Protein AF-A0A5N4C7R5-F1 (afdb_monomer)

Sequence (687 aa):
MLARNDSLVTEFILAGLTDRPELQQPLFCLFLMIYIVTLVGNLGLIILIGLNSHLHTPMYYFLFNLSFVDLCYSSVFTPKMLMNFVSMKNIISYVGCMTQLFFFLFFVISECYMLTSMAYDRYVAICNPLLYKVTMSRRVCVVLSLAAYVMGFAGASAHTGCMLRLTFCNVNIINHYLCDILPLLQLSCTSTYVNELVVLIVFVAGVSATLNYENEEKVPLEAFFVFPMDEDSAVYSFEAMVDGSIIKAELQDKTEAHANYENAISQGHQAFLLEEDDCSRDVFCCNVGNLRPGSKVALTLKYVQELPLEADGALRYVLPAILNPRYQLSGCPEDSCLTMKTPVVPLEDLPYTISMVATVSSQHGIERIQSNCSLSPIEYLGDNKTSAQVSLADGHKFDRDVELLIYYSEVHAPSVAVEMGEPETKPGGASTTEEHLCDLSICEFVAGVSATLNYENEEKVPLEAFFVFPMDEDSAVYSFEAMVDGSIIKAELQDKTEAHANYENAISQGHQAFLLEEDDCSRDVFCCNVGNLRPGLKVALTLKYVQELPLEADGALRYVLPAILNPRYQLSGCPEDSCLTMKTPVVPLEDLPYTISMVATVSSQHGIERTQSNCSLSPVEYLGDNKTSAQVSLADGHKFDRDVELLIYYSEVHAPSIAVEMGEPETKPAIDDCEPGIAFVDATDAL

Solvent-accessible surface area (backbone atoms only — not comparable to full-atom values): 39678 Å² total; per-residue (Å²): 138,80,85,79,82,82,65,76,66,60,54,33,33,42,62,36,92,66,89,51,75,83,52,25,60,59,50,37,54,50,54,49,50,51,50,50,50,51,44,52,51,24,51,46,48,39,50,51,44,73,71,35,77,90,45,71,42,63,64,48,51,46,49,36,52,45,28,50,39,52,42,50,44,53,58,57,43,48,61,60,40,48,46,40,56,75,42,99,68,43,71,40,43,44,68,55,35,53,51,39,32,28,50,48,41,22,33,54,45,21,45,54,43,43,50,51,50,43,51,51,48,51,46,39,49,69,80,36,58,91,50,27,72,68,68,57,22,75,66,49,52,51,50,52,55,48,49,19,48,51,51,6,48,52,51,16,49,52,56,43,54,48,55,71,71,52,47,51,71,54,76,52,61,35,91,29,54,60,60,48,70,70,62,51,54,75,30,38,73,46,88,51,62,68,52,51,48,70,63,48,78,44,63,59,45,82,46,77,49,72,51,77,50,66,36,85,48,96,54,61,39,73,45,79,44,79,47,59,52,55,72,79,44,48,78,78,48,47,39,38,36,43,85,90,42,81,44,70,72,74,95,65,59,70,73,57,49,51,52,52,39,53,53,33,44,76,71,73,35,70,37,76,49,75,46,71,42,95,83,40,84,29,31,36,39,34,42,36,33,54,44,43,54,71,41,45,40,38,40,33,44,28,34,38,34,74,40,54,74,43,97,88,65,26,40,40,47,75,46,63,42,57,70,78,76,84,60,77,62,94,83,65,59,86,85,39,84,80,62,52,92,69,85,86,68,57,86,90,70,58,93,69,69,57,82,52,77,47,80,49,76,50,99,47,25,53,59,49,74,46,50,86,54,68,59,39,84,72,44,61,77,47,98,70,30,28,26,34,39,40,32,52,29,90,82,36,64,72,82,51,55,45,39,40,36,43,33,57,35,91,53,64,83,65,55,66,52,75,62,72,83,72,96,85,80,82,89,73,93,74,88,61,75,34,51,36,41,35,45,34,41,31,50,71,56,35,35,41,39,39,41,31,45,37,47,62,36,83,49,97,53,62,33,44,44,75,44,80,47,61,52,53,73,79,43,46,77,79,49,45,38,40,36,44,87,92,42,80,44,69,71,76,95,67,57,70,69,56,47,51,52,52,42,53,54,31,46,77,71,71,37,72,34,77,46,78,44,70,43,93,80,35,82,29,31,37,38,35,42,35,34,57,43,42,54,74,40,49,39,37,41,35,44,29,34,37,34,74,40,56,73,43,97,89,60,30,39,43,47,73,46,59,42,57,67,66,52,82,58,77,61,94,83,61,56,76,88,35,88,85,54,57,77,48,60,73,71,58,84,91,72,58,51,50,34,48,45,43,42,34,38,40,38,41,99,39,32,57,68,51,76,48,53,89,53,67,64,43,85,73,44,63,78,46,98,71,31,30,28,35,38,44,32,53,36,92,79,37,57,69,83,51,58,46,38,39,36,40,32,58,46,70,88,84,62,93,76,81,89,80,79,82,81,78,83,89,82,86,89,85,89,82,90,84,85,86,88,79,92,81,84,83,90,82,86,90,128

pLDDT: mean 73.32, std 18.35, range [25.14, 95.81]

Organism: Camelus dromedarius (NCBI:txid9838)

Secondary structure (DSSP, 8-state):
----------EEEE--S---HHHHHHHHHHHHHHHHHHHHHHHHHHHHHHH-GGG-SHHHHHHHHHHHHHHHHHHHHHHHHHHHHH-S--EEEHHHHHHHHHHHHHHHHHHHHHHHHHHHHHHHHHH-TTTHHHHT-HHHHHHHHHHHHHHHHHHHHHHHHHHTTPPB-S-SEESSSS--HHHHHHTBSS--HHHHHHHTTS-EEEEEEEEEEE--SSS-EEEEEEEE--TT-EEEEEEEEETTEEEE-----HHHHHHHHHHHHHTT--EEEEEE-SS-TTEEEEEEEEEPTT-EEEEEEEEEEE-PBPTTS-EEEEE----TTTT--TT--TTSTTTS------GGG-------EEEEE-SSEEEEEEESSPBPPPEESSTT--EEEEEBPTT--SSS-EEEEEEEETS-------B-SSS--PPPP----EEEEEEEEEETTEEEEEEEEEEE--SSS-EEEEEEEE--TT-EEEEEEEEETTEEEEP----HHHHHHHHHHHHHTT--EEEEEE-SS-TTEEEEEEEEE-TT-EEEEEEEEEEE-PBPTTS-EEEEE----TTTT--TT--TTSTTT-------GGG--EEEEEEEEEE-SS-EEEEEESSPBPPPEESSTT-SEEEEEBPTTB-SSS-EEEEEEETTTTS-------PPP----------------------

InterPro domains:
  IPR000276 G protein-coupled receptor, rhodopsin-like [PR00237] (26-50)
  IPR000276 G protein-coupled receptor, rhodopsin-like [PR00237] (59-80)
  IPR000276 G protein-coupled receptor, rhodopsin-like [PR00237] (104-126)
  IPR000276 G protein-coupled receptor, rhodopsin-like [PS00237] (110-126)
  IPR000725 Olfactory receptor [PR00245] (92-103)
  IPR000725 Olfactory receptor [PR00245] (129-141)
  IPR000725 Olfactory receptor [PR00245] (176-192)
  IPR013694 VIT domain [PF08487] (203-303)
  IPR013694 VIT domain [PF08487] (439-545)
  IPR013694 VIT domain [PS51468] (175-305)
  IPR013694 VIT domain [PS51468] (417-547)
  IPR013694 VIT domain [SM00609] (184-305)
  IPR013694 VIT domain [SM00609] (426-547)
  IPR017452 GPCR, rhodopsin-like, 7TM [PS50262] (41-211)

Mean predicted aligned error: 21.03 Å

Radius of gyration: 32.31 Å; Cα contacts (8 Å, |Δi|>4): 1150; chains: 1; bounding box: 100×83×83 Å

Nearest PDB structures (foldseek):
  8uyq-assembly1_A  TM=9.764E-01  e=2.363E-18  synthetic construct
  8uxy-assembly1_A  TM=9.704E-01  e=2.396E-16  synthetic construct
  8uy0-assembly1_A  TM=9.733E-01  e=1.521E-15  synthetic construct
  8hti-assembly1_R  TM=9.407E-01  e=3.187E-12  Homo sapiens
  8f76-assembly1_A  TM=9.528E-01  e=3.379E-11  Homo sapiens

Foldseek 3Di:
DPDDPQDFQFKFFEPADDPDLVVLVVVLVVLVVVLVCLQCVLVVLLCVCVVDPVNPFLLSLLSNLLSVLSNQLSVLQSVLNSVVSVDPTSMDTPVSQLVSQLSNQLSVQLNVLSVVSNVVLVCCCPVPVPCSCVCSDPVNSVVSSVVSNVRSNVLSCQLSVLLVPFGFDADSYQHHSGNYLPSSLVRTPDDCVVSVVSVCVAQKDKDKDKDKDWAQDQFFFKDKDKAFADLQKFWDWKWKAKPNDIDTDDDDDPVVLVVVQVVCLVVLHWDKDWDQWPQDSRMIMIITGRHHNGMMMMMMIIIMDHFDQDPVRWGKDKRQLDLPPPRPDDPGDCPTPSNPPDPDDPQVPDPDADKDKDKAAAPFAWPDKDKPAAWDPWAQPDPRNRIIIIMGDPRHTSPGIIMITTHGPPQDFDFFDWDDDDDDDDDDDDQWAKEWEWEWEAEPQKIKIKIKIKGWAQDQFFTKGKDKAFADLQKFWDWKWKAKPNDIDTDDDDDPVVLVVVQVVCQVVLHWDWDWDQFPQDSRMIMIITGRHHNGIMMMMIIIIMDGWDQDPVRWTKDKRQLGPTSSRVDDPGDCPTPVNHDGDGDDPVSDNYFYKYKYKAAYPFAWPDKDKPAAWDDWAQPDPSNRIIIIIGDPGDDSPGMIMMIIHTPPPPDDDDDDDDDDDDDDDDDDDDDDDDDDDDPPDDD

Structure (mmCIF, N/CA/C/O backbone):
data_AF-A0A5N4C7R5-F1
#
_entry.id   AF-A0A5N4C7R5-F1
#
loop_
_atom_site.group_PDB
_atom_site.id
_atom_site.type_symbol
_atom_site.label_atom_id
_atom_site.label_alt_id
_atom_site.label_comp_id
_atom_site.label_asym_id
_atom_site.label_entity_id
_atom_site.label_seq_id
_atom_site.pdbx_PDB_ins_code
_atom_site.Cartn_x
_atom_site.Cartn_y
_atom_site.Cartn_z
_atom_site.occupancy
_atom_site.B_iso_or_equiv
_atom_site.auth_seq_id
_atom_site.auth_comp_id
_atom_site.auth_asym_id
_atom_site.auth_atom_id
_atom_site.pdbx_PDB_model_num
ATOM 1 N N . MET A 1 1 ? -49.502 -11.436 10.176 1.00 32.09 1 MET A N 1
ATOM 2 C CA . MET A 1 1 ? -48.946 -10.643 9.063 1.00 32.09 1 MET A CA 1
ATOM 3 C C . MET A 1 1 ? -48.913 -9.191 9.500 1.00 32.09 1 MET A C 1
ATOM 5 O O . MET A 1 1 ? -49.956 -8.552 9.501 1.00 32.09 1 MET A O 1
ATOM 9 N N . LEU A 1 2 ? -47.759 -8.705 9.954 1.00 32.22 2 LEU A N 1
ATOM 10 C CA . LEU A 1 2 ? -47.511 -7.269 10.074 1.00 32.22 2 LEU A CA 1
ATOM 11 C C . LEU A 1 2 ? -46.848 -6.852 8.764 1.00 32.22 2 LEU A C 1
ATOM 13 O O . LEU A 1 2 ? -45.825 -7.420 8.388 1.00 32.22 2 LEU A O 1
ATOM 17 N N . ALA A 1 3 ? -47.503 -5.958 8.028 1.00 31.25 3 ALA A N 1
ATOM 18 C CA . ALA A 1 3 ? -46.984 -5.410 6.788 1.00 31.25 3 ALA A CA 1
ATOM 19 C C . ALA A 1 3 ? -45.703 -4.624 7.098 1.00 31.25 3 ALA A C 1
ATOM 21 O O . ALA A 1 3 ? -45.742 -3.615 7.799 1.00 31.25 3 ALA A O 1
ATOM 22 N N . ARG A 1 4 ? -44.568 -5.124 6.605 1.00 35.19 4 ARG A N 1
ATOM 23 C CA . ARG A 1 4 ? -43.304 -4.396 6.556 1.00 35.19 4 ARG A CA 1
ATOM 24 C C . ARG A 1 4 ? -43.475 -3.307 5.495 1.00 35.19 4 ARG A C 1
ATOM 26 O O . ARG A 1 4 ? -43.587 -3.615 4.313 1.00 35.19 4 ARG A O 1
ATOM 33 N N . ASN A 1 5 ? -43.599 -2.053 5.921 1.00 39.09 5 ASN A N 1
ATOM 34 C CA . ASN A 1 5 ? -43.494 -0.910 5.018 1.00 39.09 5 ASN A CA 1
ATOM 35 C C . ASN A 1 5 ? -42.011 -0.752 4.658 1.00 39.09 5 ASN A C 1
ATOM 37 O O . ASN A 1 5 ? -41.291 -0.026 5.336 1.00 39.09 5 ASN A O 1
ATOM 41 N N . ASP A 1 6 ? -41.546 -1.453 3.625 1.00 42.44 6 ASP A N 1
ATOM 42 C CA . ASP A 1 6 ? -40.230 -1.201 3.032 1.00 42.44 6 ASP A CA 1
ATOM 43 C C . ASP A 1 6 ? -40.305 0.109 2.226 1.00 42.44 6 ASP A C 1
ATOM 45 O O . ASP A 1 6 ? -40.550 0.115 1.019 1.00 42.44 6 ASP A O 1
ATOM 49 N N . SER A 1 7 ? -40.175 1.255 2.904 1.00 50.16 7 SER A N 1
ATOM 50 C CA . SER A 1 7 ? -39.992 2.537 2.223 1.00 50.16 7 SER A CA 1
ATOM 51 C C . SER A 1 7 ? -38.556 2.615 1.713 1.00 50.16 7 SER A C 1
ATOM 53 O O . SER A 1 7 ? -37.629 2.794 2.500 1.00 50.16 7 SER A O 1
ATOM 55 N N . LEU A 1 8 ? -38.370 2.483 0.401 1.00 58.69 8 LEU A N 1
ATOM 56 C CA . LEU A 1 8 ? -37.097 2.776 -0.255 1.00 58.69 8 LEU A CA 1
ATOM 57 C C . LEU A 1 8 ? -36.701 4.227 0.061 1.00 58.69 8 LEU A C 1
ATOM 59 O O . LEU A 1 8 ? -37.464 5.149 -0.228 1.00 58.69 8 LEU A O 1
ATOM 63 N N . VAL A 1 9 ? -35.531 4.429 0.672 1.00 65.75 9 VAL A N 1
ATOM 64 C CA . VAL A 1 9 ? -34.999 5.767 0.970 1.00 65.75 9 VAL A CA 1
ATOM 65 C C . VAL A 1 9 ? -34.727 6.495 -0.348 1.00 65.75 9 VAL A C 1
ATOM 67 O O . VAL A 1 9 ? -33.872 6.090 -1.130 1.00 65.75 9 VAL A O 1
ATOM 70 N N . THR A 1 10 ? -35.469 7.570 -0.615 1.00 75.69 10 THR A N 1
ATOM 71 C CA . THR A 1 10 ? -35.331 8.370 -1.846 1.00 75.69 10 THR A CA 1
ATOM 72 C C . THR A 1 10 ? -34.365 9.544 -1.692 1.00 75.69 10 THR A C 1
ATOM 74 O O . THR A 1 10 ? -33.861 10.070 -2.688 1.00 75.69 10 THR A O 1
ATOM 77 N N . GLU A 1 11 ? -34.107 9.964 -0.454 1.00 84.12 11 GLU A N 1
ATOM 78 C CA . GLU A 1 11 ? -33.345 11.162 -0.103 1.00 84.12 11 GLU A CA 1
ATOM 79 C C . GLU A 1 11 ? -32.513 10.919 1.157 1.00 84.12 11 GLU A C 1
ATOM 81 O O . GLU A 1 11 ? -33.019 10.348 2.123 1.00 84.12 11 GLU A O 1
ATOM 86 N N . PHE A 1 12 ? -31.276 11.411 1.156 1.00 83.44 12 PHE A N 1
ATOM 87 C CA . PHE A 1 12 ? -30.364 11.432 2.294 1.00 83.44 12 PHE A CA 1
ATOM 88 C C . PHE A 1 12 ? -30.148 12.862 2.793 1.00 83.44 12 PHE A C 1
ATOM 90 O O . PHE A 1 12 ? -30.222 13.820 2.023 1.00 83.44 12 PHE A O 1
ATOM 97 N N . ILE A 1 13 ? -29.846 13.004 4.078 1.00 83.25 13 ILE A N 1
ATOM 98 C CA . ILE A 1 13 ? -29.482 14.261 4.731 1.00 83.25 13 ILE A CA 1
ATOM 99 C C . ILE A 1 13 ? -28.011 14.156 5.131 1.00 83.25 13 ILE A C 1
ATOM 101 O O . ILE A 1 13 ? -27.654 13.269 5.897 1.00 83.25 13 ILE A O 1
ATOM 105 N N . LEU A 1 14 ? -27.162 15.038 4.608 1.00 81.62 14 LEU A N 1
ATOM 106 C CA . LEU A 1 14 ? -25.743 15.109 4.971 1.00 81.62 14 LEU A CA 1
ATOM 107 C C . LEU A 1 14 ? -25.586 15.970 6.229 1.00 81.62 14 LEU A C 1
ATOM 109 O O . LEU A 1 14 ? -25.974 17.140 6.201 1.00 81.62 14 LEU A O 1
ATOM 113 N N . ALA A 1 15 ? -25.004 15.416 7.295 1.00 76.44 15 ALA A N 1
ATOM 114 C CA . ALA A 1 15 ? -24.739 16.152 8.536 1.00 76.44 15 ALA A CA 1
ATOM 115 C C . ALA A 1 15 ? -23.753 17.314 8.314 1.00 76.44 15 ALA A C 1
ATOM 117 O O . ALA A 1 15 ? -23.940 18.397 8.851 1.00 76.44 15 ALA A O 1
ATOM 118 N N . GLY A 1 16 ? -22.777 17.151 7.413 1.00 74.06 16 GLY A N 1
ATOM 119 C CA . GLY A 1 16 ? -21.787 18.196 7.136 1.00 74.06 16 GLY A CA 1
ATOM 120 C C . GLY A 1 16 ? -20.595 18.175 8.088 1.00 74.06 16 GLY A C 1
ATOM 121 O O . GLY A 1 16 ? -20.289 17.145 8.674 1.00 74.06 16 GLY A O 1
ATOM 122 N N . LEU A 1 17 ? -19.883 19.303 8.169 1.00 75.31 17 LEU A N 1
ATOM 123 C CA . LEU A 1 17 ? -18.670 19.460 8.987 1.00 75.31 17 LEU A CA 1
ATOM 124 C C . LEU A 1 17 ? -18.947 20.039 10.381 1.00 75.31 17 LEU A C 1
ATOM 126 O O . LEU A 1 17 ? -18.193 19.772 11.309 1.00 75.31 17 LEU A O 1
ATOM 130 N N . THR A 1 18 ? -19.976 20.880 10.534 1.00 75.94 18 THR A N 1
ATOM 131 C CA . THR A 1 18 ? -20.330 21.470 11.830 1.00 75.94 18 THR A CA 1
ATOM 132 C C . THR A 1 18 ? -21.763 21.995 11.848 1.00 75.94 18 THR A C 1
ATOM 134 O O . THR A 1 18 ? -22.217 22.638 10.895 1.00 75.94 18 THR A O 1
ATOM 137 N N . ASP A 1 19 ? -22.435 21.804 12.982 1.00 74.56 19 ASP A N 1
ATOM 138 C CA . ASP A 1 19 ? -23.751 22.380 13.271 1.00 74.56 19 ASP A CA 1
ATOM 139 C C . ASP A 1 19 ? -23.665 23.745 13.976 1.00 74.56 19 ASP A C 1
ATOM 141 O O . ASP A 1 19 ? -24.681 24.416 14.174 1.00 74.56 19 ASP A O 1
ATOM 145 N N . ARG A 1 20 ? -22.456 24.200 14.346 1.00 78.00 20 ARG A N 1
ATOM 146 C CA . ARG A 1 20 ? -22.255 25.465 15.067 1.00 78.00 20 ARG A CA 1
ATOM 147 C C . ARG A 1 20 ? -22.360 26.667 14.114 1.00 78.00 20 ARG A C 1
ATOM 149 O O . ARG A 1 20 ? -21.451 26.875 13.305 1.00 78.00 20 ARG A O 1
ATOM 156 N N . PRO A 1 21 ? -23.385 27.536 14.239 1.00 80.19 21 PRO A N 1
ATOM 157 C CA . PRO A 1 21 ? -23.633 28.624 13.285 1.00 80.19 21 PRO A CA 1
ATOM 158 C C . PRO A 1 21 ? -22.507 29.670 13.243 1.00 80.19 21 PRO A C 1
ATOM 160 O O . PRO A 1 21 ? -22.293 30.315 12.218 1.00 80.19 21 PRO A O 1
ATOM 163 N N . GLU A 1 22 ? -21.755 29.818 14.335 1.00 85.81 22 GLU A N 1
ATOM 164 C CA . GLU A 1 22 ? -20.612 30.735 14.435 1.00 85.81 22 GLU A CA 1
ATOM 165 C C . GLU A 1 22 ? -19.428 30.303 13.553 1.00 85.81 22 GLU A C 1
ATOM 167 O O . GLU A 1 22 ? -18.702 31.151 13.033 1.00 85.81 22 GLU A O 1
ATOM 172 N N . LEU A 1 23 ? -19.260 28.991 13.341 1.00 83.69 23 LEU A N 1
ATOM 173 C CA . LEU A 1 23 ? -18.179 28.399 12.547 1.00 83.69 23 LEU A CA 1
ATOM 174 C C . LEU A 1 23 ? -18.565 28.180 11.077 1.00 83.69 23 LEU A C 1
ATOM 176 O O . LEU A 1 23 ? -17.687 28.111 10.218 1.00 83.69 23 LEU A O 1
ATOM 180 N N . GLN A 1 24 ? -19.858 28.130 10.749 1.00 84.31 24 GLN A N 1
ATOM 181 C CA . GLN A 1 24 ? -20.320 27.883 9.377 1.00 84.31 24 GLN A CA 1
ATOM 182 C C . GLN A 1 24 ? -19.846 28.960 8.390 1.00 84.31 24 GLN A C 1
ATOM 184 O O . GLN A 1 24 ? -19.325 28.631 7.327 1.00 84.31 24 GLN A O 1
ATOM 189 N N . GLN A 1 25 ? -19.952 30.244 8.746 1.00 86.12 25 GLN A N 1
ATOM 190 C CA . GLN A 1 25 ? -19.511 31.344 7.881 1.00 86.12 25 GLN A CA 1
ATOM 191 C C . GLN A 1 25 ? -17.983 31.383 7.650 1.00 86.12 25 GLN A C 1
ATOM 193 O O . GLN A 1 25 ? -17.576 31.525 6.493 1.00 86.12 25 GLN A O 1
ATOM 198 N N . PRO A 1 26 ? -17.111 31.274 8.678 1.00 88.38 26 PRO A N 1
ATOM 199 C CA . PRO A 1 26 ? -15.667 31.243 8.452 1.00 88.38 26 PRO A CA 1
ATOM 200 C C . PRO A 1 26 ? -15.219 29.985 7.700 1.00 88.38 26 PRO A C 1
ATOM 202 O O . PRO A 1 26 ? -14.395 30.109 6.795 1.00 88.38 26 PRO A O 1
ATOM 205 N N . LEU A 1 27 ? -15.790 28.809 7.991 1.00 85.94 27 LEU A N 1
ATOM 206 C CA . LEU A 1 27 ? -15.486 27.581 7.248 1.00 85.94 27 LEU A CA 1
ATOM 207 C C . LEU A 1 27 ? -15.951 27.671 5.792 1.00 85.94 27 LEU A C 1
ATOM 209 O O . LEU A 1 27 ? -15.190 27.316 4.896 1.00 85.94 27 LEU A O 1
ATOM 213 N N . PHE A 1 28 ? -17.140 28.223 5.529 1.00 89.25 28 PHE A N 1
ATOM 214 C CA . PHE A 1 28 ? -17.600 28.492 4.167 1.00 89.25 28 PHE A CA 1
ATOM 215 C C . PHE A 1 28 ? -16.600 29.360 3.403 1.00 89.25 28 PHE A C 1
ATOM 217 O O . PHE A 1 28 ? -16.202 29.006 2.297 1.00 89.25 28 PHE A O 1
ATOM 224 N N . CYS A 1 29 ? -16.162 30.477 3.995 1.00 91.25 29 CYS A N 1
ATOM 225 C CA . CYS A 1 29 ? -15.168 31.352 3.380 1.00 91.25 29 CYS A CA 1
ATOM 226 C C . CYS A 1 29 ? -13.839 30.622 3.141 1.00 91.25 29 CYS A C 1
ATOM 228 O O . CYS A 1 29 ? -13.277 30.738 2.055 1.00 91.25 29 CYS A O 1
ATOM 230 N N . LEU A 1 30 ? -13.351 29.854 4.118 1.00 91.50 30 LEU A N 1
ATOM 231 C CA . LEU A 1 30 ? -12.101 29.101 4.015 1.00 91.50 30 LEU A CA 1
ATOM 232 C C . LEU A 1 30 ? -12.155 28.066 2.883 1.00 91.50 30 LEU A C 1
ATOM 234 O O . LEU A 1 30 ? -11.329 28.108 1.973 1.00 91.50 30 LEU A O 1
ATOM 238 N N . PHE A 1 31 ? -13.150 27.179 2.896 1.00 87.25 31 PHE A N 1
ATOM 239 C CA . PHE A 1 31 ? -13.305 26.143 1.876 1.00 87.25 31 PHE A CA 1
ATOM 240 C C . PHE A 1 31 ? -13.623 26.727 0.498 1.00 87.25 31 PHE A C 1
ATOM 242 O O . PHE A 1 31 ? -13.185 26.176 -0.509 1.00 87.25 31 PHE A O 1
ATOM 249 N N . LEU A 1 32 ? -14.327 27.862 0.427 1.00 92.69 32 LEU A N 1
ATOM 250 C CA . LEU A 1 32 ? -14.557 28.569 -0.832 1.00 92.69 32 LEU A CA 1
ATOM 251 C C . LEU A 1 32 ? -13.241 29.114 -1.390 1.00 92.69 32 LEU A C 1
ATOM 253 O O . LEU A 1 32 ? -12.989 28.978 -2.583 1.00 92.69 32 LEU A O 1
ATOM 257 N N . MET A 1 33 ? -12.390 29.701 -0.547 1.00 93.25 33 MET A N 1
ATOM 258 C CA . MET A 1 33 ? -11.074 30.177 -0.974 1.00 93.25 33 MET A CA 1
ATOM 259 C C . MET A 1 33 ? -10.192 29.026 -1.455 1.00 93.25 33 MET A C 1
ATOM 261 O O . MET A 1 33 ? -9.609 29.141 -2.531 1.00 93.25 33 MET A O 1
ATOM 265 N N . ILE A 1 34 ? -10.150 27.912 -0.718 1.00 91.75 34 ILE A N 1
ATOM 266 C CA . ILE A 1 34 ? -9.426 26.701 -1.131 1.00 91.75 34 ILE A CA 1
ATOM 267 C C . ILE A 1 34 ? -9.951 26.220 -2.486 1.00 91.75 34 ILE A C 1
ATOM 269 O O . ILE A 1 34 ? -9.170 26.060 -3.416 1.00 91.75 34 ILE A O 1
ATOM 273 N N . TYR A 1 35 ? -11.271 26.100 -2.646 1.00 92.56 35 TYR A N 1
ATOM 274 C CA . TYR A 1 35 ? -11.893 25.677 -3.900 1.00 92.56 35 TYR A CA 1
ATOM 275 C C . TYR A 1 35 ? -11.516 26.576 -5.083 1.00 92.56 35 TYR A C 1
ATOM 277 O O . TYR A 1 35 ? -11.132 26.084 -6.142 1.00 92.56 35 TYR A O 1
ATOM 285 N N . ILE A 1 36 ? -11.583 27.900 -4.912 1.00 94.25 36 ILE A N 1
ATOM 286 C CA . ILE A 1 36 ? -11.208 28.851 -5.964 1.00 94.25 36 ILE A CA 1
ATOM 287 C C . ILE A 1 36 ? -9.717 28.741 -6.299 1.00 94.25 36 ILE A C 1
ATOM 289 O O . ILE A 1 36 ? -9.370 28.752 -7.479 1.00 94.25 36 ILE A O 1
ATOM 293 N N . VAL A 1 37 ? -8.840 28.601 -5.301 1.00 93.94 37 VAL A N 1
ATOM 294 C CA . VAL A 1 37 ? -7.399 28.407 -5.525 1.00 93.94 37 VAL A CA 1
ATOM 295 C C . VAL A 1 37 ? -7.138 27.103 -6.279 1.00 93.94 37 VAL A C 1
ATOM 297 O O . VAL A 1 37 ? -6.409 27.131 -7.268 1.00 93.94 37 VAL A O 1
ATOM 300 N N . THR A 1 38 ? -7.774 25.995 -5.893 1.00 92.50 38 THR A N 1
ATOM 301 C CA . THR A 1 38 ? -7.652 24.699 -6.577 1.00 92.50 38 THR A CA 1
ATOM 302 C C . THR A 1 38 ? -8.138 24.779 -8.023 1.00 92.50 38 THR A C 1
ATOM 304 O O . THR A 1 38 ? -7.447 24.307 -8.926 1.00 92.50 38 THR A O 1
ATOM 307 N N . LEU A 1 39 ? -9.283 25.423 -8.279 1.00 94.12 39 LEU A N 1
ATOM 308 C CA . LEU A 1 39 ? -9.801 25.610 -9.636 1.00 94.12 39 LEU A CA 1
ATOM 309 C C . LEU A 1 39 ? -8.871 26.471 -10.491 1.00 94.12 39 LEU A C 1
ATOM 311 O O . LEU A 1 39 ? -8.540 26.092 -11.611 1.00 94.12 39 LEU A O 1
ATOM 315 N N . VAL A 1 40 ? -8.454 27.635 -9.983 1.00 95.69 40 VAL A N 1
ATOM 316 C CA . VAL A 1 40 ? -7.594 28.569 -10.724 1.00 95.69 40 VAL A CA 1
ATOM 317 C C . VAL A 1 40 ? -6.207 27.971 -10.947 1.00 95.69 40 VAL A C 1
ATOM 319 O O . VAL A 1 40 ? -5.666 28.118 -12.039 1.00 95.69 40 VAL A O 1
ATOM 322 N N . GLY A 1 41 ? -5.650 27.275 -9.955 1.00 94.00 41 GLY A N 1
ATOM 323 C CA . GLY A 1 41 ? -4.355 26.606 -10.044 1.00 94.00 41 GLY A CA 1
ATOM 324 C C . GLY A 1 41 ? -4.355 25.510 -11.104 1.00 94.00 41 GLY A C 1
ATOM 325 O O . GLY A 1 41 ? -3.564 25.571 -12.045 1.00 94.00 41 GLY A O 1
ATOM 326 N N . ASN A 1 42 ? -5.295 24.567 -11.019 1.00 94.75 42 ASN A N 1
ATOM 327 C CA . ASN A 1 42 ? -5.380 23.459 -11.971 1.00 94.75 42 ASN A CA 1
ATOM 328 C C . ASN A 1 42 ? -5.771 23.919 -13.378 1.00 94.75 42 ASN A C 1
ATOM 330 O O . ASN A 1 42 ? -5.158 23.497 -14.357 1.00 94.75 42 ASN A O 1
ATOM 334 N N . LEU A 1 43 ? -6.719 24.853 -13.507 1.00 95.38 43 LEU A N 1
ATOM 335 C CA . LEU A 1 43 ? -7.052 25.442 -14.805 1.00 95.38 43 LEU A CA 1
ATOM 336 C C . LEU A 1 43 ? -5.867 26.227 -15.386 1.00 95.38 43 LEU A C 1
ATOM 338 O O . LEU A 1 43 ? -5.610 26.164 -16.587 1.00 95.38 43 LEU A O 1
ATOM 342 N N . GLY A 1 44 ? -5.128 26.941 -14.536 1.00 95.44 44 GLY A N 1
ATOM 343 C CA . GLY A 1 44 ? -3.904 27.642 -14.900 1.00 95.44 44 GLY A CA 1
ATOM 344 C C . GLY A 1 44 ? -2.837 26.694 -15.439 1.00 95.44 44 GLY A C 1
ATOM 345 O O . GLY A 1 44 ? -2.276 26.973 -16.495 1.00 95.44 44 GLY A O 1
ATOM 346 N N . LEU A 1 45 ? -2.607 25.554 -14.778 1.00 94.62 45 LEU A N 1
ATOM 347 C CA . LEU A 1 45 ? -1.679 24.514 -15.236 1.00 94.62 45 LEU A CA 1
ATOM 348 C C . LEU A 1 45 ? -2.117 23.901 -16.572 1.00 94.62 45 LEU A C 1
ATOM 350 O O . LEU A 1 45 ? -1.308 23.821 -17.496 1.00 94.62 45 LEU A O 1
ATOM 354 N N . ILE A 1 46 ? -3.401 23.563 -16.721 1.00 95.81 46 ILE A N 1
ATOM 355 C CA . ILE A 1 46 ? -3.980 23.050 -17.975 1.00 95.81 46 ILE A CA 1
ATOM 356 C C . ILE A 1 46 ? -3.745 24.040 -19.126 1.00 95.81 46 ILE A C 1
ATOM 358 O O . ILE A 1 46 ? -3.264 23.656 -20.194 1.00 95.81 46 ILE A O 1
ATOM 362 N N . ILE A 1 47 ? -4.055 25.325 -18.916 1.00 95.19 47 ILE A N 1
ATOM 363 C CA . ILE A 1 47 ? -3.877 26.378 -19.926 1.00 95.19 47 ILE A CA 1
ATOM 364 C C . ILE A 1 47 ? -2.391 26.595 -20.233 1.00 95.19 47 ILE A C 1
ATOM 366 O O . ILE A 1 47 ? -2.014 26.681 -21.401 1.00 95.19 47 ILE A O 1
ATOM 370 N N . LEU A 1 48 ? -1.541 26.676 -19.207 1.00 94.88 48 LEU A N 1
ATOM 371 C CA . LEU A 1 48 ? -0.106 26.916 -19.353 1.00 94.88 48 LEU A CA 1
ATOM 372 C C . LEU A 1 48 ? 0.563 25.805 -20.166 1.00 94.88 48 LEU A C 1
ATOM 374 O O . LEU A 1 48 ? 1.292 26.097 -21.116 1.00 94.88 48 LEU A O 1
ATOM 378 N N . ILE A 1 49 ? 0.283 24.547 -19.820 1.00 94.19 49 ILE A N 1
ATOM 379 C CA . ILE A 1 49 ? 0.828 23.382 -20.517 1.00 94.19 49 ILE A CA 1
ATOM 380 C C . ILE A 1 49 ? 0.257 23.307 -21.935 1.00 94.19 49 ILE A C 1
ATOM 382 O O . ILE A 1 49 ? 1.017 23.082 -22.866 1.00 94.19 49 ILE A O 1
ATOM 386 N N . GLY A 1 50 ? -1.044 23.555 -22.127 1.00 91.88 50 GLY A N 1
ATOM 387 C CA . GLY A 1 50 ? -1.685 23.474 -23.443 1.00 91.88 50 GLY A CA 1
ATOM 388 C C . GLY A 1 50 ? -1.274 24.571 -24.436 1.00 91.88 50 GLY A C 1
ATOM 389 O O . GLY A 1 50 ? -1.299 24.340 -25.645 1.00 91.88 50 GLY A O 1
ATOM 390 N N . LEU A 1 51 ? -0.906 25.764 -23.956 1.00 93.75 51 LEU A N 1
ATOM 391 C CA . LEU A 1 51 ? -0.486 26.885 -24.808 1.00 93.75 51 LEU A CA 1
ATOM 392 C C . LEU A 1 51 ? 1.021 26.904 -25.085 1.00 93.75 51 LEU A C 1
ATOM 394 O O . LEU A 1 51 ? 1.440 27.425 -26.121 1.00 93.75 51 LEU A O 1
ATOM 398 N N . ASN A 1 52 ? 1.844 26.375 -24.177 1.00 91.75 52 ASN A N 1
ATOM 399 C CA . ASN A 1 52 ? 3.295 26.419 -24.310 1.00 91.75 52 ASN A CA 1
ATOM 400 C C . ASN A 1 52 ? 3.851 25.093 -24.840 1.00 91.75 52 ASN A C 1
ATOM 402 O O . ASN A 1 52 ? 4.045 24.133 -24.098 1.00 91.75 52 ASN A O 1
ATOM 406 N N . SER A 1 53 ? 4.221 25.072 -26.123 1.00 87.81 53 SER A N 1
ATOM 407 C CA . SER A 1 53 ? 4.787 23.882 -26.765 1.00 87.81 53 SER A CA 1
ATOM 408 C C . SER A 1 53 ? 6.085 23.380 -26.125 1.00 87.81 53 SER A C 1
ATOM 410 O O . SER A 1 53 ? 6.400 22.201 -26.269 1.00 87.81 53 SER A O 1
ATOM 412 N N . HIS A 1 54 ? 6.841 24.233 -25.421 1.00 88.25 54 HIS A N 1
ATOM 413 C CA . HIS A 1 54 ? 8.050 23.807 -24.705 1.00 88.25 54 HIS A CA 1
ATOM 414 C C . HIS A 1 54 ? 7.743 22.936 -23.482 1.00 88.25 54 HIS A C 1
ATOM 416 O O . HIS A 1 54 ? 8.604 22.172 -23.058 1.00 88.25 54 HIS A O 1
ATOM 422 N N . LEU A 1 55 ? 6.522 23.018 -22.946 1.00 88.38 55 LEU A N 1
ATOM 423 C CA . LEU A 1 55 ? 6.056 22.183 -21.842 1.00 88.38 55 LEU A CA 1
ATOM 424 C C . LEU A 1 55 ? 5.427 20.875 -22.326 1.00 88.38 55 LEU A C 1
ATOM 426 O O . LEU A 1 55 ? 5.005 20.079 -21.505 1.00 88.38 55 LEU A O 1
ATOM 430 N N . HIS A 1 56 ? 5.355 20.596 -23.631 1.00 88.00 56 HIS A N 1
ATOM 431 C CA . HIS A 1 56 ? 4.788 19.343 -24.146 1.00 88.00 56 HIS A CA 1
ATOM 432 C C . HIS A 1 56 ? 5.752 18.149 -24.000 1.00 88.00 56 HIS A C 1
ATOM 434 O O . HIS A 1 56 ? 6.056 17.455 -24.973 1.00 88.00 56 HIS A O 1
ATOM 440 N N . THR A 1 57 ? 6.225 17.899 -22.780 1.00 89.25 57 THR A N 1
ATOM 441 C CA . THR A 1 57 ? 6.975 16.695 -22.405 1.00 89.25 57 THR A CA 1
ATOM 442 C C . THR A 1 57 ? 6.036 15.653 -21.772 1.00 89.25 57 THR A C 1
ATOM 444 O O . THR A 1 57 ? 4.923 16.004 -21.370 1.00 89.25 57 THR A O 1
ATOM 447 N N . PRO A 1 58 ? 6.439 14.372 -21.688 1.00 89.81 58 PRO A N 1
ATOM 448 C CA . PRO A 1 58 ? 5.642 13.311 -21.060 1.00 89.81 58 PRO A CA 1
ATOM 449 C C . PRO A 1 58 ? 5.188 13.625 -19.624 1.00 89.81 58 PRO A C 1
ATOM 451 O O . PRO A 1 58 ? 3.995 13.563 -19.339 1.00 89.81 58 PRO A O 1
ATOM 454 N N . MET A 1 59 ? 6.094 14.083 -18.755 1.00 92.25 59 MET A N 1
ATOM 455 C CA . MET A 1 59 ? 5.760 14.475 -17.376 1.00 92.25 59 MET A CA 1
ATOM 456 C C . MET A 1 59 ? 4.664 15.545 -17.314 1.00 92.25 59 MET A C 1
ATOM 458 O O . MET A 1 59 ? 3.678 15.407 -16.595 1.00 92.25 59 MET A O 1
ATOM 462 N N . TYR A 1 60 ? 4.802 16.612 -18.107 1.00 91.88 60 TYR A N 1
ATOM 463 C CA . TYR A 1 60 ? 3.800 17.676 -18.157 1.00 91.88 60 TYR A CA 1
ATOM 464 C C . TYR A 1 60 ? 2.498 17.224 -18.832 1.00 91.88 60 TYR A C 1
ATOM 466 O O . TYR A 1 60 ? 1.438 17.763 -18.534 1.00 91.88 60 TYR A O 1
ATOM 474 N N . TYR A 1 61 ? 2.535 16.216 -19.706 1.00 93.31 61 TYR A N 1
ATOM 475 C CA . TYR A 1 61 ? 1.321 15.595 -20.231 1.00 93.31 61 TYR A CA 1
ATOM 476 C C . TYR A 1 61 ? 0.549 14.839 -19.139 1.00 93.31 61 TYR A C 1
ATOM 478 O O . TYR A 1 61 ? -0.675 14.959 -19.077 1.00 93.31 61 TYR A O 1
ATOM 486 N N . PHE A 1 62 ? 1.231 14.113 -18.252 1.00 93.94 62 PHE A N 1
ATOM 487 C CA . PHE A 1 62 ? 0.573 13.498 -17.097 1.00 93.94 62 PHE A CA 1
ATOM 488 C C . PHE A 1 62 ? 0.076 14.548 -16.103 1.00 93.94 62 PHE A C 1
ATOM 490 O O . PHE A 1 62 ? -1.081 14.474 -15.709 1.00 93.94 62 PHE A O 1
ATOM 497 N N . LEU A 1 63 ? 0.864 15.592 -15.813 1.00 94.69 63 LEU A N 1
ATOM 498 C CA . LEU A 1 63 ? 0.412 16.729 -14.995 1.00 94.69 63 LEU A CA 1
ATOM 499 C C . LEU A 1 63 ? -0.822 17.422 -15.582 1.00 94.69 63 LEU A C 1
ATOM 501 O O . LEU A 1 63 ? -1.710 17.816 -14.840 1.00 94.69 63 LEU A O 1
ATOM 505 N N . PHE A 1 64 ? -0.922 17.545 -16.907 1.00 95.12 64 PHE A N 1
ATOM 506 C CA . PHE A 1 64 ? -2.117 18.086 -17.557 1.00 95.12 64 PHE A CA 1
ATOM 507 C C . PHE A 1 64 ? -3.362 17.229 -17.277 1.00 95.12 64 PHE A C 1
ATOM 509 O O . PHE A 1 64 ? -4.429 17.771 -16.990 1.00 95.12 64 PHE A O 1
ATOM 516 N N . ASN A 1 65 ? -3.235 15.899 -17.355 1.00 95.38 65 ASN A N 1
ATOM 517 C CA . ASN A 1 65 ? -4.333 14.979 -17.048 1.00 95.38 65 ASN A CA 1
ATOM 518 C C . ASN A 1 65 ? -4.647 14.949 -15.543 1.00 95.38 65 ASN A C 1
ATOM 520 O O . ASN A 1 65 ? -5.821 14.930 -15.185 1.00 95.38 65 ASN A O 1
ATOM 524 N N . LEU A 1 66 ? -3.626 15.003 -14.683 1.00 95.69 66 LEU A N 1
ATOM 525 C CA . LEU A 1 66 ? -3.764 15.081 -13.228 1.00 95.69 66 LEU A CA 1
ATOM 526 C C . LEU A 1 66 ? -4.504 16.361 -12.823 1.00 95.69 66 LEU A C 1
ATOM 528 O O . LEU A 1 66 ? -5.550 16.284 -12.198 1.00 95.69 66 LEU A O 1
ATOM 532 N N . SER A 1 67 ? -4.089 17.530 -13.322 1.00 95.75 67 SER A N 1
ATOM 533 C CA . SER A 1 67 ? -4.800 18.789 -13.070 1.00 95.75 67 SER A CA 1
ATOM 534 C C . SER A 1 67 ? -6.250 18.770 -13.567 1.00 95.75 67 SER A C 1
ATOM 536 O O . SER A 1 67 ? -7.117 19.416 -12.979 1.00 95.75 67 SER A O 1
ATOM 538 N N . PHE A 1 68 ? -6.551 18.044 -14.651 1.00 95.00 68 PHE A N 1
ATOM 539 C CA . PHE A 1 68 ? -7.933 17.854 -15.101 1.00 95.00 68 PHE A CA 1
ATOM 540 C C . PHE A 1 68 ? -8.734 16.971 -14.135 1.00 95.00 68 PHE A C 1
ATOM 542 O O . PHE A 1 68 ? -9.879 17.307 -13.823 1.00 95.00 68 PHE A O 1
ATOM 549 N N . VAL A 1 69 ? -8.135 15.878 -13.652 1.00 95.12 69 VAL A N 1
ATOM 550 C CA . VAL A 1 69 ? -8.706 15.008 -12.613 1.00 95.12 69 VAL A CA 1
ATOM 551 C C . VAL A 1 69 ? -8.970 15.812 -11.344 1.00 95.12 69 VAL A C 1
ATOM 553 O O . VAL A 1 69 ? -10.113 15.834 -10.904 1.00 95.12 69 VAL A O 1
ATOM 556 N N . ASP A 1 70 ? -8.000 16.578 -10.849 1.00 93.00 70 ASP A N 1
ATOM 557 C CA . ASP A 1 70 ? -8.109 17.388 -9.627 1.00 93.00 70 ASP A CA 1
ATOM 558 C C . ASP A 1 70 ? -9.196 18.467 -9.725 1.00 93.00 70 ASP A C 1
ATOM 560 O O . ASP A 1 70 ? -9.956 18.718 -8.781 1.00 93.00 70 ASP A O 1
ATOM 564 N N . LEU A 1 71 ? -9.312 19.115 -10.889 1.00 93.12 71 LEU A N 1
ATOM 565 C CA . LEU A 1 71 ? -10.354 20.109 -11.151 1.00 93.12 71 LEU A CA 1
ATOM 566 C C . LEU A 1 71 ? -11.743 19.467 -11.078 1.00 93.12 71 LEU A C 1
ATOM 568 O O . LEU A 1 71 ? -12.669 20.024 -10.479 1.00 93.12 71 LEU A O 1
ATOM 572 N N . CYS A 1 72 ? -11.890 18.288 -11.678 1.00 93.44 72 CYS A N 1
ATOM 573 C CA . CYS A 1 72 ? -13.155 17.572 -11.685 1.00 93.44 72 CYS A CA 1
ATOM 574 C C . CYS A 1 72 ? -13.473 17.000 -10.299 1.00 93.44 72 CYS A C 1
ATOM 576 O O . CYS A 1 72 ? -14.575 17.221 -9.803 1.00 93.44 72 CYS A O 1
ATOM 578 N N . TYR A 1 73 ? -12.502 16.354 -9.654 1.00 90.38 73 TYR A N 1
ATOM 579 C CA . TYR A 1 73 ? -12.585 15.771 -8.318 1.00 90.38 73 TYR A CA 1
ATOM 580 C C . TYR A 1 73 ? -13.002 16.796 -7.264 1.00 90.38 73 TYR A C 1
ATOM 582 O O . TYR A 1 73 ? -14.009 16.609 -6.578 1.00 90.38 73 TYR A O 1
ATOM 590 N N . SER A 1 74 ? -12.315 17.941 -7.210 1.00 90.50 74 SER A N 1
ATOM 591 C CA . SER A 1 74 ? -12.679 19.038 -6.305 1.00 90.50 74 SER A CA 1
ATOM 592 C C . SER A 1 74 ? -14.108 19.539 -6.548 1.00 90.50 74 SER A C 1
ATOM 594 O O . SER A 1 74 ? -14.798 19.923 -5.604 1.00 90.50 74 SER A O 1
ATOM 596 N N . SER A 1 75 ? -14.607 19.467 -7.784 1.00 90.94 75 SER A N 1
ATOM 597 C CA . SER A 1 75 ? -15.974 19.862 -8.143 1.00 90.94 75 SER A CA 1
ATOM 598 C C . SER A 1 75 ? -17.048 18.812 -7.811 1.00 90.94 75 SER A C 1
ATOM 600 O O . SER A 1 75 ? -18.233 19.149 -7.822 1.00 90.94 75 SER A O 1
ATOM 602 N N . VAL A 1 76 ? -16.684 17.562 -7.488 1.00 90.62 76 VAL A N 1
ATOM 603 C CA . VAL A 1 76 ? -17.644 16.483 -7.167 1.00 90.62 76 VAL A CA 1
ATOM 604 C C . VAL A 1 76 ? -18.343 16.716 -5.825 1.00 90.62 76 VAL A C 1
ATOM 606 O O . VAL A 1 76 ? -19.563 16.545 -5.715 1.00 90.62 76 VAL A O 1
ATOM 609 N N . PHE A 1 77 ? -17.594 17.109 -4.792 1.00 84.75 77 PHE A N 1
ATOM 610 C CA . PHE A 1 77 ? -18.133 17.238 -3.433 1.00 84.75 77 PHE A CA 1
ATOM 611 C C . PHE A 1 77 ? -18.059 18.660 -2.878 1.00 84.75 77 PHE A C 1
ATOM 613 O O . PHE A 1 77 ? -18.997 19.075 -2.196 1.00 84.75 77 PHE A O 1
ATOM 620 N N . THR A 1 78 ? -17.032 19.449 -3.213 1.00 87.69 78 THR A N 1
ATOM 621 C CA . THR A 1 78 ? -16.830 20.787 -2.628 1.00 87.69 78 THR A CA 1
ATOM 622 C C . THR A 1 78 ? -18.019 21.731 -2.829 1.00 87.69 78 THR A C 1
ATOM 624 O O . THR A 1 78 ? -18.418 22.371 -1.859 1.00 87.69 78 THR A O 1
ATOM 627 N N . PRO A 1 79 ? -18.689 21.801 -4.000 1.00 88.12 79 PRO A N 1
ATOM 628 C CA . PRO A 1 79 ? -19.876 22.646 -4.149 1.00 88.12 79 PRO A CA 1
ATOM 629 C C . PRO A 1 79 ? -21.026 22.224 -3.227 1.00 88.12 79 PRO A C 1
ATOM 631 O O . PRO A 1 79 ? -21.720 23.072 -2.662 1.00 88.12 79 PRO A O 1
ATOM 634 N N . LYS A 1 80 ? -21.221 20.911 -3.046 1.00 85.12 80 LYS A N 1
ATOM 635 C CA . LYS A 1 80 ? -22.265 20.370 -2.170 1.00 85.12 80 LYS A CA 1
ATOM 636 C C . LYS A 1 80 ? -21.923 20.584 -0.695 1.00 85.12 80 LYS A C 1
ATOM 638 O O . LYS A 1 80 ? -22.810 20.932 0.080 1.00 85.12 80 LYS A O 1
ATOM 643 N N . MET A 1 81 ? -20.650 20.450 -0.338 1.00 85.06 81 MET A N 1
ATOM 644 C CA . MET A 1 81 ? -20.112 20.763 0.984 1.00 85.06 81 MET A CA 1
ATOM 645 C C . MET A 1 81 ? -20.221 22.262 1.301 1.00 85.06 81 MET A C 1
ATOM 647 O O . MET A 1 81 ? -20.637 22.629 2.388 1.00 85.06 81 MET A O 1
ATOM 651 N N . LEU A 1 82 ? -19.945 23.154 0.348 1.00 87.12 82 LEU A N 1
ATOM 652 C CA . LEU A 1 82 ? -20.117 24.600 0.531 1.00 87.12 82 LEU A CA 1
ATOM 653 C C . LEU A 1 82 ? -21.585 24.985 0.699 1.00 87.12 82 LEU A C 1
ATOM 655 O O . LEU A 1 82 ? -21.924 25.819 1.537 1.00 87.12 82 LEU A O 1
ATOM 659 N N . MET A 1 83 ? -22.474 24.339 -0.059 1.00 85.12 83 MET A N 1
ATOM 660 C CA . MET A 1 83 ? -23.916 24.490 0.122 1.00 85.12 83 MET A CA 1
ATOM 661 C C . MET A 1 83 ? -24.363 24.055 1.526 1.00 85.12 83 MET A C 1
ATOM 663 O O . MET A 1 83 ? -25.369 24.582 2.008 1.00 85.12 83 MET A O 1
ATOM 667 N N . ASN A 1 84 ? -23.594 23.171 2.183 1.00 80.31 84 ASN A N 1
ATOM 668 C CA . ASN A 1 84 ? -23.860 22.699 3.536 1.00 80.31 84 ASN A CA 1
ATOM 669 C C . ASN A 1 84 ? -23.883 23.834 4.562 1.00 80.31 84 ASN A C 1
ATOM 671 O O . ASN A 1 84 ? -24.840 23.946 5.321 1.00 80.31 84 ASN A O 1
ATOM 675 N N . PHE A 1 85 ? -22.916 24.748 4.484 1.00 81.94 85 PHE A N 1
ATOM 676 C CA . PHE A 1 85 ? -22.805 25.879 5.407 1.00 81.94 85 PHE A CA 1
ATOM 677 C C . PHE A 1 85 ? -23.871 26.969 5.212 1.00 81.94 85 PHE A C 1
ATOM 679 O O . PHE A 1 85 ? -24.044 27.815 6.082 1.00 81.94 85 PHE A O 1
ATOM 686 N N . VAL A 1 86 ? -24.562 26.991 4.065 1.00 81.06 86 VAL A N 1
ATOM 687 C CA . VAL A 1 86 ? -25.538 28.046 3.719 1.00 81.06 86 VAL A CA 1
ATOM 688 C C . VAL A 1 86 ? -26.983 27.551 3.822 1.00 81.06 86 VAL A C 1
ATOM 690 O O . VAL A 1 86 ? -27.907 28.342 4.021 1.00 81.06 86 VAL A O 1
ATOM 693 N N . SER A 1 87 ? -27.212 26.247 3.655 1.00 77.69 87 SER A N 1
ATOM 694 C CA . SER A 1 87 ? -28.557 25.679 3.565 1.00 77.69 87 SER A CA 1
ATOM 695 C C . SER A 1 87 ? -29.037 25.130 4.902 1.00 77.69 87 SER A C 1
ATOM 697 O O . SER A 1 87 ? -28.371 24.326 5.536 1.00 77.69 87 SER A O 1
ATOM 699 N N . MET A 1 88 ? -30.277 25.464 5.267 1.00 67.19 88 MET A N 1
ATOM 700 C CA . MET A 1 88 ? -30.935 24.958 6.483 1.00 67.19 88 MET A CA 1
ATOM 701 C C . MET A 1 88 ? -31.173 23.435 6.477 1.00 67.19 88 MET A C 1
ATOM 703 O O . MET A 1 88 ? -31.455 22.856 7.521 1.00 67.19 88 MET A O 1
ATOM 707 N N . LYS A 1 89 ? -31.158 22.788 5.301 1.00 70.31 89 LYS A N 1
ATOM 708 C CA . LYS A 1 89 ? -31.314 21.334 5.136 1.00 70.31 89 LYS A CA 1
ATOM 709 C C . LYS A 1 89 ? -30.467 20.838 3.969 1.00 70.31 89 LYS A C 1
ATOM 711 O O . LYS A 1 89 ? -30.716 21.217 2.823 1.00 70.31 89 LYS A O 1
ATOM 716 N N . ASN A 1 90 ? -29.534 19.933 4.244 1.00 77.56 90 ASN A N 1
ATOM 717 C CA . ASN A 1 90 ? -28.586 19.414 3.258 1.00 77.56 90 ASN A CA 1
ATOM 718 C C . ASN A 1 90 ? -29.032 18.089 2.666 1.00 77.56 90 ASN A C 1
ATOM 720 O O . ASN A 1 90 ? -28.430 17.040 2.871 1.00 77.56 90 ASN A O 1
ATOM 724 N N . ILE A 1 91 ? -30.119 18.170 1.903 1.00 84.81 91 ILE A N 1
ATOM 725 C CA . ILE A 1 91 ? -30.730 17.009 1.266 1.00 84.81 91 ILE A CA 1
ATOM 726 C C . ILE A 1 91 ? -29.991 16.695 -0.039 1.00 84.81 91 ILE A C 1
ATOM 728 O O . ILE A 1 91 ? -29.741 17.583 -0.865 1.00 84.81 91 ILE A O 1
ATOM 732 N N . ILE A 1 92 ? -29.639 15.429 -0.236 1.00 87.06 92 ILE A N 1
ATOM 733 C CA . ILE A 1 92 ? -29.147 14.870 -1.494 1.00 87.06 92 ILE A CA 1
ATOM 734 C C . ILE A 1 92 ? -30.050 13.702 -1.889 1.00 87.06 92 ILE A C 1
ATOM 736 O O . ILE A 1 92 ? -30.425 12.880 -1.060 1.00 87.06 92 ILE A O 1
ATOM 740 N N . SER A 1 93 ? -30.454 13.634 -3.155 1.00 89.38 93 SER A N 1
ATOM 741 C CA . SER A 1 93 ? -31.252 12.499 -3.622 1.00 89.38 93 SER A CA 1
ATOM 742 C C . SER A 1 93 ? -30.406 11.228 -3.634 1.00 89.38 93 SER A C 1
ATOM 744 O O . SER A 1 93 ? -29.189 11.297 -3.798 1.00 89.38 93 SER A O 1
ATOM 746 N N . TYR A 1 94 ? -31.043 10.062 -3.534 1.00 85.25 94 TYR A N 1
ATOM 747 C CA . TYR A 1 94 ? -30.357 8.774 -3.674 1.00 85.25 94 TYR A CA 1
ATOM 748 C C . TYR A 1 94 ? -29.504 8.709 -4.953 1.00 85.25 94 TYR A C 1
ATOM 750 O O . TYR A 1 94 ? -28.325 8.368 -4.915 1.00 85.25 94 TYR A O 1
ATOM 758 N N . VAL A 1 95 ? -30.081 9.129 -6.085 1.00 88.06 95 VAL A N 1
ATOM 759 C CA . VAL A 1 95 ? -29.378 9.169 -7.376 1.00 88.06 95 VAL A CA 1
ATOM 760 C C . VAL A 1 95 ? -28.215 10.160 -7.339 1.00 88.06 95 VAL A C 1
ATOM 762 O O . VAL A 1 95 ? -27.140 9.849 -7.842 1.00 88.06 95 VAL A O 1
ATOM 765 N N . GLY A 1 96 ? -28.400 11.329 -6.720 1.00 88.44 96 GLY A N 1
ATOM 766 C CA . GLY A 1 96 ? -27.331 12.313 -6.545 1.00 88.44 96 GLY A CA 1
ATOM 767 C C . GLY A 1 96 ? -26.181 11.778 -5.692 1.00 88.44 96 GLY A C 1
ATOM 768 O O . GLY A 1 96 ? -25.027 11.996 -6.035 1.00 88.44 96 GLY A O 1
ATOM 769 N N . CYS A 1 97 ? -26.496 11.026 -4.639 1.00 89.00 97 CYS A N 1
ATOM 770 C CA . CYS A 1 97 ? -25.534 10.404 -3.735 1.00 89.00 97 CYS A CA 1
ATOM 771 C C . CYS A 1 97 ? -24.712 9.313 -4.434 1.00 89.00 97 CYS A C 1
ATOM 773 O O . CYS A 1 97 ? -23.487 9.346 -4.395 1.00 89.00 97 CYS A O 1
ATOM 775 N N . MET A 1 98 ? -25.370 8.413 -5.172 1.00 90.31 98 MET A N 1
ATOM 776 C CA . MET A 1 98 ? -24.688 7.366 -5.947 1.00 90.31 98 MET A CA 1
ATOM 777 C C . MET A 1 98 ? -23.865 7.942 -7.104 1.00 90.31 98 MET A C 1
ATOM 779 O O . MET A 1 98 ? -22.788 7.443 -7.412 1.00 90.31 98 MET A O 1
ATOM 783 N N . THR A 1 99 ? -24.341 9.026 -7.724 1.00 91.31 99 THR A N 1
ATOM 784 C CA . THR A 1 99 ? -23.582 9.741 -8.760 1.00 91.31 99 THR A CA 1
ATOM 785 C C . THR A 1 99 ? -22.349 10.422 -8.162 1.00 91.31 99 THR A C 1
ATOM 787 O O . THR A 1 99 ? -21.273 10.348 -8.747 1.00 91.31 99 THR A O 1
ATOM 790 N N . GLN A 1 100 ? -22.485 11.051 -6.988 1.00 91.44 100 GLN A N 1
ATOM 791 C CA . GLN A 1 100 ? -21.363 11.652 -6.265 1.00 91.44 100 GLN A CA 1
ATOM 792 C C . GLN A 1 100 ? -20.314 10.596 -5.897 1.00 91.44 100 GLN A C 1
ATOM 794 O O . GLN A 1 100 ? -19.142 10.808 -6.187 1.00 91.44 100 GLN A O 1
ATOM 799 N N . LEU A 1 101 ? -20.739 9.456 -5.342 1.00 88.31 101 LEU A N 1
ATOM 800 C CA . LEU A 1 101 ? -19.857 8.343 -4.988 1.00 88.31 101 LEU A CA 1
ATOM 801 C C . LEU A 1 101 ? -19.105 7.792 -6.209 1.00 88.31 101 LEU A C 1
ATOM 803 O O . LEU A 1 101 ? -17.895 7.600 -6.155 1.00 88.31 101 LEU A O 1
ATOM 807 N N . PHE A 1 102 ? -19.802 7.580 -7.329 1.00 92.94 102 PHE A N 1
ATOM 808 C CA . PHE A 1 102 ? -19.180 7.082 -8.555 1.00 92.94 102 PHE A CA 1
ATOM 809 C C . PHE A 1 102 ? -18.062 8.006 -9.046 1.00 92.94 102 PHE A C 1
ATOM 811 O O . PHE A 1 102 ? -16.954 7.547 -9.311 1.00 92.94 102 PHE A O 1
ATOM 818 N N . PHE A 1 103 ? -18.339 9.308 -9.165 1.00 93.50 103 PHE A N 1
ATOM 819 C CA . PHE A 1 103 ? -17.333 10.258 -9.640 1.00 93.50 103 PHE A CA 1
ATOM 820 C C . PHE A 1 103 ? -16.200 10.448 -8.634 1.00 93.50 103 PHE A C 1
ATOM 822 O O . PHE A 1 103 ? -15.055 10.578 -9.051 1.00 93.50 103 PHE A O 1
ATOM 829 N N . PHE A 1 104 ? -16.502 10.422 -7.335 1.00 88.06 104 PHE A N 1
ATOM 830 C CA . PHE A 1 104 ? -15.496 10.448 -6.278 1.00 88.06 104 PHE A CA 1
ATOM 831 C C . PHE A 1 104 ? -14.490 9.302 -6.455 1.00 88.06 104 PHE A C 1
ATOM 833 O O . PHE A 1 104 ? -13.305 9.559 -6.647 1.00 88.06 104 PHE A O 1
ATOM 840 N N . LEU A 1 105 ? -14.970 8.056 -6.521 1.00 86.94 105 LEU A N 1
ATOM 841 C CA . LEU A 1 105 ? -14.112 6.880 -6.691 1.00 86.94 105 LEU A CA 1
ATOM 842 C C . LEU A 1 105 ? -13.392 6.864 -8.041 1.00 86.94 105 LEU A C 1
ATOM 844 O O . LEU A 1 105 ? -12.221 6.507 -8.107 1.00 86.94 105 LEU A O 1
ATOM 848 N N . PHE A 1 106 ? -14.070 7.272 -9.117 1.00 93.81 106 PHE A N 1
ATOM 849 C CA . PHE A 1 106 ? -13.468 7.341 -10.446 1.00 93.81 106 PHE A CA 1
ATOM 850 C C . PHE A 1 106 ? -12.226 8.232 -10.443 1.00 93.81 106 PHE A C 1
ATOM 852 O O . PHE A 1 106 ? -11.174 7.813 -10.922 1.00 93.81 106 PHE A O 1
ATOM 859 N N . PHE A 1 107 ? -12.342 9.442 -9.891 1.00 92.75 107 PHE A N 1
ATOM 860 C CA . PHE A 1 107 ? -11.239 10.391 -9.888 1.00 92.75 107 PHE A CA 1
ATOM 861 C C . PHE A 1 107 ? -10.125 10.000 -8.918 1.00 92.75 107 PHE A C 1
ATOM 863 O O . PHE A 1 107 ? -8.980 10.086 -9.337 1.00 92.75 107 PHE A O 1
ATOM 870 N N . VAL A 1 108 ? -10.426 9.498 -7.712 1.00 87.88 108 VAL A N 1
ATOM 871 C CA . VAL A 1 108 ? -9.391 9.019 -6.768 1.00 87.88 108 VAL A CA 1
ATOM 872 C C . VAL A 1 108 ? -8.578 7.882 -7.383 1.00 87.88 108 VAL A C 1
ATOM 874 O O . VAL A 1 108 ? -7.355 7.933 -7.425 1.00 87.88 108 VAL A O 1
ATOM 877 N N . ILE A 1 109 ? -9.247 6.872 -7.944 1.00 86.81 109 ILE A N 1
ATOM 878 C CA . ILE A 1 109 ? -8.550 5.732 -8.551 1.00 86.81 109 ILE A CA 1
ATOM 879 C C . ILE A 1 109 ? -7.742 6.193 -9.776 1.00 86.81 109 ILE A C 1
ATOM 881 O O . ILE A 1 109 ? -6.593 5.789 -9.956 1.00 86.81 109 ILE A O 1
ATOM 885 N N . SER A 1 110 ? -8.310 7.060 -10.623 1.00 92.81 110 SER A N 1
ATOM 886 C CA . SER A 1 110 ? -7.578 7.629 -11.760 1.00 92.81 110 SER A CA 1
ATOM 887 C C . SER A 1 110 ? -6.389 8.497 -11.340 1.00 92.81 110 SER A C 1
ATOM 889 O O . SER A 1 110 ? -5.375 8.464 -12.032 1.00 92.81 110 SER A O 1
ATOM 891 N N . GLU A 1 111 ? -6.489 9.245 -10.240 1.00 91.62 111 GLU A N 1
ATOM 892 C CA . GLU A 1 111 ? -5.400 10.034 -9.652 1.00 91.62 111 GLU A CA 1
ATOM 893 C C . GLU A 1 111 ? -4.238 9.124 -9.251 1.00 91.62 111 GLU A C 1
ATOM 895 O O . GLU A 1 111 ? -3.120 9.338 -9.720 1.00 91.62 111 GLU A O 1
ATOM 900 N N . CYS A 1 112 ? -4.510 8.049 -8.500 1.00 86.69 112 CYS A N 1
ATOM 901 C CA . CYS A 1 112 ? -3.500 7.068 -8.101 1.00 86.69 112 CYS A CA 1
ATOM 902 C C . CYS A 1 112 ? -2.742 6.508 -9.313 1.00 86.69 112 CYS A C 1
ATOM 904 O O . CYS A 1 112 ? -1.518 6.587 -9.363 1.00 86.69 112 CYS A O 1
ATOM 906 N N . TYR A 1 113 ? -3.450 6.029 -10.343 1.00 87.75 113 TYR A N 1
ATOM 907 C CA . TYR A 1 113 ? -2.801 5.497 -11.549 1.00 87.75 113 TYR A CA 1
ATOM 908 C C . TYR A 1 113 ? -2.072 6.569 -12.378 1.00 87.75 113 TYR A C 1
ATOM 910 O O . TYR A 1 113 ? -1.089 6.264 -13.065 1.00 87.75 113 TYR A O 1
ATOM 918 N N . MET A 1 114 ? -2.520 7.827 -12.334 1.00 92.06 114 MET A N 1
ATOM 919 C CA . MET A 1 114 ? -1.818 8.938 -12.981 1.00 92.06 114 MET A CA 1
ATOM 920 C C . MET A 1 114 ? -0.512 9.263 -12.246 1.00 92.06 114 MET A C 1
ATOM 922 O O . MET A 1 114 ? 0.516 9.450 -12.897 1.00 92.06 114 MET A O 1
ATOM 926 N N . LEU A 1 115 ? -0.524 9.251 -10.909 1.00 91.94 115 LEU A N 1
ATOM 927 C CA . LEU A 1 115 ? 0.673 9.384 -10.076 1.00 91.94 115 LEU A CA 1
ATOM 928 C C . LEU A 1 115 ? 1.642 8.221 -10.310 1.00 91.94 115 LEU A C 1
ATOM 930 O O . LEU A 1 115 ? 2.829 8.465 -10.510 1.00 91.94 115 LEU A O 1
ATOM 934 N N . THR A 1 116 ? 1.151 6.982 -10.410 1.00 86.69 116 THR A N 1
ATOM 935 C CA . THR A 1 116 ? 1.971 5.822 -10.800 1.00 86.69 116 THR A CA 1
ATOM 936 C C . THR A 1 116 ? 2.6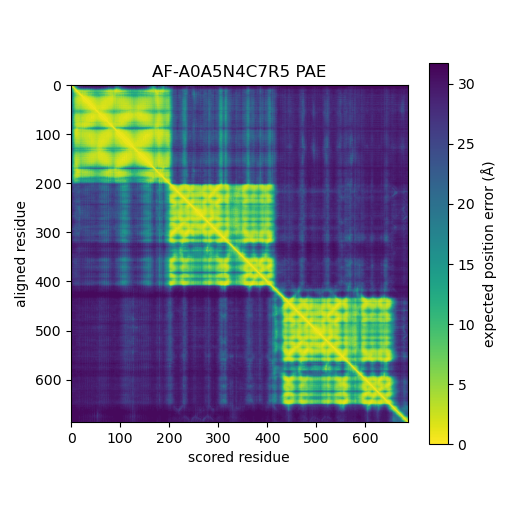06 6.027 -12.175 1.00 86.69 116 THR A C 1
ATOM 938 O O . THR A 1 116 ? 3.795 5.776 -12.357 1.00 86.69 116 THR A O 1
ATOM 941 N N . SER A 1 117 ? 1.852 6.551 -13.146 1.00 90.25 117 SER A N 1
ATOM 942 C CA . SER A 1 117 ? 2.378 6.852 -14.485 1.00 90.25 117 SER A CA 1
ATOM 943 C C . SER A 1 117 ? 3.454 7.947 -14.456 1.00 90.25 117 SER A C 1
ATOM 945 O O . SER A 1 117 ? 4.429 7.875 -15.202 1.00 90.25 117 SER A O 1
ATOM 947 N N . MET A 1 118 ? 3.313 8.948 -13.581 1.00 92.50 118 MET A N 1
ATOM 948 C CA . MET A 1 118 ? 4.320 9.995 -13.363 1.00 92.50 118 MET A CA 1
ATOM 949 C C . MET A 1 118 ? 5.570 9.460 -12.665 1.00 92.50 118 MET A C 1
ATOM 951 O O . MET A 1 118 ? 6.681 9.814 -13.058 1.00 92.50 118 MET A O 1
ATOM 955 N N . ALA A 1 119 ? 5.407 8.594 -11.664 1.00 87.00 119 ALA A N 1
ATOM 956 C CA . ALA A 1 119 ? 6.514 7.901 -11.016 1.00 87.00 119 ALA A CA 1
ATOM 957 C C . ALA A 1 119 ? 7.271 7.039 -12.034 1.00 87.00 119 ALA A C 1
ATOM 959 O O . ALA A 1 119 ? 8.495 7.112 -12.108 1.00 87.00 119 ALA A O 1
ATOM 960 N N . TYR A 1 120 ? 6.546 6.328 -12.902 1.00 86.44 120 TYR A N 1
ATOM 961 C CA . TYR A 1 120 ? 7.127 5.569 -14.006 1.00 86.44 120 TYR A CA 1
ATOM 962 C C . TYR A 1 120 ? 7.855 6.472 -15.018 1.00 86.44 120 TYR A C 1
ATOM 964 O O . TYR A 1 120 ? 8.970 6.157 -15.424 1.00 86.44 120 TYR A O 1
ATOM 972 N N . ASP A 1 121 ? 7.305 7.639 -15.380 1.00 90.06 121 ASP A N 1
ATOM 973 C CA . ASP A 1 121 ? 8.016 8.633 -16.204 1.00 90.06 121 ASP A CA 1
ATOM 974 C C . ASP A 1 121 ? 9.336 9.086 -15.571 1.00 90.06 121 ASP A C 1
ATOM 976 O O . ASP A 1 121 ? 10.365 9.104 -16.250 1.00 90.06 121 ASP A O 1
ATOM 980 N N . ARG A 1 122 ? 9.322 9.440 -14.280 1.00 88.56 122 ARG A N 1
ATOM 981 C CA . ARG A 1 122 ? 10.527 9.860 -13.550 1.00 88.56 122 ARG A CA 1
ATOM 982 C C . ARG A 1 122 ? 11.545 8.731 -13.455 1.00 88.56 122 ARG A C 1
ATOM 984 O O . ARG A 1 122 ? 12.719 8.974 -13.717 1.00 88.56 122 ARG A O 1
ATOM 991 N N . TYR A 1 123 ? 11.088 7.518 -13.168 1.00 86.12 123 TYR A N 1
ATOM 992 C CA . TYR A 1 123 ? 11.913 6.317 -13.146 1.00 86.12 123 TYR A CA 1
ATOM 993 C C . TYR A 1 123 ? 12.614 6.107 -14.493 1.00 86.12 123 TYR A C 1
ATOM 995 O O . TYR A 1 123 ? 13.840 6.073 -14.550 1.00 86.12 123 TYR A O 1
ATOM 1003 N N . VAL A 1 124 ? 11.875 6.088 -15.609 1.00 82.81 124 VAL A N 1
ATOM 1004 C CA . VAL A 1 124 ? 12.472 5.906 -16.943 1.00 82.81 124 VAL A CA 1
ATOM 1005 C C . VAL A 1 124 ? 13.407 7.067 -17.303 1.00 82.81 124 VAL A C 1
ATOM 1007 O O . VAL A 1 124 ? 14.441 6.848 -17.933 1.00 82.81 124 VAL A O 1
ATOM 1010 N N . ALA A 1 125 ? 13.085 8.299 -16.895 1.00 79.19 125 ALA A N 1
ATOM 1011 C CA . ALA A 1 125 ? 13.942 9.460 -17.126 1.00 79.19 125 ALA A CA 1
ATOM 1012 C C . ALA A 1 125 ? 15.287 9.379 -16.381 1.00 79.19 125 ALA A C 1
ATOM 1014 O O . ALA A 1 125 ? 16.288 9.863 -16.907 1.00 79.19 125 ALA A O 1
ATOM 1015 N N . ILE A 1 126 ? 15.305 8.795 -15.178 1.00 83.44 126 ILE A N 1
ATOM 1016 C CA . ILE A 1 126 ? 16.495 8.676 -14.321 1.00 83.44 126 ILE A CA 1
ATOM 1017 C C . ILE A 1 126 ? 17.300 7.426 -14.680 1.00 83.44 126 ILE A C 1
ATOM 1019 O O . ILE A 1 126 ? 18.495 7.522 -14.947 1.00 83.44 126 ILE A O 1
ATOM 1023 N N . CYS A 1 127 ? 16.644 6.267 -14.720 1.00 80.38 127 CYS A N 1
ATOM 1024 C CA . CYS A 1 127 ? 17.294 4.973 -14.903 1.00 80.38 127 CYS A CA 1
ATOM 1025 C C . CYS A 1 127 ? 17.675 4.714 -16.368 1.00 80.38 127 CYS A C 1
ATOM 1027 O O . CYS A 1 127 ? 18.667 4.046 -16.631 1.00 80.38 127 CYS A O 1
ATOM 1029 N N . ASN A 1 128 ? 16.928 5.270 -17.335 1.00 80.25 128 ASN A N 1
ATOM 1030 C CA . ASN A 1 128 ? 17.113 5.007 -18.769 1.00 80.25 128 ASN A CA 1
ATOM 1031 C C . ASN A 1 128 ? 17.075 6.286 -19.644 1.00 80.25 128 ASN A C 1
ATOM 1033 O O . ASN A 1 128 ? 16.301 6.371 -20.608 1.00 80.25 128 ASN A O 1
ATOM 1037 N N . PRO A 1 129 ? 17.937 7.293 -19.390 1.00 78.50 129 PRO A N 1
ATOM 1038 C CA . PRO A 1 129 ? 17.851 8.612 -20.028 1.00 78.50 129 PRO A CA 1
ATOM 1039 C C . PRO A 1 129 ? 18.045 8.584 -21.554 1.00 78.50 129 PRO A C 1
ATOM 1041 O O . PRO A 1 129 ? 17.459 9.399 -22.270 1.00 78.50 129 PRO A O 1
ATOM 1044 N N . LEU A 1 130 ? 18.842 7.642 -22.077 1.00 82.19 130 LEU A N 1
ATOM 1045 C CA . LEU A 1 130 ? 19.107 7.507 -23.517 1.00 82.19 130 LEU A CA 1
ATOM 1046 C C . LEU A 1 130 ? 17.922 6.901 -24.286 1.00 82.19 130 LEU A C 1
ATOM 1048 O O . LEU A 1 130 ? 17.709 7.244 -25.450 1.00 82.19 130 LEU A O 1
ATOM 1052 N N . LEU A 1 131 ? 17.129 6.046 -23.630 1.00 82.00 131 LEU A N 1
ATOM 1053 C CA . LEU A 1 131 ? 15.943 5.405 -24.210 1.00 82.00 131 LEU A CA 1
ATOM 1054 C C . LEU A 1 131 ? 14.648 6.167 -23.913 1.00 82.00 131 LEU A C 1
ATOM 1056 O O . LEU A 1 131 ? 13.661 5.962 -24.618 1.00 82.00 131 LEU A O 1
ATOM 1060 N N . TYR A 1 132 ? 14.665 7.101 -22.953 1.00 83.50 132 TYR A N 1
ATOM 1061 C CA . TYR A 1 132 ? 13.509 7.876 -22.486 1.00 83.50 132 TYR A CA 1
ATOM 1062 C C . TYR A 1 132 ? 12.595 8.384 -23.609 1.00 83.50 132 TYR A C 1
ATOM 1064 O O . TYR A 1 132 ? 11.375 8.286 -23.532 1.00 83.50 132 TYR A O 1
ATOM 1072 N N . LYS A 1 133 ? 13.164 8.908 -24.701 1.00 79.44 133 LYS A N 1
ATOM 1073 C CA . LYS A 1 133 ? 12.377 9.477 -25.809 1.00 79.44 133 LYS A CA 1
ATOM 1074 C C . LYS A 1 133 ? 11.557 8.432 -26.582 1.00 79.44 133 LYS A C 1
ATOM 1076 O O . LYS A 1 133 ? 10.567 8.790 -27.223 1.00 79.44 133 LYS A O 1
ATOM 1081 N N . VAL A 1 134 ? 11.987 7.172 -26.562 1.00 81.81 134 VAL A N 1
ATOM 1082 C CA . VAL A 1 134 ? 11.336 6.047 -27.246 1.00 81.81 134 VAL A CA 1
ATOM 1083 C C . VAL A 1 134 ? 10.343 5.361 -26.309 1.00 81.81 134 VAL A C 1
ATOM 1085 O O . VAL A 1 134 ? 9.197 5.146 -26.706 1.00 81.81 134 VAL A O 1
ATOM 1088 N N . THR A 1 135 ? 10.742 5.100 -25.062 1.00 78.81 135 THR A N 1
ATOM 1089 C CA . THR A 1 135 ? 9.897 4.488 -24.023 1.00 78.81 135 THR A CA 1
ATOM 1090 C C . THR A 1 135 ? 8.762 5.417 -23.594 1.00 78.81 135 THR A C 1
ATOM 1092 O O . THR A 1 135 ? 7.593 5.055 -23.708 1.00 78.81 135 THR A O 1
ATOM 1095 N N . MET A 1 136 ? 9.059 6.669 -23.238 1.00 87.56 136 MET A N 1
ATOM 1096 C CA . MET A 1 136 ? 8.059 7.707 -22.940 1.00 87.56 136 MET A CA 1
ATOM 1097 C C . MET A 1 136 ? 7.629 8.461 -24.200 1.00 87.56 136 MET A C 1
ATOM 1099 O O . MET A 1 136 ? 7.623 9.693 -24.282 1.00 87.56 136 MET A O 1
ATOM 1103 N N . SER A 1 137 ? 7.245 7.708 -25.232 1.00 89.25 137 SER A N 1
ATOM 1104 C CA . SER A 1 137 ? 6.673 8.301 -26.437 1.00 89.25 137 SER A CA 1
ATOM 1105 C C . SER A 1 137 ? 5.270 8.854 -26.169 1.00 89.25 137 SER A C 1
ATOM 1107 O O . SER A 1 137 ? 4.529 8.388 -25.301 1.00 89.25 137 SER A O 1
ATOM 1109 N N . ARG A 1 138 ? 4.833 9.809 -27.000 1.00 88.12 138 ARG A N 1
ATOM 1110 C CA . ARG A 1 138 ? 3.476 10.378 -26.921 1.00 88.12 138 ARG A CA 1
ATOM 1111 C C . ARG A 1 138 ? 2.379 9.306 -26.971 1.00 88.12 138 ARG A C 1
ATOM 1113 O O . ARG A 1 138 ? 1.332 9.499 -26.366 1.00 88.12 138 ARG A O 1
ATOM 1120 N N . ARG A 1 139 ? 2.599 8.201 -27.694 1.00 90.62 139 ARG A N 1
ATOM 1121 C CA . ARG A 1 139 ? 1.632 7.095 -27.791 1.00 90.62 139 ARG A CA 1
ATOM 1122 C C . ARG A 1 139 ? 1.515 6.343 -26.471 1.00 90.62 139 ARG A C 1
ATOM 1124 O O . ARG A 1 139 ? 0.399 6.119 -26.025 1.00 90.62 139 ARG A O 1
ATOM 1131 N N . VAL A 1 140 ? 2.647 6.019 -25.848 1.00 89.94 140 VAL A N 1
ATOM 1132 C CA . VAL A 1 140 ? 2.688 5.340 -24.546 1.00 89.94 140 VAL A CA 1
ATOM 1133 C C . VAL A 1 140 ? 2.032 6.207 -23.478 1.00 89.94 140 VAL A C 1
ATOM 1135 O O . VAL A 1 140 ? 1.150 5.728 -22.780 1.00 89.94 140 VAL A O 1
ATOM 1138 N N . CYS A 1 141 ? 2.341 7.506 -23.441 1.00 91.69 141 CYS A N 1
ATOM 1139 C CA . CYS A 1 141 ? 1.705 8.435 -22.503 1.00 91.69 141 CYS A CA 1
ATOM 1140 C C . CYS A 1 141 ? 0.173 8.446 -22.642 1.00 91.69 141 CYS A C 1
ATOM 1142 O O . CYS A 1 141 ? -0.542 8.393 -21.649 1.00 91.69 141 CYS A O 1
ATOM 1144 N N . VAL A 1 142 ? -0.340 8.471 -23.880 1.00 93.12 142 VAL A N 1
ATOM 1145 C CA . VAL A 1 142 ? -1.788 8.414 -24.146 1.00 93.12 142 VAL A CA 1
ATOM 1146 C C . VAL A 1 142 ? -2.389 7.082 -23.691 1.00 93.12 142 VAL A C 1
ATOM 1148 O O . VAL A 1 142 ? -3.480 7.080 -23.129 1.00 93.12 142 VAL A O 1
ATOM 1151 N N . VAL A 1 143 ? -1.702 5.960 -23.925 1.00 94.50 143 VAL A N 1
ATOM 1152 C CA . VAL A 1 143 ? -2.160 4.631 -23.492 1.00 94.50 143 VAL A CA 1
ATOM 1153 C C . VAL A 1 143 ? -2.191 4.532 -21.968 1.00 94.50 143 VAL A C 1
ATOM 1155 O O . VAL A 1 143 ? -3.203 4.095 -21.433 1.00 94.50 143 VAL A O 1
ATOM 1158 N N . LEU A 1 144 ? -1.146 4.991 -21.275 1.00 91.69 144 LEU A N 1
ATOM 1159 C CA . LEU A 1 144 ? -1.074 4.996 -19.811 1.00 91.69 144 LEU A CA 1
ATOM 1160 C C . LEU A 1 144 ? -2.180 5.861 -19.195 1.00 91.69 144 LEU A C 1
ATOM 1162 O O . LEU A 1 144 ? -2.908 5.396 -18.322 1.00 91.69 144 LEU A O 1
ATOM 1166 N N . SER A 1 145 ? -2.398 7.075 -19.713 1.00 93.81 145 SER A N 1
ATOM 1167 C CA . SER A 1 145 ? -3.511 7.916 -19.257 1.00 93.81 145 SER A CA 1
ATOM 1168 C C . SER A 1 145 ? -4.876 7.277 -19.540 1.00 93.81 145 SER A C 1
ATOM 1170 O O . SER A 1 145 ? -5.762 7.327 -18.692 1.00 93.81 145 SER A O 1
ATOM 1172 N N . LEU A 1 146 ? -5.065 6.644 -20.704 1.00 95.31 146 LEU A N 1
ATOM 1173 C CA . LEU A 1 146 ? -6.313 5.942 -21.016 1.00 95.31 146 LEU A CA 1
ATOM 1174 C C . LEU A 1 146 ? -6.536 4.745 -20.081 1.00 95.31 146 LEU A C 1
ATOM 1176 O O . LEU A 1 146 ? -7.653 4.555 -19.608 1.00 95.31 146 LEU A O 1
ATOM 1180 N N . ALA A 1 147 ? -5.490 3.968 -19.794 1.00 91.69 147 ALA A N 1
ATOM 1181 C CA . ALA A 1 147 ? -5.542 2.844 -18.868 1.00 91.69 147 ALA A CA 1
ATOM 1182 C C . ALA A 1 147 ? -5.915 3.306 -17.452 1.00 91.69 147 ALA A C 1
ATOM 1184 O O . ALA A 1 147 ? -6.817 2.725 -16.853 1.00 91.69 147 ALA A O 1
ATOM 1185 N N . ALA A 1 148 ? -5.323 4.402 -16.966 1.00 93.06 148 ALA A N 1
ATOM 1186 C CA . ALA A 1 148 ? -5.668 5.005 -15.677 1.00 93.06 148 ALA A CA 1
ATOM 1187 C C . ALA A 1 148 ? -7.165 5.364 -15.579 1.00 93.06 148 ALA A C 1
ATOM 1189 O O . ALA A 1 148 ? -7.826 5.054 -14.585 1.00 93.06 148 ALA A O 1
ATOM 1190 N N . TYR A 1 149 ? -7.735 5.953 -16.637 1.00 94.75 149 TYR A N 1
ATOM 1191 C CA . TYR A 1 149 ? -9.171 6.246 -16.688 1.00 94.75 149 TYR A CA 1
ATOM 1192 C C . TYR A 1 149 ? -10.039 4.986 -16.791 1.00 94.75 149 TYR A C 1
ATOM 1194 O O . TYR A 1 149 ? -11.092 4.913 -16.162 1.00 94.75 149 TYR A O 1
ATOM 1202 N N . VAL A 1 150 ? -9.624 3.976 -17.558 1.00 94.31 150 VAL A N 1
ATOM 1203 C CA . VAL A 1 150 ? -10.367 2.709 -17.673 1.00 94.31 150 VAL A CA 1
ATOM 1204 C C . VAL A 1 150 ? -10.397 1.967 -16.336 1.00 94.31 150 VAL A C 1
ATOM 1206 O O . VAL A 1 150 ? -11.464 1.508 -15.928 1.00 94.31 150 VAL A O 1
ATOM 1209 N N . MET A 1 151 ? -9.268 1.903 -15.630 1.00 87.06 151 MET A N 1
ATOM 1210 C CA . MET A 1 151 ? -9.180 1.292 -14.303 1.00 87.06 151 MET A CA 1
ATOM 1211 C C . MET A 1 151 ? -10.019 2.056 -13.277 1.00 87.06 151 MET A C 1
ATOM 1213 O O . MET A 1 151 ? -10.801 1.442 -12.552 1.00 87.06 151 MET A O 1
ATOM 1217 N N . GLY A 1 152 ? -9.956 3.393 -13.290 1.00 89.81 152 GLY A N 1
ATOM 1218 C CA . GLY A 1 152 ? -10.834 4.231 -12.469 1.00 89.81 152 GLY A CA 1
ATOM 1219 C C . GLY A 1 152 ? -12.315 3.965 -12.728 1.00 89.81 152 GLY A C 1
ATOM 1220 O O . GLY A 1 152 ? -13.098 3.811 -11.793 1.00 89.81 152 GLY A O 1
ATOM 1221 N N . PHE A 1 153 ? -12.712 3.832 -13.996 1.00 92.75 153 PHE A N 1
ATOM 1222 C CA . PHE A 1 153 ? -14.096 3.528 -14.367 1.00 92.75 153 PHE A CA 1
ATOM 1223 C C . PHE A 1 153 ? -14.531 2.140 -13.893 1.00 92.75 153 PHE A C 1
ATOM 1225 O O . PHE A 1 153 ? -15.641 1.990 -13.375 1.00 92.75 153 PHE A O 1
ATOM 1232 N N . ALA A 1 154 ? -13.677 1.131 -14.067 1.00 86.00 154 ALA A N 1
ATOM 1233 C CA . ALA A 1 154 ? -13.955 -0.234 -13.643 1.00 86.00 154 ALA A CA 1
ATOM 1234 C C . ALA A 1 154 ? -14.123 -0.321 -12.119 1.00 86.00 154 ALA A C 1
ATOM 1236 O O . ALA A 1 154 ? -15.142 -0.836 -11.654 1.00 86.00 154 ALA A O 1
ATOM 1237 N N . GLY A 1 155 ? -13.189 0.257 -11.356 1.00 81.62 15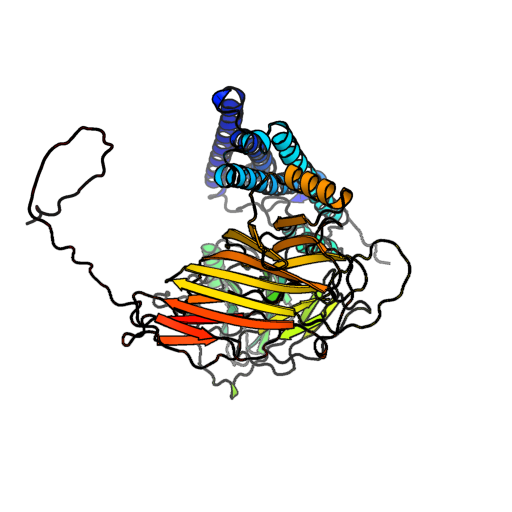5 GLY A N 1
ATOM 1238 C CA . GLY A 1 155 ? -13.246 0.297 -9.894 1.00 81.62 155 GLY A CA 1
ATOM 1239 C C . GLY A 1 155 ? -14.476 1.049 -9.382 1.00 81.62 155 GLY A C 1
ATOM 1240 O O . GLY A 1 155 ? -15.273 0.499 -8.620 1.00 81.62 155 GLY A O 1
ATOM 1241 N N . ALA A 1 156 ? -14.721 2.263 -9.885 1.00 89.19 156 ALA A N 1
ATOM 1242 C CA . ALA A 1 156 ? -15.896 3.048 -9.508 1.00 89.19 156 ALA A CA 1
ATOM 1243 C C . ALA A 1 156 ? -17.215 2.330 -9.834 1.00 89.19 156 ALA A C 1
ATOM 1245 O O . ALA A 1 156 ? -18.152 2.351 -9.031 1.00 89.19 156 ALA A O 1
ATOM 1246 N N . SER A 1 157 ? -17.291 1.660 -10.989 1.00 88.19 157 SER A N 1
ATOM 1247 C CA . SER A 1 157 ? -18.461 0.869 -11.389 1.00 88.19 157 SER A CA 1
ATOM 1248 C C . SER A 1 157 ? -18.673 -0.340 -10.484 1.00 88.19 157 SER A C 1
ATOM 1250 O O . SER A 1 157 ? -19.816 -0.639 -10.143 1.00 88.19 157 SER A O 1
ATOM 1252 N N . ALA A 1 158 ? -17.601 -1.026 -10.080 1.00 80.88 158 ALA A N 1
ATOM 1253 C CA . ALA A 1 158 ? -17.673 -2.172 -9.181 1.00 80.88 158 ALA A CA 1
ATOM 1254 C C . ALA A 1 158 ? -18.181 -1.759 -7.792 1.00 80.88 158 ALA A C 1
ATOM 1256 O O . ALA A 1 158 ? -19.190 -2.298 -7.331 1.00 80.88 158 ALA A O 1
ATOM 1257 N N . HIS A 1 159 ? -17.560 -0.752 -7.168 1.00 76.56 159 HIS A N 1
ATOM 1258 C CA . HIS A 1 159 ? -17.976 -0.243 -5.857 1.00 76.56 159 HIS A CA 1
ATOM 1259 C C . HIS A 1 159 ? -19.397 0.330 -5.888 1.00 76.56 159 HIS A C 1
ATOM 1261 O O . HIS A 1 159 ? -20.243 -0.055 -5.080 1.00 76.56 159 HIS A O 1
ATOM 1267 N N . THR A 1 160 ? -19.710 1.191 -6.863 1.00 84.81 160 THR A N 1
ATOM 1268 C CA . THR A 1 160 ? -21.058 1.772 -6.989 1.00 84.81 160 THR A CA 1
ATOM 1269 C C . THR A 1 160 ? -22.090 0.688 -7.298 1.00 84.81 160 THR A C 1
ATOM 1271 O O . THR A 1 160 ? -23.177 0.678 -6.729 1.00 84.81 160 THR A O 1
ATOM 1274 N N . GLY A 1 161 ? -21.757 -0.276 -8.158 1.00 82.88 161 GLY A N 1
ATOM 1275 C CA . GLY A 1 161 ? -22.621 -1.409 -8.480 1.00 82.88 161 GLY A CA 1
ATOM 1276 C C . GLY A 1 161 ? -22.937 -2.282 -7.266 1.00 82.88 161 GLY A C 1
ATOM 1277 O O . GLY A 1 161 ? -24.073 -2.741 -7.130 1.00 82.88 161 GLY A O 1
ATOM 1278 N N . CYS A 1 162 ? -21.975 -2.479 -6.363 1.00 74.56 162 CYS A N 1
ATOM 1279 C CA . CYS A 1 162 ? -22.198 -3.185 -5.102 1.00 74.56 162 CYS A CA 1
ATOM 1280 C C . CYS A 1 162 ? -23.054 -2.356 -4.128 1.00 74.56 162 CYS A C 1
ATOM 1282 O O . CYS A 1 162 ? -23.970 -2.905 -3.509 1.00 74.56 162 CYS A O 1
ATOM 1284 N N . MET A 1 163 ? -22.856 -1.035 -4.083 1.00 78.31 163 MET A N 1
ATOM 1285 C CA . MET A 1 163 ? -23.663 -0.113 -3.273 1.00 78.31 163 MET A CA 1
ATOM 1286 C C . MET A 1 163 ? -25.121 -0.039 -3.726 1.00 78.31 163 MET A C 1
ATOM 1288 O O . MET A 1 163 ? -26.032 -0.003 -2.900 1.00 78.31 163 MET A O 1
ATOM 1292 N N . LEU A 1 164 ? -25.374 -0.098 -5.035 1.00 82.12 164 LEU A N 1
ATOM 1293 C CA . LEU A 1 164 ? -26.728 -0.128 -5.596 1.00 82.12 164 LEU A CA 1
ATOM 1294 C C . LEU A 1 164 ? -27.513 -1.394 -5.209 1.00 82.12 164 LEU A C 1
ATOM 1296 O O . LEU A 1 164 ? -28.741 -1.397 -5.294 1.00 82.12 164 LEU A O 1
ATOM 1300 N N . ARG A 1 165 ? -26.834 -2.471 -4.790 1.00 76.69 165 ARG A N 1
ATOM 1301 C CA . ARG A 1 165 ? -27.484 -3.705 -4.310 1.00 76.69 165 ARG A CA 1
ATOM 1302 C C . ARG A 1 165 ? -27.940 -3.609 -2.855 1.00 76.69 165 ARG A C 1
ATOM 1304 O O . ARG A 1 165 ? -28.707 -4.467 -2.416 1.00 76.69 165 ARG A O 1
ATOM 1311 N N . LEU A 1 166 ? -27.478 -2.606 -2.110 1.00 73.12 166 LEU A N 1
ATOM 1312 C CA . LEU A 1 166 ? -27.839 -2.436 -0.710 1.00 73.12 166 LEU A CA 1
ATOM 1313 C C . LEU A 1 166 ? -29.251 -1.870 -0.568 1.00 73.12 166 LEU A C 1
ATOM 1315 O O . LEU A 1 166 ? -29.674 -0.980 -1.306 1.00 73.12 166 LEU A O 1
ATOM 1319 N N . THR A 1 167 ? -29.978 -2.375 0.428 1.00 73.75 167 THR A N 1
ATOM 1320 C CA . THR A 1 167 ? -31.242 -1.772 0.863 1.00 73.75 167 THR A CA 1
ATOM 1321 C C . THR A 1 167 ? -30.992 -0.946 2.117 1.00 73.75 167 THR A C 1
ATOM 1323 O O . THR A 1 167 ? -30.548 -1.479 3.134 1.00 73.75 167 THR A O 1
ATOM 1326 N N . PHE A 1 168 ? -31.294 0.348 2.050 1.00 75.38 168 PHE A N 1
ATOM 1327 C CA . PHE A 1 168 ? -31.170 1.284 3.167 1.00 75.38 168 PHE A CA 1
ATOM 1328 C C . PHE A 1 168 ? -32.497 1.348 3.926 1.00 75.38 168 PHE A C 1
ATOM 1330 O O . PHE A 1 168 ? -33.530 1.639 3.325 1.00 75.38 168 PHE A O 1
ATOM 1337 N N . CYS A 1 169 ? -32.488 1.064 5.228 1.00 66.25 169 CYS A N 1
ATOM 1338 C CA . CYS A 1 169 ? -33.693 1.168 6.070 1.00 66.25 169 CYS A CA 1
ATOM 1339 C C . CYS A 1 169 ? -33.445 1.725 7.479 1.00 66.25 169 CYS A C 1
ATOM 1341 O O . CYS A 1 169 ? -34.370 1.750 8.290 1.00 66.25 169 CYS A O 1
ATOM 1343 N N . ASN A 1 170 ? -32.240 2.229 7.751 1.00 59.25 170 ASN A N 1
ATOM 1344 C CA . ASN A 1 170 ? -31.979 3.086 8.906 1.00 59.25 170 ASN A CA 1
ATOM 1345 C C . ASN A 1 170 ? -32.373 4.548 8.610 1.00 59.25 170 ASN A C 1
ATOM 1347 O O . ASN A 1 170 ? -32.870 4.873 7.530 1.00 59.25 170 ASN A O 1
ATOM 1351 N N . VAL A 1 171 ? -32.184 5.433 9.595 1.00 65.12 171 VAL A N 1
ATOM 1352 C CA . VAL A 1 171 ? -32.415 6.882 9.463 1.00 65.12 171 VAL A CA 1
ATOM 1353 C C . VAL A 1 171 ? -31.670 7.404 8.231 1.00 65.12 171 VAL A C 1
ATOM 1355 O O . VAL A 1 171 ? -30.515 7.064 8.022 1.00 65.12 171 VAL A O 1
ATOM 1358 N N . ASN A 1 172 ? -32.300 8.236 7.406 1.00 74.12 172 ASN A N 1
ATOM 1359 C CA . ASN A 1 172 ? -31.716 8.727 6.155 1.00 74.12 172 ASN A CA 1
ATOM 1360 C C . AS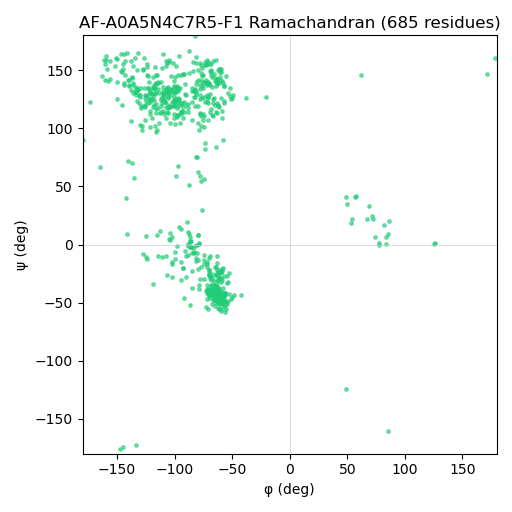N A 1 172 ? -30.656 9.833 6.349 1.00 74.12 172 ASN A C 1
ATOM 1362 O O . ASN A 1 172 ? -30.508 10.697 5.488 1.00 74.12 172 ASN A O 1
ATOM 1366 N N . ILE A 1 173 ? -29.946 9.830 7.478 1.00 74.38 173 ILE A N 1
ATOM 1367 C CA . ILE A 1 173 ? -28.922 10.814 7.831 1.00 74.38 173 ILE A CA 1
ATOM 1368 C C . ILE A 1 173 ? -27.551 10.168 7.634 1.00 74.38 173 ILE A C 1
ATOM 1370 O O . ILE A 1 173 ? -27.233 9.174 8.276 1.00 74.38 173 ILE A O 1
ATOM 1374 N N . ILE A 1 174 ? -26.744 10.745 6.752 1.00 75.31 174 ILE A N 1
ATOM 1375 C CA . ILE A 1 174 ? -25.341 10.390 6.557 1.00 75.31 174 ILE A CA 1
ATOM 1376 C C . ILE A 1 174 ? -24.527 11.334 7.442 1.00 75.31 174 ILE A C 1
ATOM 1378 O O . ILE A 1 174 ? -24.516 12.543 7.196 1.00 75.31 174 ILE A O 1
ATOM 1382 N N . ASN A 1 175 ? -23.847 10.796 8.460 1.00 69.38 175 ASN A N 1
ATOM 1383 C CA . ASN A 1 175 ? -22.980 11.579 9.346 1.00 69.38 175 ASN A CA 1
ATOM 1384 C C . ASN A 1 175 ? -21.630 11.898 8.681 1.00 69.38 175 ASN A C 1
ATOM 1386 O O . ASN A 1 175 ? -20.572 11.454 9.115 1.00 69.38 175 ASN A O 1
ATOM 1390 N N . HIS A 1 176 ? -21.696 12.574 7.538 1.00 72.38 176 HIS A N 1
ATOM 1391 C CA . HIS A 1 176 ? -20.555 12.942 6.715 1.00 72.38 176 HIS A CA 1
ATOM 1392 C C . HIS A 1 176 ? -20.948 14.115 5.798 1.00 72.38 176 HIS A C 1
ATOM 1394 O O . HIS A 1 176 ? -22.134 14.382 5.575 1.00 72.38 176 HIS A O 1
ATOM 1400 N N . TYR A 1 177 ? -19.968 14.831 5.244 1.00 76.56 177 TYR A N 1
ATOM 1401 C CA . TYR A 1 177 ? -20.206 15.973 4.346 1.00 76.56 177 TYR A CA 1
ATOM 1402 C C . TYR A 1 177 ? -20.340 15.581 2.863 1.00 76.56 177 TYR A C 1
ATOM 1404 O O . TYR A 1 177 ? -20.738 16.409 2.039 1.00 76.56 177 TYR A O 1
ATOM 1412 N N . LEU A 1 178 ? -20.056 14.319 2.530 1.00 79.25 178 LEU A N 1
ATOM 1413 C CA . LEU A 1 178 ? -20.237 13.710 1.209 1.00 79.25 178 LEU A CA 1
ATOM 1414 C C . LEU A 1 178 ? -20.734 12.263 1.331 1.00 79.25 178 LEU A C 1
ATOM 1416 O O . LEU A 1 178 ? -20.657 11.662 2.402 1.00 79.25 178 LEU A O 1
ATOM 1420 N N . CYS A 1 179 ? -21.226 11.707 0.227 1.00 80.69 179 CYS A N 1
ATOM 1421 C CA . CYS A 1 179 ? -21.606 10.303 0.113 1.00 80.69 179 CYS A CA 1
ATOM 1422 C C . CYS A 1 179 ? -20.383 9.405 -0.094 1.00 80.69 179 CYS A C 1
ATOM 1424 O O . CYS A 1 179 ? -19.911 9.271 -1.221 1.00 80.69 179 CYS A O 1
ATOM 1426 N N . ASP A 1 180 ? -19.906 8.798 0.992 1.00 73.88 180 ASP A N 1
ATOM 1427 C CA . ASP A 1 180 ? -18.770 7.872 0.994 1.00 73.88 180 ASP A CA 1
ATOM 1428 C C . ASP A 1 180 ? -19.217 6.428 1.281 1.00 73.88 180 ASP A C 1
ATOM 1430 O O . ASP A 1 180 ? -20.322 6.191 1.779 1.00 73.88 180 ASP A O 1
ATOM 1434 N N . ILE A 1 181 ? -18.351 5.462 0.985 1.00 69.50 181 ILE A N 1
ATOM 1435 C CA . ILE A 1 181 ? -18.556 4.026 1.167 1.00 69.50 181 ILE A CA 1
ATOM 1436 C C . ILE A 1 181 ? -18.906 3.712 2.627 1.00 69.50 181 ILE A C 1
ATOM 1438 O O . ILE A 1 181 ? -19.983 3.174 2.884 1.00 69.50 181 ILE A O 1
ATOM 1442 N N . LEU A 1 182 ? -18.047 4.066 3.591 1.00 64.44 182 LEU A N 1
ATOM 1443 C CA . LEU A 1 182 ? -18.214 3.648 4.993 1.00 64.44 182 LEU A CA 1
ATOM 1444 C C . LEU A 1 182 ? -19.507 4.187 5.639 1.00 64.44 182 LEU A C 1
ATOM 1446 O O . LEU A 1 182 ? -20.277 3.381 6.173 1.00 64.44 182 LEU A O 1
ATOM 1450 N N . PRO A 1 183 ? -19.838 5.494 5.546 1.00 69.56 183 PRO A N 1
ATOM 1451 C CA . PRO A 1 183 ? -21.093 6.024 6.078 1.00 69.56 183 PRO A CA 1
ATOM 1452 C C . PRO A 1 183 ? -22.334 5.419 5.410 1.00 69.56 183 PRO A C 1
ATOM 1454 O O . PRO A 1 183 ? -23.368 5.263 6.057 1.00 69.56 183 PRO A O 1
ATOM 1457 N N . LEU A 1 184 ? -22.260 5.050 4.124 1.00 73.06 184 LEU A N 1
ATOM 1458 C CA . LEU A 1 184 ? -23.368 4.384 3.436 1.00 73.06 184 LEU A CA 1
ATOM 1459 C C . LEU A 1 184 ? -23.554 2.938 3.912 1.00 73.06 184 LEU A C 1
ATOM 1461 O O . LEU A 1 184 ? -24.694 2.514 4.115 1.00 73.06 184 LEU A O 1
ATOM 1465 N N . LEU A 1 185 ? -22.472 2.190 4.152 1.00 67.75 185 LEU A N 1
ATOM 1466 C CA . LEU A 1 185 ? -22.558 0.820 4.678 1.00 67.75 185 LEU A CA 1
ATOM 1467 C C . LEU A 1 185 ? -23.281 0.771 6.029 1.00 67.75 185 LEU A C 1
ATOM 1469 O O . LEU A 1 185 ? -24.161 -0.073 6.215 1.00 67.75 185 LEU A O 1
ATOM 1473 N N . GLN A 1 186 ? -23.000 1.732 6.916 1.00 66.88 186 GLN A N 1
ATOM 1474 C CA . GLN A 1 186 ? -23.641 1.859 8.233 1.00 66.88 186 GLN A CA 1
ATOM 1475 C C . GLN A 1 186 ? -25.172 2.051 8.162 1.00 66.88 186 GLN A C 1
ATOM 1477 O O . GLN A 1 186 ? -25.899 1.724 9.104 1.00 66.88 186 GLN A O 1
ATOM 1482 N N . LEU A 1 187 ? -25.690 2.560 7.040 1.00 70.81 187 LEU A N 1
ATOM 1483 C CA . LEU A 1 187 ? -27.119 2.814 6.827 1.00 70.81 187 LEU A CA 1
ATOM 1484 C C . LEU A 1 187 ? -27.880 1.627 6.220 1.00 70.81 187 LEU A C 1
ATOM 1486 O O . LEU A 1 187 ? -29.117 1.655 6.134 1.00 70.81 187 LEU A O 1
ATOM 1490 N N . SER A 1 188 ? -27.164 0.596 5.775 1.00 72.81 188 SER A N 1
ATOM 1491 C CA . SER A 1 188 ? -27.751 -0.556 5.097 1.00 72.81 188 SER A CA 1
ATOM 1492 C C . SER A 1 188 ? -28.375 -1.566 6.074 1.00 72.81 188 SER A C 1
ATOM 1494 O O . SER A 1 188 ? -27.955 -1.712 7.219 1.00 72.81 188 SER A O 1
ATOM 1496 N N . CYS A 1 189 ? -29.412 -2.274 5.619 1.00 68.12 189 CYS A N 1
ATOM 1497 C CA . CYS A 1 189 ? -30.043 -3.389 6.345 1.00 68.12 189 CYS A CA 1
ATOM 1498 C C . CYS A 1 189 ? -29.742 -4.760 5.737 1.00 68.12 189 CYS A C 1
ATOM 1500 O O . CYS A 1 189 ? -30.146 -5.794 6.270 1.00 68.12 189 CYS A O 1
ATOM 1502 N N . THR A 1 190 ? -29.149 -4.763 4.551 1.00 64.88 190 THR A N 1
ATOM 1503 C CA . THR A 1 190 ? -28.671 -5.950 3.848 1.00 64.88 190 THR A CA 1
ATOM 1504 C C . THR A 1 190 ? -27.212 -6.167 4.209 1.00 64.88 190 THR A C 1
ATOM 1506 O O . THR A 1 190 ? -26.499 -5.191 4.401 1.00 64.88 190 THR A O 1
ATOM 1509 N N . SER A 1 191 ? -26.762 -7.423 4.273 1.00 56.34 191 SER A N 1
ATOM 1510 C CA . SER A 1 191 ? -25.361 -7.739 4.583 1.00 56.34 191 SER A CA 1
ATOM 1511 C C . SER A 1 191 ? -24.394 -6.932 3.707 1.00 56.34 191 SER A C 1
ATOM 1513 O O . SER A 1 191 ? -24.489 -6.951 2.477 1.00 56.34 191 SER A O 1
ATOM 1515 N N . THR A 1 192 ? -23.473 -6.228 4.361 1.00 57.22 192 THR A N 1
ATOM 1516 C CA . THR A 1 192 ? -22.422 -5.401 3.758 1.00 57.22 192 THR A CA 1
ATOM 1517 C C . THR A 1 192 ? -21.202 -6.209 3.343 1.00 57.22 192 THR A C 1
ATOM 1519 O O . THR A 1 192 ? -20.358 -5.673 2.639 1.00 57.22 192 THR A O 1
ATOM 1522 N N . TYR A 1 193 ? -21.151 -7.503 3.676 1.00 50.47 193 TYR A N 1
ATOM 1523 C CA . TYR A 1 193 ? -19.988 -8.379 3.510 1.00 50.47 193 TYR A CA 1
ATOM 1524 C C . TYR A 1 193 ? -19.343 -8.313 2.120 1.00 50.47 193 TYR A C 1
ATOM 1526 O O . TYR A 1 193 ? -18.133 -8.222 2.015 1.00 50.47 193 TYR A O 1
ATOM 1534 N N . VAL A 1 194 ? -20.128 -8.305 1.037 1.00 56.16 194 VAL A N 1
ATOM 1535 C CA . VAL A 1 194 ? -19.577 -8.217 -0.332 1.00 56.16 194 VAL A CA 1
ATOM 1536 C C . VAL A 1 194 ? -19.014 -6.826 -0.635 1.00 56.16 194 VAL A C 1
ATOM 1538 O O . VAL A 1 194 ? -18.029 -6.710 -1.350 1.00 56.16 194 VAL A O 1
ATOM 1541 N N . ASN A 1 195 ? -19.630 -5.767 -0.105 1.00 55.84 195 ASN A N 1
ATOM 1542 C CA . ASN A 1 195 ? -19.118 -4.407 -0.272 1.00 55.84 195 ASN A CA 1
ATOM 1543 C C . ASN A 1 195 ? -17.848 -4.198 0.553 1.00 55.84 195 ASN A C 1
ATOM 1545 O O . ASN A 1 195 ? -16.903 -3.609 0.048 1.00 55.84 195 ASN A O 1
ATOM 1549 N N . GLU A 1 196 ? -17.826 -4.717 1.782 1.00 53.66 196 GLU A N 1
ATOM 1550 C CA . GLU A 1 196 ? -16.631 -4.775 2.618 1.00 53.66 196 GLU A CA 1
ATOM 1551 C C . GLU A 1 196 ? -15.546 -5.577 1.905 1.00 53.66 196 GLU A C 1
ATOM 1553 O O . GLU A 1 196 ? -14.476 -5.039 1.713 1.00 53.66 196 GLU A O 1
ATOM 1558 N N . LEU A 1 197 ? -15.827 -6.769 1.370 1.00 53.47 197 LEU A N 1
ATOM 1559 C CA . LEU A 1 197 ? -14.850 -7.573 0.624 1.00 53.47 197 LEU A CA 1
ATOM 1560 C C . LEU A 1 197 ? -14.240 -6.822 -0.572 1.00 53.47 197 LEU A C 1
ATOM 1562 O O . LEU A 1 197 ? -13.045 -6.911 -0.803 1.00 53.47 197 LEU A O 1
ATOM 1566 N N . VAL A 1 198 ? -15.050 -6.074 -1.329 1.00 55.00 198 VAL A N 1
ATOM 1567 C CA . VAL A 1 198 ? -14.577 -5.280 -2.480 1.00 55.00 198 VAL A CA 1
ATOM 1568 C C . VAL A 1 198 ? -13.726 -4.080 -2.033 1.00 55.00 198 VAL A C 1
ATOM 1570 O O . VAL A 1 198 ? -12.865 -3.640 -2.785 1.00 55.00 198 VAL A O 1
ATOM 1573 N N . VAL A 1 199 ? -13.927 -3.576 -0.811 1.00 50.47 199 VAL A N 1
ATOM 1574 C CA . VAL A 1 199 ? -13.046 -2.589 -0.154 1.00 50.47 199 VAL A CA 1
ATOM 1575 C C . VAL A 1 199 ? -11.791 -3.265 0.431 1.00 50.47 199 VAL A C 1
ATOM 1577 O O . VAL A 1 199 ? -10.706 -2.705 0.347 1.00 50.47 199 VAL A O 1
ATOM 1580 N N . LEU A 1 200 ? -11.926 -4.496 0.938 1.00 45.09 200 LEU A N 1
ATOM 1581 C CA . LEU A 1 200 ? -10.897 -5.364 1.534 1.00 45.09 200 LEU A CA 1
ATOM 1582 C C . LEU A 1 200 ? -10.020 -6.091 0.497 1.00 45.09 200 LEU A C 1
ATOM 1584 O O . LEU A 1 200 ? -9.208 -6.936 0.860 1.00 45.09 200 LEU A O 1
ATOM 1588 N N . ILE A 1 201 ? -10.144 -5.767 -0.796 1.00 48.84 201 ILE A N 1
ATOM 1589 C CA . ILE A 1 201 ? -9.101 -6.108 -1.784 1.00 48.84 201 ILE A CA 1
ATOM 1590 C C . ILE A 1 201 ? -7.781 -5.372 -1.433 1.00 48.84 201 ILE A C 1
ATOM 1592 O O . ILE A 1 201 ? -6.727 -5.699 -1.967 1.00 48.84 201 ILE A O 1
ATOM 1596 N N . VAL A 1 202 ? -7.828 -4.438 -0.474 1.00 47.78 202 VAL A N 1
ATOM 1597 C CA . VAL A 1 202 ? -6.690 -3.908 0.286 1.00 47.78 202 VAL A CA 1
ATOM 1598 C C . VAL A 1 202 ? -6.559 -4.676 1.614 1.00 47.78 202 VAL A C 1
ATOM 1600 O O . VAL A 1 202 ? -7.564 -4.904 2.289 1.00 47.78 202 VAL A O 1
ATOM 1603 N N . PHE A 1 203 ? -5.341 -5.081 1.990 1.00 59.28 203 PHE A N 1
ATOM 1604 C CA . PHE A 1 203 ? -5.022 -5.839 3.210 1.00 59.28 203 PHE A CA 1
ATOM 1605 C C . PHE A 1 203 ? -5.460 -5.098 4.490 1.00 59.28 203 PHE A C 1
ATOM 1607 O O . PHE A 1 203 ? -4.701 -4.318 5.044 1.00 59.28 203 PHE A O 1
ATOM 1614 N N . VAL A 1 204 ? -6.689 -5.309 4.973 1.00 63.62 204 VAL A N 1
ATOM 1615 C CA . VAL A 1 204 ? -7.259 -4.553 6.108 1.00 63.62 204 VAL A CA 1
ATOM 1616 C C . VAL A 1 204 ? -8.003 -5.485 7.075 1.00 63.62 204 VAL A C 1
ATOM 1618 O O . VAL A 1 204 ? -8.675 -6.431 6.664 1.00 63.62 204 VAL A O 1
ATOM 1621 N N . ALA A 1 205 ? -7.921 -5.205 8.375 1.00 73.44 205 ALA A N 1
ATOM 1622 C CA . ALA A 1 205 ? -8.682 -5.841 9.443 1.00 73.44 205 ALA A CA 1
ATOM 1623 C C . ALA A 1 205 ? -9.768 -4.909 9.997 1.00 73.44 205 ALA A C 1
ATOM 1625 O O . ALA A 1 205 ? -9.520 -3.751 10.324 1.00 73.44 205 ALA A O 1
ATOM 1626 N N . GLY A 1 206 ? -10.983 -5.441 10.156 1.00 78.88 206 GLY A N 1
ATOM 1627 C CA . GLY A 1 206 ? -12.045 -4.806 10.934 1.00 78.88 206 GLY A CA 1
ATOM 1628 C C . GLY A 1 206 ? -12.046 -5.340 12.363 1.00 78.88 206 GLY A C 1
ATOM 1629 O O . GLY A 1 206 ? -12.231 -6.540 12.571 1.00 78.88 206 GLY A O 1
ATOM 1630 N N . VAL A 1 207 ? -11.879 -4.460 13.348 1.00 83.19 207 VAL A N 1
ATOM 1631 C CA . VAL A 1 207 ? -11.766 -4.832 14.762 1.00 83.19 207 VAL A CA 1
ATOM 1632 C C . VAL A 1 207 ? -12.951 -4.291 15.558 1.00 83.19 207 VAL A C 1
ATOM 1634 O O . VAL A 1 207 ? -13.403 -3.164 15.359 1.00 83.19 207 VAL A O 1
ATOM 1637 N N . SER A 1 208 ? -13.467 -5.111 16.475 1.00 86.06 208 SER A N 1
ATOM 1638 C CA . SER A 1 208 ? -14.497 -4.738 17.447 1.00 86.06 208 SER A CA 1
ATOM 1639 C C . SER A 1 208 ? -14.032 -5.167 18.836 1.00 86.06 208 SER A C 1
ATOM 1641 O O . SER A 1 208 ? -14.096 -6.348 19.172 1.00 86.06 208 SER A O 1
ATOM 1643 N N . ALA A 1 209 ? -13.569 -4.213 19.638 1.00 87.25 209 ALA A N 1
ATOM 1644 C CA . ALA A 1 209 ? -13.049 -4.441 20.980 1.00 87.25 209 ALA A CA 1
ATOM 1645 C C . ALA A 1 209 ? -14.111 -4.097 22.030 1.00 87.25 209 ALA A C 1
ATOM 1647 O O . ALA A 1 209 ? -14.604 -2.971 22.052 1.00 87.25 209 ALA A O 1
ATOM 1648 N N . THR A 1 210 ? -14.448 -5.044 22.912 1.00 88.31 210 THR A N 1
ATOM 1649 C CA . THR A 1 210 ? -15.433 -4.831 23.984 1.00 88.31 210 THR A CA 1
ATOM 1650 C C . THR A 1 210 ? -14.808 -4.998 25.369 1.00 88.31 210 THR A C 1
ATOM 1652 O O . THR A 1 210 ? -14.349 -6.085 25.715 1.00 88.31 210 THR A O 1
ATOM 1655 N N . LEU A 1 211 ? -14.854 -3.948 26.191 1.00 86.94 211 LEU A N 1
ATOM 1656 C CA . LEU A 1 211 ? -14.458 -3.969 27.600 1.00 86.94 211 LEU A CA 1
ATOM 1657 C C . LEU A 1 211 ? -15.689 -4.123 28.493 1.00 86.94 211 LEU A C 1
ATOM 1659 O O . LEU A 1 211 ? -16.612 -3.314 28.425 1.00 86.94 211 LEU A O 1
ATOM 1663 N N . ASN A 1 212 ? -15.693 -5.149 29.345 1.00 87.56 212 ASN A N 1
ATOM 1664 C CA . ASN A 1 212 ? -16.768 -5.409 30.301 1.00 87.56 212 ASN A CA 1
ATOM 1665 C C . ASN A 1 212 ? -16.306 -5.066 31.718 1.00 87.56 212 ASN A C 1
ATOM 1667 O O . ASN A 1 212 ? -15.244 -5.514 32.146 1.00 87.56 212 ASN A O 1
ATOM 1671 N N . TYR A 1 213 ? -17.122 -4.321 32.458 1.00 86.62 213 TYR A N 1
ATOM 1672 C CA . TYR A 1 213 ? -16.834 -3.938 33.835 1.00 86.62 213 TYR A CA 1
ATOM 1673 C C . TYR A 1 213 ? -18.099 -3.929 34.695 1.00 86.62 213 TYR A C 1
ATOM 1675 O O . TYR A 1 213 ? -19.188 -3.591 34.232 1.00 86.62 213 TYR A O 1
ATOM 1683 N N . GLU A 1 214 ? -17.949 -4.295 35.965 1.00 88.31 214 GLU A N 1
ATOM 1684 C CA . GLU A 1 214 ? -18.999 -4.247 36.977 1.00 88.31 214 GLU A CA 1
ATOM 1685 C C . GLU A 1 214 ? -18.496 -3.441 38.169 1.00 88.31 214 GLU A C 1
ATOM 1687 O O . GLU A 1 214 ? -17.417 -3.701 38.699 1.00 88.31 214 GLU A O 1
ATOM 1692 N N . ASN A 1 215 ? -19.283 -2.453 38.590 1.00 87.75 215 ASN A N 1
ATOM 1693 C CA . ASN A 1 215 ? -18.960 -1.701 39.793 1.00 87.75 215 ASN A CA 1
ATOM 1694 C C . ASN A 1 215 ? -19.329 -2.529 41.037 1.00 87.75 215 ASN A C 1
ATOM 1696 O O . ASN A 1 215 ? -20.495 -2.577 41.427 1.00 87.75 215 ASN A O 1
ATOM 1700 N N . GLU A 1 216 ? -18.344 -3.148 41.685 1.00 85.75 216 GLU A N 1
ATOM 1701 C CA . GLU A 1 216 ? -18.537 -3.892 42.942 1.00 85.75 216 GLU A CA 1
ATOM 1702 C C . GLU A 1 216 ? -18.522 -3.002 44.200 1.00 85.75 216 GLU A C 1
ATOM 1704 O O . GLU A 1 216 ? -18.831 -3.459 45.307 1.00 85.75 216 GLU A O 1
ATOM 1709 N N . GLU A 1 217 ? -18.189 -1.718 44.055 1.00 84.94 217 GLU A N 1
ATOM 1710 C CA . GLU A 1 217 ? -18.129 -0.782 45.167 1.00 84.94 217 GLU A CA 1
ATOM 1711 C C . GLU A 1 217 ? -19.521 -0.399 45.668 1.00 84.94 217 GLU A C 1
ATOM 1713 O O . GLU A 1 217 ? -20.523 -0.392 44.956 1.00 84.94 217 GLU A O 1
ATOM 1718 N N . LYS A 1 218 ? -19.593 -0.006 46.942 1.00 87.25 218 LYS A N 1
ATOM 1719 C CA . LYS A 1 218 ? -20.852 0.440 47.571 1.00 87.25 218 LYS A CA 1
ATOM 1720 C C . LYS A 1 218 ? -21.229 1.880 47.218 1.00 87.25 218 LYS A C 1
ATOM 1722 O O . LYS A 1 218 ? -22.240 2.381 47.714 1.00 87.25 218 LYS A O 1
ATOM 1727 N N . VAL A 1 219 ? -20.413 2.549 46.409 1.00 85.62 219 VAL A N 1
ATOM 1728 C CA . VAL A 1 219 ? -20.560 3.949 46.007 1.00 85.62 219 VAL A CA 1
ATOM 1729 C C . VAL A 1 219 ? -20.503 4.071 44.483 1.00 85.62 219 VAL A C 1
ATOM 1731 O O . VAL A 1 219 ? -19.864 3.243 43.831 1.00 85.62 219 VAL A O 1
ATOM 1734 N N . PRO A 1 220 ? -21.188 5.065 43.891 1.00 82.94 220 PRO A N 1
ATOM 1735 C CA . PRO A 1 220 ? -21.004 5.359 42.480 1.00 82.94 220 PRO A CA 1
ATOM 1736 C C . PRO A 1 220 ? -19.561 5.798 42.222 1.00 82.94 220 PRO A C 1
ATOM 1738 O O . PRO A 1 220 ? -18.976 6.504 43.047 1.00 82.94 220 PRO A O 1
ATOM 1741 N N . LEU A 1 221 ? -19.008 5.381 41.086 1.00 83.56 221 LEU A N 1
ATOM 1742 C CA . LEU A 1 221 ? -17.638 5.694 40.692 1.00 83.56 221 LEU A CA 1
ATOM 1743 C C . LEU A 1 221 ? -17.578 6.310 39.299 1.00 83.56 221 LEU A C 1
ATOM 1745 O O . LEU A 1 221 ? -18.508 6.184 38.500 1.00 83.56 221 LEU A O 1
ATOM 1749 N N . GLU A 1 222 ? -16.467 6.979 39.036 1.00 79.62 222 GLU A N 1
ATOM 1750 C CA . GLU A 1 222 ? -16.045 7.366 37.700 1.00 79.62 222 GLU A CA 1
ATOM 1751 C C . GLU A 1 222 ? -14.953 6.394 37.256 1.00 79.62 222 GLU A C 1
ATOM 1753 O O . GLU A 1 222 ? -13.969 6.191 37.971 1.00 79.62 222 GLU A O 1
ATOM 1758 N N . ALA A 1 223 ? -15.178 5.729 36.126 1.00 80.31 223 ALA A N 1
ATOM 1759 C CA . ALA A 1 223 ? -14.271 4.732 35.572 1.00 80.31 223 ALA A CA 1
ATOM 1760 C C . ALA A 1 223 ? -13.648 5.242 34.275 1.00 80.31 223 ALA A C 1
ATOM 1762 O O . ALA A 1 223 ? -14.336 5.820 33.438 1.00 80.31 223 ALA A O 1
ATOM 1763 N N . PHE A 1 224 ? -12.359 4.965 34.111 1.00 79.69 224 PHE A N 1
ATOM 1764 C CA . PHE A 1 224 ? -11.568 5.321 32.940 1.00 79.69 224 PHE A CA 1
ATOM 1765 C C . PHE A 1 224 ? -11.195 4.033 32.212 1.00 79.69 224 PHE A C 1
ATOM 1767 O O . PHE A 1 224 ? -10.654 3.105 32.817 1.00 79.69 224 PHE A O 1
ATOM 1774 N N . PHE A 1 225 ? -11.513 3.964 30.926 1.00 81.75 225 PHE A N 1
ATOM 1775 C CA . PHE A 1 225 ? -11.277 2.808 30.072 1.00 81.75 225 PHE A CA 1
ATOM 1776 C C . PHE A 1 225 ? -10.330 3.194 28.950 1.00 81.75 225 PHE A C 1
ATOM 1778 O O . PHE A 1 225 ? -10.523 4.227 28.320 1.00 81.75 225 PHE A O 1
ATOM 1785 N N . VAL A 1 226 ? -9.335 2.354 28.690 1.00 78.00 226 VAL A N 1
ATOM 1786 C CA . VAL A 1 226 ? -8.289 2.624 27.701 1.00 78.00 226 VAL A CA 1
ATOM 1787 C C . VAL A 1 226 ? -8.367 1.576 26.598 1.00 78.00 226 VAL A C 1
ATOM 1789 O O . VAL A 1 226 ? -8.399 0.377 26.880 1.00 78.00 226 VAL A O 1
ATOM 1792 N N . PHE A 1 227 ? -8.400 2.037 25.353 1.00 82.81 227 PHE A N 1
ATOM 1793 C CA . PHE A 1 227 ? -8.407 1.231 24.141 1.00 82.81 227 PHE A CA 1
ATOM 1794 C C . PHE A 1 227 ? -7.125 1.512 23.354 1.00 82.81 227 PHE A C 1
ATOM 1796 O O . PHE A 1 227 ? -7.074 2.506 22.628 1.00 82.81 227 PHE A O 1
ATOM 1803 N N . PRO A 1 228 ? -6.088 0.674 23.499 1.00 78.88 228 PRO A N 1
ATOM 1804 C CA . PRO A 1 228 ? -4.917 0.781 22.651 1.00 78.88 228 PRO A CA 1
ATOM 1805 C C . PRO A 1 228 ? -5.196 0.181 21.271 1.00 78.88 228 PRO A C 1
ATOM 1807 O O . PRO A 1 228 ? -5.954 -0.787 21.129 1.00 78.88 228 PRO A O 1
ATOM 1810 N N . MET A 1 229 ? -4.571 0.760 20.260 1.00 81.06 229 MET A N 1
ATOM 1811 C CA . MET A 1 229 ? -4.663 0.352 18.865 1.00 81.06 229 MET A CA 1
ATOM 1812 C C . MET A 1 229 ? -3.345 0.629 18.147 1.00 81.06 229 MET A C 1
ATOM 1814 O O . MET A 1 229 ? -2.358 0.969 18.785 1.00 81.06 229 MET A O 1
ATOM 1818 N N . ASP A 1 230 ? -3.309 0.389 16.845 1.00 76.44 230 ASP A N 1
ATOM 1819 C CA . ASP A 1 230 ? -2.182 0.776 16.003 1.00 76.44 230 ASP A CA 1
ATOM 1820 C C . ASP A 1 230 ? -2.333 2.245 15.563 1.00 76.44 230 ASP A C 1
ATOM 1822 O O . ASP A 1 230 ? -3.467 2.714 15.427 1.00 76.44 230 ASP A O 1
ATOM 1826 N N . GLU A 1 231 ? -1.228 2.967 15.350 1.00 68.88 231 GLU A N 1
ATOM 1827 C CA . GLU A 1 231 ? -1.246 4.398 14.994 1.00 68.88 231 GLU A CA 1
ATOM 1828 C C . GLU A 1 231 ? -1.990 4.662 13.673 1.00 68.88 231 GLU A C 1
ATOM 1830 O O . GLU A 1 231 ? -2.646 5.695 13.534 1.00 68.88 231 GLU A O 1
ATOM 1835 N N . ASP A 1 232 ? -1.981 3.697 12.750 1.00 67.50 232 ASP A N 1
ATOM 1836 C CA . ASP A 1 232 ? -2.662 3.800 11.456 1.00 67.50 232 ASP A CA 1
ATOM 1837 C C . ASP A 1 232 ? -4.128 3.315 11.503 1.00 67.50 232 ASP A C 1
ATOM 1839 O O . ASP A 1 232 ? -4.798 3.159 10.476 1.00 67.50 232 ASP A O 1
ATOM 1843 N N . SER A 1 233 ? -4.6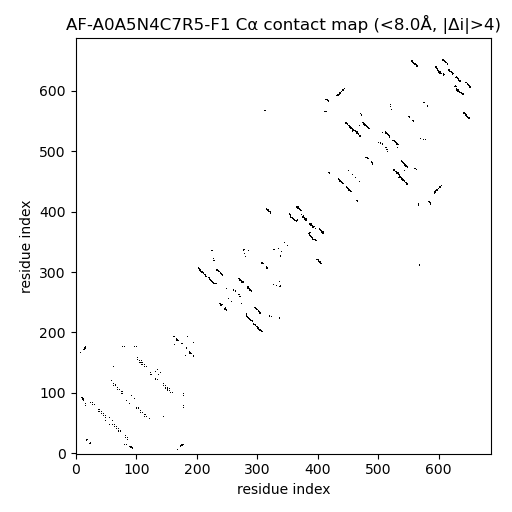72 3.076 12.702 1.00 76.94 233 SER A N 1
ATOM 1844 C CA . SER A 1 233 ? -6.059 2.636 12.881 1.00 76.94 233 SER A CA 1
ATOM 1845 C C . SER A 1 233 ? -7.063 3.787 12.802 1.00 76.94 233 SER A C 1
ATOM 1847 O O . SER A 1 233 ? -6.884 4.851 13.388 1.00 76.94 233 SER A O 1
ATOM 1849 N N . ALA A 1 234 ? -8.212 3.543 12.166 1.00 75.50 234 ALA A N 1
ATOM 1850 C CA . ALA A 1 234 ? -9.314 4.504 12.098 1.00 75.50 234 ALA A CA 1
ATOM 1851 C C . ALA A 1 234 ? -10.550 4.022 12.877 1.00 75.50 234 ALA A C 1
ATOM 1853 O O . ALA A 1 234 ? -11.220 3.059 12.485 1.00 75.50 234 ALA A O 1
ATOM 1854 N N . VAL A 1 235 ? -10.894 4.718 13.969 1.00 79.00 235 VAL A N 1
ATOM 1855 C CA . VAL A 1 235 ? -12.124 4.487 14.752 1.00 79.00 235 VAL A CA 1
ATOM 1856 C C . VAL A 1 235 ? -13.348 4.977 13.981 1.00 79.00 235 VAL A C 1
ATOM 1858 O O . VAL A 1 235 ? -13.414 6.132 13.569 1.00 79.00 235 VAL A O 1
ATOM 1861 N N . TYR A 1 236 ? -14.368 4.125 13.841 1.00 76.12 236 TYR A N 1
ATOM 1862 C CA . TYR A 1 236 ? -15.602 4.481 13.125 1.00 76.12 236 TYR A CA 1
ATOM 1863 C C . TYR A 1 236 ? -16.887 4.298 13.942 1.00 76.12 236 TYR A C 1
ATOM 1865 O O . TYR A 1 236 ? -17.959 4.716 13.496 1.00 76.12 236 TYR A O 1
ATOM 1873 N N . SER A 1 237 ? -16.836 3.645 15.109 1.00 80.44 237 SER A N 1
ATOM 1874 C CA . SER A 1 237 ? -18.021 3.448 15.953 1.00 80.44 237 SER A CA 1
ATOM 1875 C C . SER A 1 237 ? -17.657 3.182 17.413 1.00 80.44 237 SER A C 1
ATOM 1877 O O . SER A 1 237 ? -16.731 2.429 17.705 1.00 80.44 237 SER A O 1
ATOM 1879 N N . PHE A 1 238 ? -18.442 3.758 18.327 1.00 87.88 238 PHE A N 1
ATOM 1880 C CA . PHE A 1 238 ? -18.416 3.436 19.750 1.00 87.88 238 PHE A CA 1
ATOM 1881 C C . PHE A 1 238 ? -19.833 3.247 20.299 1.00 87.88 238 PHE A C 1
ATOM 1883 O O . PHE A 1 238 ? -20.733 4.054 20.038 1.00 87.88 238 PHE A O 1
ATOM 1890 N N . GLU A 1 239 ? -20.028 2.179 21.069 1.00 88.25 239 GLU A N 1
ATOM 1891 C CA . GLU A 1 239 ? -21.301 1.825 21.695 1.00 88.25 239 GLU A CA 1
ATOM 1892 C C . GLU A 1 239 ? -21.070 1.393 23.148 1.00 88.25 239 GLU A C 1
ATOM 1894 O O . GLU A 1 239 ? -20.245 0.527 23.422 1.00 88.25 239 GLU A O 1
ATOM 1899 N N . ALA A 1 240 ? -21.824 1.956 24.088 1.00 88.44 240 ALA A N 1
ATOM 1900 C CA . ALA A 1 240 ? -21.814 1.557 25.491 1.00 88.44 240 ALA A CA 1
ATOM 1901 C C . ALA A 1 240 ? -23.134 0.867 25.849 1.00 88.44 240 ALA A C 1
ATOM 1903 O O . ALA A 1 240 ? -24.212 1.400 25.596 1.00 88.44 240 ALA A O 1
ATOM 1904 N N . MET A 1 241 ? -23.076 -0.312 26.459 1.00 88.56 241 MET A N 1
ATOM 1905 C CA . MET A 1 241 ? -24.241 -1.015 26.982 1.00 88.56 241 MET A CA 1
ATOM 1906 C C . MET A 1 241 ? -24.230 -0.954 28.505 1.00 88.56 241 MET A C 1
ATOM 1908 O O . MET A 1 241 ? -23.316 -1.484 29.130 1.00 88.56 241 MET A O 1
ATOM 1912 N N . VAL A 1 242 ? -25.252 -0.341 29.102 1.00 86.38 242 VAL A N 1
ATOM 1913 C CA . VAL A 1 242 ? -25.431 -0.284 30.561 1.00 86.38 242 VAL A CA 1
ATOM 1914 C C . VAL A 1 242 ? -26.846 -0.688 30.925 1.00 86.38 242 VAL A C 1
ATOM 1916 O O . VAL A 1 242 ? -27.808 -0.164 30.365 1.00 86.38 242 VAL A O 1
ATOM 1919 N N . ASP A 1 243 ? -26.975 -1.637 31.855 1.00 78.69 243 ASP A N 1
ATOM 1920 C CA . ASP A 1 243 ? -28.260 -2.106 32.395 1.00 78.69 243 ASP A CA 1
ATOM 1921 C C . ASP A 1 243 ? -29.296 -2.464 31.296 1.00 78.69 243 ASP A C 1
ATOM 1923 O O . ASP A 1 243 ? -30.500 -2.243 31.433 1.00 78.69 243 ASP A O 1
ATOM 1927 N N . GLY A 1 244 ? -28.818 -3.010 30.168 1.00 76.81 244 GLY A N 1
ATOM 1928 C CA . GLY A 1 244 ? -29.628 -3.415 29.010 1.00 76.81 244 GLY A CA 1
ATOM 1929 C C . GLY A 1 244 ? -29.975 -2.299 28.012 1.00 76.81 244 GLY A C 1
ATOM 1930 O O . GLY A 1 244 ? -30.636 -2.575 27.012 1.00 76.81 244 GLY A O 1
ATOM 1931 N N . SER A 1 245 ? -29.530 -1.061 28.243 1.00 79.94 245 SER A N 1
ATOM 1932 C CA . SER A 1 245 ? -29.681 0.061 27.307 1.00 79.94 245 SER A CA 1
ATOM 1933 C C . SER A 1 245 ? -28.413 0.238 26.475 1.00 79.94 245 SER A C 1
ATOM 1935 O O . SER A 1 245 ? -27.316 0.215 27.026 1.00 79.94 245 SER A O 1
ATOM 1937 N N . ILE A 1 246 ? -28.562 0.430 25.161 1.00 82.25 246 ILE A N 1
ATOM 1938 C CA . ILE A 1 246 ? -27.449 0.731 24.249 1.00 82.25 246 ILE A CA 1
ATOM 1939 C C . ILE A 1 246 ? -27.376 2.243 24.052 1.00 82.25 246 ILE A C 1
ATOM 1941 O O . ILE A 1 246 ? -28.352 2.874 23.645 1.00 82.25 246 ILE A O 1
ATOM 1945 N N . ILE A 1 247 ? -26.204 2.798 24.315 1.00 84.56 247 ILE A N 1
ATOM 1946 C CA . ILE A 1 247 ? -25.842 4.197 24.141 1.00 84.56 247 ILE A CA 1
ATOM 1947 C C . ILE A 1 247 ? -24.871 4.245 22.967 1.00 84.56 247 ILE A C 1
ATOM 1949 O O . ILE A 1 247 ? -23.854 3.557 22.971 1.00 84.56 247 ILE A O 1
ATOM 1953 N N . LYS A 1 248 ? -25.197 5.029 21.944 1.00 79.69 248 LYS A N 1
ATOM 1954 C CA . LYS A 1 248 ? -24.326 5.230 20.783 1.00 79.69 248 LYS A CA 1
ATOM 1955 C C . LYS A 1 248 ? -23.604 6.558 20.931 1.00 79.69 248 LYS A C 1
ATOM 1957 O O . LYS A 1 248 ? -24.245 7.538 21.304 1.00 79.69 248 LYS A O 1
ATOM 1962 N N . ALA A 1 249 ? -22.306 6.576 20.644 1.00 79.62 249 ALA A N 1
ATOM 1963 C CA . ALA A 1 249 ? -21.556 7.822 20.616 1.00 79.62 249 ALA A CA 1
ATOM 1964 C C . ALA A 1 249 ? -22.058 8.735 19.494 1.00 79.62 249 ALA A C 1
ATOM 1966 O O . ALA A 1 249 ? -22.352 8.284 18.385 1.00 79.62 249 ALA A O 1
ATOM 1967 N N . GLU A 1 250 ? -22.111 10.025 19.798 1.00 75.94 250 GLU A N 1
ATOM 1968 C CA . GLU A 1 250 ? -22.340 11.093 18.838 1.00 75.94 250 GLU A CA 1
ATOM 1969 C C . GLU A 1 250 ? -21.088 11.967 18.819 1.00 75.94 250 GLU A C 1
ATOM 1971 O O . GLU A 1 250 ? -20.559 12.323 19.873 1.00 75.94 250 GLU A O 1
ATOM 1976 N N . LEU A 1 251 ? -20.588 12.269 17.623 1.00 77.50 251 LEU A N 1
ATOM 1977 C CA . LEU A 1 251 ? -19.392 13.083 17.470 1.00 77.50 251 LEU A CA 1
ATOM 1978 C C . LEU A 1 251 ? -19.725 14.533 17.843 1.00 77.50 251 LEU A C 1
ATOM 1980 O O . LEU A 1 251 ? -20.663 15.114 17.301 1.00 77.50 251 LEU A O 1
ATOM 1984 N N . GLN A 1 252 ? -18.953 15.116 18.753 1.00 74.88 252 GLN A N 1
ATOM 1985 C CA . GLN A 1 252 ? -19.100 16.504 19.182 1.00 74.88 252 GLN A CA 1
ATOM 1986 C C . GLN A 1 252 ? -17.725 17.174 19.231 1.00 74.88 252 GLN A C 1
ATOM 1988 O O . GLN A 1 252 ? -16.691 16.513 19.285 1.00 74.88 252 GLN A O 1
ATOM 1993 N N . ASP A 1 253 ? -17.709 18.502 19.213 1.00 80.62 253 ASP A N 1
ATOM 1994 C CA . ASP A 1 253 ? -16.488 19.271 19.447 1.00 80.62 253 ASP A CA 1
ATOM 1995 C C . ASP A 1 253 ? -15.968 19.037 20.876 1.00 80.62 253 ASP A C 1
ATOM 1997 O O . ASP A 1 253 ? -16.749 19.072 21.831 1.00 80.62 253 ASP A O 1
ATOM 2001 N N . LYS A 1 254 ? -14.647 18.841 21.017 1.00 79.50 254 LYS A N 1
ATOM 2002 C CA . LYS A 1 254 ? -13.987 18.436 22.274 1.00 79.50 254 LYS A CA 1
ATOM 2003 C C . LYS A 1 254 ? -14.411 19.306 23.463 1.00 79.50 254 LYS A C 1
ATOM 2005 O O . LYS A 1 254 ? -14.792 18.783 24.504 1.00 79.50 254 LYS A O 1
ATOM 2010 N N . THR A 1 255 ? -14.451 20.631 23.308 1.00 82.19 255 THR A N 1
ATOM 2011 C CA . THR A 1 255 ? -14.783 21.536 24.427 1.00 82.19 255 THR A CA 1
ATOM 2012 C C . THR A 1 255 ? -16.239 21.434 24.888 1.00 82.19 255 THR A C 1
ATOM 2014 O O . THR A 1 255 ? -16.526 21.543 26.079 1.00 82.19 255 THR A O 1
ATOM 2017 N N . GLU A 1 256 ? -17.166 21.197 23.961 1.00 83.81 256 GLU A N 1
ATOM 2018 C CA . GLU A 1 256 ? -18.591 21.038 24.268 1.00 83.81 256 GLU A CA 1
ATOM 2019 C C . GLU A 1 256 ? -18.897 19.651 24.818 1.00 83.81 256 GLU A C 1
ATOM 2021 O O . GLU A 1 256 ? -19.663 19.549 25.774 1.00 83.81 256 GLU A O 1
ATOM 2026 N N . ALA A 1 257 ? -18.247 18.611 24.292 1.00 84.25 257 ALA A N 1
ATOM 2027 C CA . ALA A 1 257 ? -18.347 17.258 24.823 1.00 84.25 257 ALA A CA 1
ATOM 2028 C C . ALA A 1 257 ? -17.919 17.209 26.301 1.00 84.25 257 ALA A C 1
ATOM 2030 O O . ALA A 1 257 ? -18.667 16.708 27.142 1.00 84.25 257 ALA A O 1
ATOM 2031 N N . HIS A 1 258 ? -16.777 17.825 26.633 1.00 85.75 258 HIS A N 1
ATOM 2032 C CA . HIS A 1 258 ? -16.284 17.958 28.011 1.00 85.75 258 HIS A CA 1
ATOM 2033 C C . HIS A 1 258 ? -17.255 18.742 28.904 1.00 85.75 258 HIS A C 1
ATOM 2035 O O . HIS A 1 258 ? -17.625 18.279 29.982 1.00 85.75 258 HIS A O 1
ATOM 2041 N N . ALA A 1 259 ? -17.743 19.901 28.450 1.00 86.00 259 ALA A N 1
ATOM 2042 C CA . ALA A 1 259 ? -18.693 20.705 29.224 1.00 86.00 259 ALA A CA 1
ATOM 2043 C C . ALA A 1 259 ? -20.027 19.973 29.473 1.00 86.00 259 ALA A C 1
ATOM 2045 O O . ALA A 1 259 ? -20.596 20.062 30.566 1.00 86.00 259 ALA A O 1
ATOM 2046 N N . ASN A 1 260 ? -20.527 19.244 28.473 1.00 87.88 260 ASN A N 1
ATOM 2047 C CA . ASN A 1 260 ? -21.743 18.441 28.574 1.00 87.88 260 ASN A CA 1
ATOM 2048 C C . ASN A 1 260 ? -21.563 17.273 29.548 1.00 87.88 260 ASN A C 1
ATOM 2050 O O . ASN A 1 260 ? -22.454 17.026 30.367 1.00 87.88 260 ASN A O 1
ATOM 2054 N N . TYR A 1 261 ? -20.413 16.598 29.487 1.00 88.00 261 TYR A N 1
ATOM 2055 C CA . TYR A 1 261 ? -20.047 15.522 30.401 1.00 88.00 261 TYR A CA 1
ATOM 2056 C C . TYR A 1 261 ? -20.015 16.022 31.852 1.00 88.00 261 TYR A C 1
ATOM 2058 O O . TYR A 1 261 ? -20.793 15.545 32.677 1.00 88.00 261 TYR A O 1
ATOM 2066 N N . GLU A 1 262 ? -19.236 17.064 32.147 1.00 87.69 262 GLU A N 1
ATOM 2067 C CA . GLU A 1 262 ? -19.129 17.651 33.492 1.00 87.69 262 GLU A CA 1
ATOM 2068 C C . GLU A 1 262 ? -20.481 18.124 34.043 1.00 87.69 262 GLU A C 1
ATOM 2070 O O . GLU A 1 262 ? -20.842 17.868 35.196 1.00 87.69 262 GLU A O 1
ATOM 2075 N N . ASN A 1 263 ? -21.293 18.774 33.205 1.00 88.69 263 ASN A N 1
ATOM 2076 C CA . ASN A 1 263 ? -22.633 19.197 33.594 1.00 88.69 263 ASN A CA 1
ATOM 2077 C C . ASN A 1 263 ? -23.523 17.993 33.948 1.00 88.69 263 ASN A C 1
ATOM 2079 O O . ASN A 1 263 ? -24.214 18.019 34.969 1.00 88.69 263 ASN A O 1
ATOM 2083 N N . ALA A 1 264 ? -23.483 16.920 33.154 1.00 86.50 264 ALA A N 1
ATOM 2084 C CA . ALA A 1 264 ? -24.232 15.699 33.432 1.00 86.50 264 ALA A CA 1
ATOM 2085 C C . ALA A 1 264 ? -23.781 15.034 34.746 1.00 86.50 264 ALA A C 1
ATOM 2087 O O . ALA A 1 264 ? -24.634 14.678 35.566 1.00 86.50 264 ALA A O 1
ATOM 2088 N N . ILE A 1 265 ? -22.470 14.951 34.994 1.00 85.44 265 ILE A N 1
ATOM 2089 C CA . ILE A 1 265 ? -21.916 14.407 36.242 1.00 85.44 265 ILE A CA 1
ATOM 2090 C C . ILE A 1 265 ? -22.314 15.261 37.449 1.00 85.44 265 ILE A C 1
ATOM 2092 O O . ILE A 1 265 ? -22.784 14.719 38.453 1.00 85.44 265 ILE A O 1
ATOM 2096 N N . SER A 1 266 ? -22.252 16.592 37.344 1.00 85.50 266 SER A N 1
ATOM 2097 C CA . SER A 1 266 ? -22.654 17.509 38.425 1.00 85.50 266 SER A CA 1
ATOM 2098 C C . SER A 1 266 ? -24.133 17.379 38.824 1.00 85.50 266 SER A C 1
ATOM 2100 O O . SER A 1 266 ? -24.504 17.618 39.976 1.00 85.50 266 SER A O 1
ATOM 2102 N N . GLN A 1 267 ? -24.982 16.956 37.884 1.00 84.88 267 GLN A N 1
ATOM 2103 C CA . GLN A 1 267 ? -26.407 16.700 38.100 1.00 84.88 267 GLN A CA 1
ATOM 2104 C C . GLN A 1 267 ? -26.689 15.283 38.626 1.00 84.88 267 GLN A C 1
ATOM 2106 O O . GLN A 1 267 ? -27.843 14.944 38.893 1.00 84.88 267 GLN A O 1
ATOM 2111 N N . GLY A 1 268 ? -25.657 14.449 38.789 1.00 80.94 268 GLY A N 1
ATOM 2112 C CA . GLY A 1 268 ? -25.799 13.052 39.186 1.00 80.94 268 GLY A CA 1
ATOM 2113 C C . GLY A 1 268 ? -26.397 12.173 38.086 1.00 80.94 268 GLY A C 1
ATOM 2114 O O . GLY A 1 268 ? -27.000 11.139 38.391 1.00 80.94 268 GLY A O 1
ATOM 2115 N N . HIS A 1 269 ? -26.256 12.564 36.817 1.00 84.50 269 HIS A N 1
ATOM 2116 C CA . HIS A 1 269 ? -26.554 11.702 35.677 1.00 84.50 269 HIS A CA 1
ATOM 2117 C C . HIS A 1 269 ? -25.354 10.810 35.354 1.00 84.50 269 HIS A C 1
ATOM 2119 O O . HIS A 1 269 ? -24.229 11.095 35.752 1.00 84.50 269 HIS A O 1
ATOM 2125 N N . GLN A 1 270 ? -25.614 9.691 34.683 1.00 84.25 270 GLN A N 1
ATOM 2126 C CA . GLN A 1 270 ? -24.560 8.850 34.125 1.00 84.25 270 GLN A CA 1
ATOM 2127 C C . GLN A 1 270 ? -24.179 9.408 32.752 1.00 84.25 270 GLN A C 1
ATOM 2129 O O . GLN A 1 270 ? -25.076 9.697 31.956 1.00 84.25 270 GLN A O 1
ATOM 2134 N N . ALA A 1 271 ? -22.885 9.570 32.485 1.00 87.50 271 ALA A N 1
ATOM 2135 C CA . ALA A 1 271 ? -22.383 10.143 31.238 1.00 87.50 271 ALA A CA 1
ATOM 2136 C C . ALA A 1 271 ? -21.169 9.367 30.715 1.00 87.50 271 ALA A C 1
ATOM 2138 O O . ALA A 1 271 ? -20.499 8.670 31.477 1.00 87.50 271 ALA A O 1
ATOM 2139 N N . PHE A 1 272 ? -20.926 9.487 29.409 1.00 89.38 272 PHE A N 1
ATOM 2140 C CA . PHE A 1 272 ? -19.869 8.793 28.677 1.00 89.38 272 PHE A CA 1
ATOM 2141 C C . PHE A 1 272 ? -19.157 9.809 27.794 1.00 89.38 272 PHE A C 1
ATOM 2143 O O . PHE A 1 272 ? -19.820 10.548 27.065 1.00 89.38 272 PHE A O 1
ATOM 2150 N N . LEU A 1 273 ? -17.834 9.827 27.849 1.00 87.94 273 LEU A N 1
ATOM 2151 C CA . LEU A 1 273 ? -16.981 10.646 26.994 1.00 87.94 273 LEU A CA 1
ATOM 2152 C C . LEU A 1 273 ? -15.917 9.730 26.403 1.00 87.94 273 LEU A C 1
ATOM 2154 O O . LEU A 1 273 ? -15.311 8.984 27.157 1.00 87.94 273 LEU A O 1
ATOM 2158 N N . LEU A 1 274 ? -15.732 9.739 25.084 1.00 87.75 274 LEU A N 1
ATOM 2159 C CA . LEU A 1 274 ? -14.663 9.012 24.396 1.00 87.75 274 LEU A CA 1
ATOM 2160 C C . LEU A 1 274 ? -13.820 10.028 23.629 1.00 87.75 274 LEU A C 1
ATOM 2162 O O . LEU A 1 274 ? -14.381 10.828 22.881 1.00 87.75 274 LEU A O 1
ATOM 2166 N N . GLU A 1 275 ? -12.504 9.961 23.776 1.00 83.94 275 GLU A N 1
ATOM 2167 C CA . GLU A 1 275 ? -11.565 10.816 23.053 1.00 83.94 275 GLU A CA 1
ATOM 2168 C C . GLU A 1 275 ? -10.220 10.125 22.807 1.00 83.94 275 GLU A C 1
ATOM 2170 O O . GLU A 1 275 ? -9.882 9.149 23.472 1.00 83.94 275 GLU A O 1
ATOM 2175 N N . GLU A 1 276 ? -9.481 10.625 21.821 1.00 81.50 276 GLU A N 1
ATOM 2176 C CA . GLU A 1 276 ? -8.073 10.287 21.585 1.00 81.50 276 GLU A CA 1
ATOM 2177 C C . GLU A 1 276 ? -7.204 10.952 22.665 1.00 81.50 276 GLU A C 1
ATOM 2179 O O . GLU A 1 276 ? -7.471 12.097 23.054 1.00 81.50 276 GLU A O 1
ATOM 2184 N N . ASP A 1 277 ? -6.199 10.236 23.174 1.00 76.12 277 ASP A N 1
ATOM 2185 C CA . ASP A 1 277 ? -5.290 10.768 24.189 1.00 76.12 277 ASP A CA 1
ATOM 2186 C C . ASP A 1 277 ? -4.349 11.832 23.597 1.00 76.12 277 ASP A C 1
ATOM 2188 O O . ASP A 1 277 ? -3.821 11.706 22.495 1.00 76.12 277 ASP A O 1
ATOM 2192 N N . ASP A 1 278 ? -4.108 12.904 24.354 1.00 69.00 278 ASP A N 1
ATOM 2193 C CA . ASP A 1 278 ? -3.299 14.031 23.878 1.00 69.00 278 ASP A CA 1
ATOM 2194 C C . ASP A 1 278 ? -1.787 13.707 23.785 1.00 69.00 278 ASP A C 1
ATOM 2196 O O . ASP A 1 278 ? -1.035 14.465 23.166 1.00 69.00 278 ASP A O 1
ATOM 2200 N N . CYS A 1 279 ? -1.320 12.612 24.397 1.00 65.38 279 CYS A N 1
ATOM 2201 C CA . CYS A 1 279 ? 0.078 12.176 24.391 1.00 65.38 279 CYS A CA 1
ATOM 2202 C C . CYS A 1 279 ? 0.363 11.027 23.414 1.00 65.38 279 CYS A C 1
ATOM 2204 O O . CYS A 1 279 ? 1.537 10.813 23.103 1.00 65.38 279 CYS A O 1
ATOM 2206 N N . SER A 1 280 ? -0.659 10.309 22.934 1.00 66.88 280 SER A N 1
ATOM 2207 C CA . SER A 1 280 ? -0.493 9.170 22.025 1.00 66.88 280 SER A CA 1
ATOM 2208 C C . SER A 1 280 ? -1.697 9.000 21.097 1.00 66.88 280 SER A C 1
ATOM 2210 O O . SER A 1 280 ? -2.824 8.852 21.562 1.00 66.88 280 SER A O 1
ATOM 2212 N N . ARG A 1 281 ? -1.449 8.966 19.782 1.00 68.50 281 ARG A N 1
ATOM 2213 C CA . ARG A 1 281 ? -2.494 8.818 18.747 1.00 68.50 281 ARG A CA 1
ATOM 2214 C C . ARG A 1 281 ? -3.101 7.421 18.675 1.00 68.50 281 ARG A C 1
ATOM 2216 O O . ARG A 1 281 ? -4.184 7.222 18.142 1.00 68.50 281 ARG A O 1
ATOM 2223 N N . ASP A 1 282 ? -2.395 6.448 19.225 1.00 75.62 282 ASP A N 1
ATOM 2224 C CA . ASP A 1 282 ? -2.743 5.034 19.221 1.00 75.62 282 ASP A CA 1
ATOM 2225 C C . ASP A 1 282 ? -3.513 4.612 20.491 1.00 75.62 282 ASP A C 1
ATOM 2227 O O . ASP A 1 282 ? -3.688 3.422 20.767 1.00 75.62 282 ASP A O 1
ATOM 2231 N N . VAL A 1 283 ? -4.000 5.583 21.277 1.00 76.88 283 VAL A N 1
ATOM 2232 C CA . VAL A 1 283 ? -4.745 5.347 22.517 1.00 76.88 283 VAL A CA 1
ATOM 2233 C C . VAL A 1 283 ? -6.034 6.164 22.547 1.00 76.88 283 VAL A C 1
ATOM 2235 O O . VAL A 1 283 ? -6.023 7.391 22.533 1.00 76.88 283 VAL A O 1
ATOM 2238 N N . PHE A 1 284 ? -7.165 5.469 22.684 1.00 82.69 284 PHE A N 1
ATOM 2239 C CA . PHE A 1 284 ? -8.466 6.083 22.953 1.00 82.69 284 PHE A CA 1
ATOM 2240 C C . PHE A 1 284 ? -8.890 5.860 24.402 1.00 82.69 284 PHE A C 1
ATOM 2242 O O . PHE A 1 284 ? -8.821 4.745 24.923 1.00 82.69 284 PHE A O 1
ATOM 2249 N N . CYS A 1 285 ? -9.399 6.906 25.040 1.00 80.75 285 CYS A N 1
ATOM 2250 C CA . CYS A 1 285 ? -9.826 6.893 26.430 1.00 80.75 285 CYS A CA 1
ATOM 2251 C C . CYS A 1 285 ? -11.321 7.179 26.547 1.00 80.75 285 CYS A C 1
ATOM 2253 O O . CYS A 1 285 ? -11.846 8.117 25.951 1.00 80.75 285 CYS A O 1
ATOM 2255 N N . CYS A 1 286 ? -12.024 6.333 27.305 1.00 86.81 286 CYS A N 1
ATOM 2256 C CA . CYS A 1 286 ? -13.432 6.503 27.620 1.00 86.81 286 CYS A CA 1
ATOM 2257 C C . CYS A 1 286 ? -13.657 6.711 29.117 1.00 86.81 286 CYS A C 1
ATOM 2259 O O . CYS A 1 286 ? -13.370 5.824 29.922 1.00 86.81 286 CYS A O 1
ATOM 2261 N N . ASN A 1 287 ? -14.256 7.845 29.472 1.00 86.31 287 ASN A N 1
ATOM 2262 C CA . ASN A 1 287 ? -14.647 8.178 30.834 1.00 86.31 287 ASN A CA 1
ATOM 2263 C C . ASN A 1 287 ? -16.129 7.848 31.019 1.00 86.31 287 ASN A C 1
ATOM 2265 O O . ASN A 1 287 ? -16.985 8.303 30.254 1.00 86.31 287 ASN A O 1
ATOM 2269 N N . VAL A 1 288 ? -16.435 7.047 32.037 1.00 88.12 288 VAL A N 1
ATOM 2270 C CA . VAL A 1 288 ? -17.795 6.675 32.430 1.00 88.12 288 VAL A CA 1
ATOM 2271 C C . VAL A 1 288 ? -18.054 7.204 33.827 1.00 88.12 288 VAL A C 1
ATOM 2273 O O . VAL A 1 288 ? -17.631 6.610 34.821 1.00 88.12 288 VAL A O 1
ATOM 2276 N N . GLY A 1 289 ? -18.782 8.308 33.911 1.00 84.56 289 GLY A N 1
ATOM 2277 C CA . GLY A 1 289 ? -19.049 8.957 35.183 1.00 84.56 289 GLY A CA 1
ATOM 2278 C C . GLY A 1 289 ? -20.344 8.477 35.832 1.00 84.56 289 GLY A C 1
ATOM 2279 O O . GLY A 1 289 ? -21.334 8.163 35.165 1.00 84.56 289 GLY A O 1
ATOM 2280 N N . ASN A 1 290 ? -20.332 8.448 37.168 1.00 85.19 290 ASN A N 1
ATOM 2281 C CA . ASN A 1 290 ? -21.459 8.067 38.025 1.00 85.19 290 ASN A CA 1
ATOM 2282 C C . ASN A 1 290 ? -22.026 6.659 37.734 1.00 85.19 290 ASN A C 1
ATOM 2284 O O . ASN A 1 290 ? -23.240 6.425 37.751 1.00 85.19 290 ASN A O 1
ATOM 2288 N N . LEU A 1 291 ? -21.135 5.696 37.490 1.00 85.56 291 LEU A N 1
ATOM 2289 C CA . LEU A 1 291 ? -21.484 4.286 37.359 1.00 85.56 291 LEU A CA 1
ATOM 2290 C C . LEU A 1 291 ? -21.943 3.744 38.718 1.00 85.56 291 LEU A C 1
ATOM 2292 O O . LEU A 1 291 ? -21.181 3.728 39.685 1.00 85.56 291 LEU A O 1
ATOM 2296 N N . ARG A 1 292 ? -23.201 3.311 38.815 1.00 87.88 292 ARG A N 1
ATOM 2297 C CA . ARG A 1 292 ? -23.832 2.946 40.093 1.00 87.88 292 ARG A CA 1
ATOM 2298 C C . ARG A 1 292 ? -23.320 1.607 40.646 1.00 87.88 292 ARG A C 1
ATOM 2300 O O . ARG A 1 292 ? -22.928 0.747 39.861 1.00 87.88 292 ARG A O 1
ATOM 2307 N N . PRO A 1 293 ? -23.391 1.396 41.975 1.00 89.25 293 PRO A N 1
ATOM 2308 C CA . PRO A 1 293 ? -23.118 0.100 42.597 1.00 89.25 293 PRO A CA 1
ATOM 2309 C C . PRO A 1 293 ? -23.911 -1.040 41.949 1.00 89.25 293 PRO A C 1
ATOM 2311 O O . PRO A 1 293 ? -25.140 -0.980 41.883 1.00 89.25 293 PRO A O 1
ATOM 2314 N N . GLY A 1 294 ? -23.211 -2.078 41.498 1.00 86.31 294 GLY A N 1
ATOM 2315 C CA . GLY A 1 294 ? -23.765 -3.263 40.841 1.00 86.31 294 GLY A CA 1
ATOM 2316 C C . GLY A 1 294 ? -24.165 -3.081 39.372 1.00 86.31 294 GLY A C 1
ATOM 2317 O O . GLY A 1 294 ? -24.645 -4.039 38.768 1.00 86.31 294 GLY A O 1
ATOM 2318 N N . SER A 1 295 ? -23.998 -1.890 38.783 1.00 87.19 295 SER A N 1
ATOM 2319 C CA . SER A 1 295 ? -24.227 -1.698 37.345 1.00 87.19 295 SER A CA 1
ATOM 2320 C C . SER A 1 295 ? -23.119 -2.372 36.539 1.00 87.19 295 SER A C 1
ATOM 2322 O O . SER A 1 295 ? -21.934 -2.271 36.873 1.00 87.19 295 SER A O 1
ATOM 2324 N N . LYS A 1 296 ? -23.519 -3.024 35.443 1.00 90.62 296 LYS A N 1
ATOM 2325 C CA . LYS A 1 296 ? -22.606 -3.635 34.471 1.00 90.62 296 LYS A CA 1
ATOM 2326 C C . LYS A 1 296 ? -22.545 -2.761 33.229 1.00 90.62 296 LYS A C 1
ATOM 2328 O O . LYS A 1 296 ? -23.588 -2.382 32.693 1.00 90.62 296 LYS A O 1
ATOM 2333 N N . VAL A 1 297 ? -21.333 -2.467 32.777 1.00 89.88 297 VAL A N 1
ATOM 2334 C CA . VAL A 1 297 ? -21.062 -1.713 31.557 1.00 89.88 297 VAL A CA 1
ATOM 2335 C C . VAL A 1 297 ? -20.265 -2.569 30.581 1.00 89.88 297 VAL A C 1
ATOM 2337 O O . VAL A 1 297 ? -19.305 -3.229 30.971 1.00 89.88 297 VAL A O 1
ATOM 2340 N N . ALA A 1 298 ? -20.671 -2.556 29.315 1.00 90.56 298 ALA A N 1
ATOM 2341 C CA . ALA A 1 298 ? -19.908 -3.113 28.206 1.00 90.56 298 ALA A CA 1
ATOM 2342 C C . ALA A 1 298 ? -19.643 -2.007 27.182 1.00 90.56 298 ALA A C 1
ATOM 2344 O O . ALA A 1 298 ? -20.575 -1.508 26.555 1.00 90.56 298 ALA A O 1
ATOM 2345 N N . LEU A 1 299 ? -18.388 -1.599 27.030 1.00 91.25 299 LEU A N 1
ATOM 2346 C CA . LEU A 1 299 ? -17.970 -0.557 26.094 1.00 91.25 299 LEU A CA 1
ATOM 2347 C C . LEU A 1 299 ? -17.381 -1.206 24.854 1.00 91.25 299 LEU A C 1
ATOM 2349 O O . LEU A 1 299 ? -16.438 -1.975 24.977 1.00 91.25 299 LEU A O 1
ATOM 2353 N N . THR A 1 300 ? -17.921 -0.907 23.679 1.00 88.25 300 THR A N 1
ATOM 2354 C CA . THR A 1 300 ? -17.494 -1.481 22.402 1.00 88.25 300 THR A CA 1
ATOM 2355 C C . THR A 1 300 ? -16.940 -0.395 21.495 1.00 88.25 300 THR A C 1
ATOM 2357 O O . THR A 1 300 ? -17.688 0.488 21.079 1.00 88.25 300 THR A O 1
ATOM 2360 N N . LEU A 1 301 ? -15.656 -0.490 21.157 1.00 87.88 301 LEU A N 1
ATOM 2361 C CA . LEU A 1 301 ? -14.976 0.348 20.173 1.00 87.88 301 LEU A CA 1
ATOM 2362 C C . LEU A 1 301 ? -14.773 -0.449 18.881 1.00 87.88 301 LEU A C 1
ATOM 2364 O O . LEU A 1 301 ? -14.320 -1.593 18.927 1.00 87.88 301 LEU A O 1
ATOM 2368 N N . LYS A 1 302 ? -15.094 0.145 17.730 1.00 81.81 302 LYS A N 1
ATOM 2369 C CA . LYS A 1 302 ? -14.863 -0.462 16.417 1.00 81.81 302 LYS A CA 1
ATOM 2370 C C . LYS A 1 302 ? -13.974 0.415 15.551 1.00 81.81 302 LYS A C 1
ATOM 2372 O O . LYS A 1 302 ? -14.224 1.617 15.418 1.00 81.81 302 LYS A O 1
ATOM 2377 N N . TYR A 1 303 ? -12.981 -0.214 14.938 1.00 80.50 303 TYR A N 1
ATOM 2378 C CA . TYR A 1 303 ? -11.982 0.442 14.106 1.00 80.50 303 TYR A CA 1
ATOM 2379 C C . TYR A 1 303 ? -11.535 -0.452 12.948 1.00 80.50 303 TYR A C 1
ATOM 2381 O O . TYR A 1 303 ? -11.820 -1.652 12.932 1.00 80.50 303 TYR A O 1
ATOM 2389 N N . VAL A 1 304 ? -10.895 0.154 11.952 1.00 76.56 304 VAL A N 1
ATOM 2390 C CA . VAL A 1 304 ? -10.238 -0.544 10.839 1.00 76.56 304 VAL A CA 1
ATOM 2391 C C . VAL A 1 304 ? -8.736 -0.296 10.895 1.00 76.56 304 VAL A C 1
ATOM 2393 O O . VAL A 1 304 ? -8.326 0.787 11.301 1.00 76.56 304 VAL A O 1
ATOM 2396 N N . GLN A 1 305 ? -7.944 -1.289 10.502 1.00 77.75 305 GLN A N 1
ATOM 2397 C CA . GLN A 1 305 ? -6.481 -1.248 10.526 1.00 77.75 305 GLN A CA 1
ATOM 2398 C C . GLN A 1 305 ? -5.922 -1.910 9.264 1.00 77.75 305 GLN A C 1
ATOM 2400 O O . GLN A 1 305 ? -6.409 -2.970 8.874 1.00 77.75 305 GLN A O 1
ATOM 2405 N N . GLU A 1 306 ? -4.904 -1.326 8.639 1.00 70.25 306 GLU A N 1
ATOM 2406 C CA . GLU A 1 306 ? -4.165 -1.964 7.542 1.00 70.25 306 GLU A CA 1
ATOM 2407 C C . GLU A 1 306 ? -3.242 -3.077 8.070 1.00 70.25 306 GLU A C 1
ATOM 2409 O O . GLU A 1 306 ? -2.649 -2.956 9.140 1.00 70.25 306 GLU A O 1
ATOM 2414 N N . LEU A 1 307 ? -3.156 -4.199 7.353 1.00 71.62 307 LEU A N 1
ATOM 2415 C CA . LEU A 1 307 ? -2.361 -5.358 7.750 1.00 71.62 307 LEU A CA 1
ATOM 2416 C C . LEU A 1 307 ? -1.033 -5.376 6.985 1.00 71.62 307 LEU A C 1
ATOM 2418 O O . LEU A 1 307 ? -1.054 -5.624 5.775 1.00 71.62 307 LEU A O 1
ATOM 2422 N N . PRO A 1 308 ? 0.112 -5.178 7.660 1.00 60.88 308 PRO A N 1
ATOM 2423 C CA . PRO A 1 308 ? 1.408 -5.305 7.015 1.00 60.88 308 PRO A CA 1
ATOM 2424 C C . PRO A 1 308 ? 1.674 -6.753 6.582 1.00 60.88 308 PRO A C 1
ATOM 2426 O O . PRO A 1 308 ? 1.257 -7.720 7.234 1.00 60.88 308 PRO A O 1
ATOM 2429 N N . LEU A 1 309 ? 2.390 -6.888 5.466 1.00 54.56 309 LEU A N 1
ATOM 2430 C CA . LEU A 1 309 ? 2.907 -8.159 4.973 1.00 54.56 309 LEU A CA 1
ATOM 2431 C C . LEU A 1 309 ? 4.342 -8.342 5.478 1.00 54.56 309 LEU A C 1
ATOM 2433 O O . LEU A 1 309 ? 5.212 -7.521 5.200 1.00 54.56 309 LEU A O 1
ATOM 2437 N N . GLU A 1 310 ? 4.577 -9.417 6.219 1.00 59.53 310 GLU A N 1
ATOM 2438 C CA . GLU A 1 310 ? 5.895 -9.786 6.726 1.00 59.53 310 GLU A CA 1
ATOM 2439 C C . GLU A 1 310 ? 6.751 -10.433 5.633 1.00 59.53 310 GLU A C 1
ATOM 2441 O O . GLU A 1 310 ? 6.250 -11.028 4.675 1.00 59.53 310 GLU A O 1
ATOM 2446 N N . ALA A 1 311 ? 8.072 -10.358 5.801 1.00 43.25 311 ALA A N 1
ATOM 2447 C CA . ALA A 1 311 ? 9.041 -10.854 4.821 1.00 43.25 311 ALA A CA 1
ATOM 2448 C C . ALA A 1 311 ? 8.944 -12.372 4.554 1.00 43.25 311 ALA A C 1
ATOM 2450 O O . ALA A 1 311 ? 9.378 -12.843 3.501 1.00 43.25 311 ALA A O 1
ATOM 2451 N N . ASP A 1 312 ? 8.373 -13.139 5.489 1.00 51.78 312 ASP A N 1
ATOM 2452 C CA . ASP A 1 312 ? 8.108 -14.578 5.365 1.00 51.78 312 ASP A CA 1
ATOM 2453 C C . ASP A 1 312 ? 6.759 -14.896 4.682 1.00 51.78 312 ASP A C 1
ATOM 2455 O O . ASP A 1 312 ? 6.349 -16.059 4.611 1.00 51.78 312 ASP A O 1
ATOM 2459 N N . GLY A 1 313 ? 6.075 -13.867 4.170 1.00 52.09 313 GLY A N 1
ATOM 2460 C CA . GLY A 1 313 ? 4.790 -13.955 3.482 1.00 52.09 313 GLY A CA 1
ATOM 2461 C C . GLY A 1 313 ? 3.577 -13.987 4.412 1.00 52.09 313 GLY A C 1
ATOM 2462 O O . GLY A 1 313 ? 2.459 -14.196 3.934 1.00 52.09 313 GLY A O 1
ATOM 2463 N N . ALA A 1 314 ? 3.756 -13.806 5.724 1.00 69.19 314 ALA A N 1
ATOM 2464 C CA . ALA A 1 314 ? 2.637 -13.740 6.654 1.00 69.19 314 ALA A CA 1
ATOM 2465 C C . ALA A 1 314 ? 1.943 -12.377 6.604 1.00 69.19 314 ALA A C 1
ATOM 2467 O O . ALA A 1 314 ? 2.588 -11.338 6.713 1.00 69.19 314 ALA A O 1
ATOM 2468 N N . LEU A 1 315 ? 0.610 -12.361 6.554 1.00 71.12 315 LEU A N 1
ATOM 2469 C CA . LEU A 1 315 ? -0.119 -11.161 6.968 1.00 71.12 315 LEU A CA 1
ATOM 2470 C C . LEU A 1 315 ? -0.122 -11.087 8.486 1.00 71.12 315 LEU A C 1
ATOM 2472 O O . LEU A 1 315 ? -0.547 -12.042 9.151 1.00 71.12 315 LEU A O 1
ATOM 2476 N N . ARG A 1 316 ? 0.321 -9.950 9.016 1.00 83.50 316 ARG A N 1
ATOM 2477 C CA . ARG A 1 316 ? 0.450 -9.740 10.449 1.00 83.50 316 ARG A CA 1
ATOM 2478 C C . ARG A 1 316 ? -0.644 -8.832 10.974 1.00 83.50 316 ARG A C 1
ATOM 2480 O O . ARG A 1 316 ? -0.825 -7.713 10.516 1.00 83.50 316 ARG A O 1
ATOM 2487 N N . TYR A 1 317 ? -1.334 -9.317 11.996 1.00 87.94 317 TYR A N 1
ATOM 2488 C CA . TYR A 1 317 ? -2.216 -8.516 12.832 1.00 87.94 317 TYR A CA 1
ATOM 2489 C C . TYR A 1 317 ? -1.656 -8.462 14.251 1.00 87.94 317 TYR A C 1
ATOM 2491 O O . TYR A 1 317 ? -1.304 -9.502 14.815 1.00 87.94 317 TYR A O 1
ATOM 2499 N N . VAL A 1 318 ? -1.618 -7.267 14.837 1.00 85.12 318 VAL A N 1
ATOM 2500 C CA . VAL A 1 318 ? -1.202 -7.050 16.225 1.00 85.12 318 VAL A CA 1
ATOM 2501 C C . VAL A 1 318 ? -2.342 -6.382 16.977 1.00 85.12 318 VAL A C 1
ATOM 2503 O O . VAL A 1 318 ? -2.789 -5.301 16.611 1.00 85.12 318 VAL A O 1
ATOM 2506 N N . LEU A 1 319 ? -2.798 -7.022 18.051 1.00 84.75 319 LEU A N 1
ATOM 2507 C CA . LEU A 1 319 ? -3.655 -6.411 19.056 1.00 84.75 319 LEU A CA 1
ATOM 2508 C C . LEU A 1 319 ? -2.777 -5.976 20.235 1.00 84.75 319 LEU A C 1
ATOM 2510 O O . LEU A 1 319 ? -2.272 -6.842 20.965 1.00 84.75 319 LEU A O 1
ATOM 2514 N N . PRO A 1 320 ? -2.618 -4.663 20.464 1.00 75.50 320 PRO A N 1
ATOM 2515 C CA . PRO A 1 320 ? -1.900 -4.167 21.625 1.00 75.50 320 PRO A CA 1
ATOM 2516 C C . PRO A 1 320 ? -2.621 -4.590 22.908 1.00 75.50 320 PRO A C 1
ATOM 2518 O O . PRO A 1 320 ? -3.796 -4.289 23.118 1.00 75.50 320 PRO A O 1
ATOM 2521 N N . ALA A 1 321 ? -1.920 -5.309 23.775 1.00 70.25 321 ALA A N 1
ATOM 2522 C CA . ALA A 1 321 ? -2.449 -5.789 25.049 1.00 70.25 321 ALA A CA 1
ATOM 2523 C C . ALA A 1 321 ? -1.550 -5.402 26.235 1.00 70.25 321 ALA A C 1
ATOM 2525 O O . ALA A 1 321 ? -1.976 -5.540 27.384 1.00 70.25 321 ALA A O 1
ATOM 2526 N N . ILE A 1 322 ? -0.353 -4.847 25.987 1.00 62.91 322 ILE A N 1
ATOM 2527 C CA . ILE A 1 322 ? 0.484 -4.218 27.016 1.00 62.91 322 ILE A CA 1
ATOM 2528 C C . ILE A 1 322 ? 0.458 -2.689 26.878 1.00 62.91 322 ILE A C 1
ATOM 2530 O O . ILE A 1 322 ? 1.046 -2.123 25.963 1.00 62.91 322 ILE A O 1
ATOM 2534 N N . LEU A 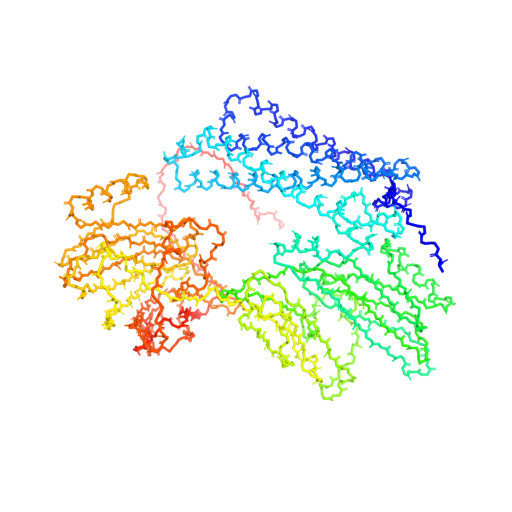1 323 ? -0.125 -2.005 27.865 1.00 56.69 323 LEU A N 1
ATOM 2535 C CA . LEU A 1 323 ? -0.114 -0.535 27.955 1.00 56.69 323 LEU A CA 1
ATOM 2536 C C . LEU A 1 323 ? 1.159 0.033 28.629 1.00 56.69 323 LEU A C 1
ATOM 2538 O O . LEU A 1 323 ? 1.523 1.186 28.431 1.00 56.69 323 LEU A O 1
ATOM 2542 N N . ASN A 1 324 ? 1.870 -0.745 29.450 1.00 47.66 324 ASN A N 1
ATOM 2543 C CA . ASN A 1 324 ? 3.002 -0.263 30.259 1.00 47.66 324 ASN A CA 1
ATOM 2544 C C . ASN A 1 324 ? 4.217 -1.185 30.041 1.00 47.66 324 ASN A C 1
ATOM 2546 O O . ASN A 1 324 ? 4.079 -2.377 30.320 1.00 47.66 324 ASN A O 1
ATOM 2550 N N . PRO A 1 325 ? 5.380 -0.713 29.532 1.00 41.81 325 PRO A N 1
ATOM 2551 C CA . PRO A 1 325 ? 5.907 0.660 29.566 1.00 41.81 325 PRO A CA 1
ATOM 2552 C C . PRO A 1 325 ? 5.813 1.465 28.262 1.00 41.81 325 PRO A C 1
ATOM 2554 O O . PRO A 1 325 ? 6.397 2.543 28.192 1.00 41.81 325 PRO A O 1
ATOM 2557 N N . ARG A 1 326 ? 5.095 0.978 27.242 1.00 49.88 326 ARG A N 1
ATOM 2558 C CA . ARG A 1 326 ? 5.078 1.579 25.895 1.00 49.88 326 ARG A CA 1
ATOM 2559 C C . ARG A 1 326 ? 4.653 3.064 25.872 1.00 49.88 326 ARG A C 1
ATOM 2561 O O . ARG A 1 326 ? 5.153 3.800 25.033 1.00 49.88 326 ARG A O 1
ATOM 2568 N N . TYR A 1 327 ? 3.850 3.520 26.842 1.00 50.62 327 TYR A N 1
ATOM 2569 C CA . TYR A 1 327 ? 3.248 4.864 26.854 1.00 50.62 327 TYR A CA 1
ATOM 2570 C C . TYR A 1 327 ? 3.692 5.810 27.994 1.00 50.62 327 TYR A C 1
ATOM 2572 O O . TYR A 1 327 ? 3.134 6.896 28.148 1.00 50.62 327 TYR A O 1
ATOM 2580 N N . GLN A 1 328 ? 4.696 5.458 28.814 1.00 50.34 328 GLN A N 1
ATOM 2581 C CA . GLN A 1 328 ? 5.221 6.375 29.847 1.00 50.34 328 GLN A CA 1
ATOM 2582 C C . GLN A 1 328 ? 6.204 7.391 29.242 1.00 50.34 328 GLN A C 1
ATOM 2584 O O . GLN A 1 328 ? 7.418 7.297 29.419 1.00 50.34 328 GLN A O 1
ATOM 2589 N N . LEU A 1 329 ? 5.676 8.386 28.530 1.00 47.53 329 LEU A N 1
ATOM 2590 C CA . LEU A 1 329 ? 6.457 9.497 27.983 1.00 47.53 329 LEU A CA 1
ATOM 2591 C C . LEU A 1 329 ? 6.709 10.580 29.045 1.00 47.53 329 LEU A C 1
ATOM 2593 O O . LEU A 1 329 ? 5.797 11.085 29.704 1.00 47.53 329 LEU A O 1
ATOM 2597 N N . SER A 1 330 ? 7.971 10.981 29.202 1.00 45.06 330 SER A N 1
ATOM 2598 C CA . SER A 1 330 ? 8.354 12.120 30.040 1.00 45.06 330 SER A CA 1
ATOM 2599 C C . SER A 1 330 ? 7.840 13.428 29.426 1.00 45.06 330 SER A C 1
ATOM 2601 O O . SER A 1 330 ? 8.357 13.855 28.397 1.00 45.06 330 SER A O 1
ATOM 2603 N N . GLY A 1 331 ? 6.861 14.078 30.065 1.00 54.19 331 GLY A N 1
ATOM 2604 C CA . GLY A 1 331 ? 6.316 15.375 29.628 1.00 54.19 331 GLY A CA 1
ATOM 2605 C C . GLY A 1 331 ? 4.800 15.422 29.408 1.00 54.19 331 GLY A C 1
ATOM 2606 O O . GLY A 1 331 ? 4.289 16.480 29.053 1.00 54.19 331 GLY A O 1
ATOM 2607 N N . CYS A 1 332 ? 4.091 14.312 29.631 1.00 53.00 332 CYS A N 1
ATOM 2608 C CA . CYS A 1 332 ? 2.638 14.229 29.479 1.00 53.00 332 CYS A CA 1
ATOM 2609 C C . CYS A 1 332 ? 1.890 15.034 30.586 1.00 53.00 332 CYS A C 1
ATOM 2611 O O . CYS A 1 332 ? 2.345 15.018 31.738 1.00 53.00 332 CYS A O 1
ATOM 2613 N N . PRO A 1 333 ? 0.802 15.778 30.277 1.00 57.06 333 PRO A N 1
ATOM 2614 C CA . PRO A 1 333 ? 0.034 16.563 31.257 1.00 57.06 333 PRO A CA 1
ATOM 2615 C C . PRO A 1 333 ? -0.599 15.695 32.359 1.00 57.06 333 PRO A C 1
ATOM 2617 O O . PRO A 1 333 ? -0.959 14.556 32.096 1.00 57.06 333 PRO A O 1
ATOM 2620 N N . GLU A 1 334 ? -0.806 16.238 33.571 1.00 54.88 334 GLU A N 1
ATOM 2621 C CA . GLU A 1 334 ? -1.408 15.489 34.702 1.00 54.88 334 GLU A CA 1
ATOM 2622 C C . GLU A 1 334 ? -2.822 14.941 34.409 1.00 54.88 334 GLU A C 1
ATOM 2624 O O . GLU A 1 334 ? -3.236 13.974 35.048 1.00 54.88 334 GLU A O 1
ATOM 2629 N N . ASP A 1 335 ? -3.524 15.520 33.430 1.00 54.44 335 ASP A N 1
ATOM 2630 C CA . ASP A 1 335 ? -4.893 15.162 33.044 1.00 54.44 335 ASP A CA 1
ATOM 2631 C C . ASP A 1 335 ? -4.970 14.042 31.977 1.00 54.44 335 ASP A C 1
ATOM 2633 O O . ASP A 1 335 ? -6.071 13.636 31.609 1.00 54.44 335 ASP A O 1
ATOM 2637 N N . SER A 1 336 ? -3.840 13.513 31.476 1.00 56.38 336 SER A N 1
ATOM 2638 C CA . SER A 1 336 ? -3.851 12.378 30.531 1.00 56.38 336 SER A CA 1
ATOM 2639 C C . SER A 1 336 ? -4.220 11.064 31.227 1.00 56.38 336 SER A C 1
ATOM 2641 O O . SER A 1 336 ? -3.761 10.762 32.340 1.00 56.38 336 SER A O 1
ATOM 2643 N N . CYS A 1 337 ? -4.998 10.230 30.531 1.00 58.09 337 CYS A N 1
ATOM 2644 C CA . CYS A 1 337 ? -5.375 8.897 31.002 1.00 58.09 337 CYS A CA 1
ATOM 2645 C C . CYS A 1 337 ? -4.163 7.957 31.159 1.00 58.09 337 CYS A C 1
ATOM 2647 O O . CYS A 1 337 ? -4.218 7.027 31.966 1.00 58.09 337 CYS A O 1
ATOM 2649 N N . LEU A 1 338 ? -3.045 8.226 30.473 1.00 57.06 338 LEU A N 1
ATOM 2650 C CA . LEU A 1 338 ? -1.794 7.461 30.568 1.00 57.06 338 LEU A CA 1
ATOM 2651 C C . LEU A 1 338 ? -0.985 7.767 31.843 1.00 57.06 338 LEU A C 1
ATOM 2653 O O . LEU A 1 338 ? -0.150 6.967 32.271 1.00 57.06 338 LEU A O 1
ATOM 2657 N N . THR A 1 339 ? -1.249 8.909 32.483 1.00 52.72 339 THR A N 1
ATOM 2658 C CA . THR A 1 339 ? -0.591 9.369 33.720 1.00 52.72 339 THR A CA 1
ATOM 2659 C C . THR A 1 339 ? -1.396 9.111 34.993 1.00 52.72 339 THR A C 1
ATOM 2661 O O . THR A 1 339 ? -0.875 9.313 36.098 1.00 52.72 339 THR A O 1
ATOM 2664 N N . MET A 1 340 ? -2.640 8.625 34.888 1.00 56.72 340 MET A N 1
ATOM 2665 C CA . MET A 1 340 ? -3.425 8.234 36.061 1.00 56.72 340 MET A CA 1
ATOM 2666 C C . MET A 1 340 ? -2.677 7.178 36.886 1.00 56.72 340 MET A C 1
ATOM 2668 O O . MET A 1 340 ? -2.120 6.213 36.356 1.00 56.72 340 MET A O 1
ATOM 2672 N N . LYS A 1 341 ? -2.681 7.343 38.220 1.00 50.66 341 LYS A N 1
ATOM 2673 C CA . LYS A 1 341 ? -2.103 6.378 39.173 1.00 50.66 341 LYS A CA 1
ATOM 2674 C C . LYS A 1 341 ? -2.857 5.052 39.099 1.00 50.66 341 LYS A C 1
ATOM 2676 O O . LYS A 1 341 ? -3.752 4.784 39.896 1.00 50.66 341 LYS A O 1
ATOM 2681 N N . THR A 1 342 ? -2.468 4.223 38.145 1.00 53.50 342 THR A N 1
ATOM 2682 C CA . THR A 1 342 ? -3.049 2.905 37.938 1.00 53.50 342 THR A CA 1
ATOM 2683 C C . THR A 1 342 ? -2.462 1.966 38.993 1.00 53.50 342 THR A C 1
ATOM 2685 O O . THR A 1 342 ? -1.235 1.896 39.124 1.00 53.50 342 THR A O 1
ATOM 2688 N N . PRO A 1 343 ? -3.282 1.273 39.801 1.00 51.66 343 PRO A N 1
ATOM 2689 C CA . PRO A 1 343 ? -2.764 0.288 40.738 1.00 51.66 343 PRO A CA 1
ATOM 2690 C C . PRO A 1 343 ? -2.062 -0.829 39.957 1.00 51.66 343 PRO A C 1
ATOM 2692 O O . PRO A 1 343 ? -2.674 -1.511 39.140 1.00 51.66 343 PRO A O 1
ATOM 2695 N N . VAL A 1 344 ? -0.760 -1.002 40.198 1.00 54.00 344 VAL A N 1
ATOM 2696 C CA . VAL A 1 344 ? 0.022 -2.091 39.604 1.00 54.00 344 VAL A CA 1
ATOM 2697 C C . VAL A 1 344 ? -0.317 -3.369 40.357 1.00 54.00 344 VAL A C 1
ATOM 2699 O O . VAL A 1 344 ? 0.018 -3.517 41.533 1.00 54.00 344 VAL A O 1
ATOM 2702 N N . VAL A 1 345 ? -1.008 -4.274 39.675 1.00 57.50 345 VAL A N 1
ATOM 2703 C CA . VAL A 1 345 ? -1.406 -5.576 40.208 1.00 57.50 345 VAL A CA 1
ATOM 2704 C C . VAL A 1 345 ? -0.464 -6.640 39.631 1.00 57.50 345 VAL A C 1
ATOM 2706 O O . VAL A 1 345 ? -0.203 -6.615 38.425 1.00 57.50 345 VAL A O 1
ATOM 2709 N N . PRO A 1 346 ? 0.084 -7.561 40.446 1.00 59.25 346 PRO A N 1
ATOM 2710 C CA . PRO A 1 346 ? 0.842 -8.698 39.933 1.00 59.25 346 PRO A CA 1
ATOM 2711 C C . PRO A 1 346 ? 0.019 -9.504 38.920 1.00 59.25 346 PRO A C 1
ATOM 2713 O O . PRO A 1 346 ? -1.184 -9.677 39.090 1.00 59.25 346 PRO A O 1
ATOM 2716 N N . LEU A 1 347 ? 0.667 -10.061 37.892 1.00 59.81 347 LEU A N 1
ATOM 2717 C CA . LEU A 1 347 ? 0.002 -10.842 36.833 1.00 59.81 347 LEU A CA 1
ATOM 2718 C C . LEU A 1 347 ? -0.846 -12.018 37.378 1.00 59.81 347 LEU A C 1
ATOM 2720 O O . LEU A 1 347 ? -1.798 -12.480 36.744 1.00 59.81 347 LEU A O 1
ATOM 2724 N N . GLU A 1 348 ? -0.486 -12.537 38.552 1.00 65.88 348 GLU A N 1
ATOM 2725 C CA . GLU A 1 348 ? -1.191 -13.618 39.250 1.00 65.88 348 GLU A CA 1
ATOM 2726 C C . GLU A 1 348 ? -2.552 -13.180 39.810 1.00 65.88 348 GLU A C 1
ATOM 2728 O O . GLU A 1 348 ? -3.461 -14.004 39.877 1.00 65.88 348 GLU A O 1
ATOM 2733 N N . ASP A 1 349 ? -2.707 -11.887 40.097 1.00 67.44 349 ASP A N 1
ATOM 2734 C CA . ASP A 1 349 ? -3.860 -11.290 40.772 1.00 67.44 349 ASP A CA 1
ATOM 2735 C C . ASP A 1 349 ? -4.791 -10.523 39.808 1.00 67.44 349 ASP A C 1
ATOM 2737 O O . ASP A 1 349 ? -5.755 -9.894 40.249 1.00 67.44 349 ASP A O 1
ATOM 2741 N N . LEU A 1 350 ? -4.525 -10.550 38.491 1.00 65.31 350 LEU A N 1
ATOM 2742 C CA . LEU A 1 350 ? -5.372 -9.888 37.492 1.00 65.31 350 LEU A CA 1
ATOM 2743 C C . LEU A 1 350 ? -6.771 -10.536 37.436 1.00 65.31 350 LEU A C 1
ATOM 2745 O O . LEU A 1 350 ? -6.875 -11.723 37.116 1.00 65.31 350 LEU A O 1
ATOM 2749 N N . PRO A 1 351 ? -7.859 -9.781 37.693 1.00 67.06 351 PRO A N 1
ATOM 2750 C CA . PRO A 1 351 ? -9.211 -10.335 37.799 1.00 67.06 351 PRO A CA 1
ATOM 2751 C C . PRO A 1 351 ? -9.937 -10.480 36.451 1.00 67.06 351 PRO A C 1
ATOM 2753 O O . PRO A 1 351 ? -11.106 -10.860 36.425 1.00 67.06 351 PRO A O 1
ATOM 2756 N N . TYR A 1 352 ? -9.284 -10.158 35.333 1.00 69.50 352 TYR A N 1
ATOM 2757 C CA . TYR A 1 352 ? -9.892 -10.116 34.005 1.00 69.50 352 TYR A CA 1
ATOM 2758 C C . TYR A 1 352 ? -9.153 -11.011 33.006 1.00 69.50 352 TYR A C 1
ATOM 2760 O O . TYR A 1 352 ? -7.970 -11.312 33.154 1.00 69.50 352 TYR A O 1
ATOM 2768 N N . THR A 1 353 ? -9.881 -11.444 31.979 1.00 72.56 353 THR A N 1
ATOM 2769 C CA . THR A 1 353 ? -9.390 -12.320 30.907 1.00 72.56 353 THR A CA 1
ATOM 2770 C C . THR A 1 353 ? -9.616 -11.652 29.559 1.00 72.56 353 THR A C 1
ATOM 2772 O O . THR A 1 353 ? -10.527 -10.833 29.424 1.00 72.56 353 THR A O 1
ATOM 2775 N N . ILE A 1 354 ? -8.788 -11.991 28.571 1.00 81.00 354 ILE A N 1
ATOM 2776 C CA . ILE A 1 354 ? -9.005 -11.587 27.181 1.00 81.00 354 ILE A CA 1
ATOM 2777 C C . ILE A 1 354 ? -9.602 -12.750 26.394 1.00 81.00 354 ILE A C 1
ATOM 2779 O O . ILE A 1 354 ? -9.102 -13.872 26.440 1.00 81.00 354 ILE A O 1
ATOM 2783 N N . SER A 1 355 ? -10.670 -12.468 25.653 1.00 83.94 355 SER A N 1
ATOM 2784 C CA . SER A 1 355 ? -11.205 -13.361 24.630 1.00 83.94 355 SER A CA 1
ATOM 2785 C C . SER A 1 355 ? -11.144 -12.643 23.293 1.00 83.94 355 SER A C 1
ATOM 2787 O O . SER A 1 355 ? -11.657 -11.531 23.171 1.00 83.94 355 SER A O 1
ATOM 2789 N N . MET A 1 356 ? -10.557 -13.286 22.293 1.00 86.75 356 MET A N 1
ATOM 2790 C CA . MET A 1 356 ? -10.496 -12.774 20.930 1.00 86.75 356 MET A CA 1
ATOM 2791 C C . MET A 1 356 ? -10.968 -13.869 19.985 1.00 86.75 356 MET A C 1
ATOM 2793 O O . MET A 1 356 ? -10.550 -15.019 20.120 1.00 86.75 356 MET A O 1
ATOM 2797 N N . VAL A 1 357 ? -11.818 -13.484 19.035 1.00 85.94 357 VAL A N 1
ATOM 2798 C CA . VAL A 1 357 ? -12.249 -14.321 17.916 1.00 85.94 357 VAL A CA 1
ATOM 2799 C C . VAL A 1 357 ? -11.962 -13.554 16.634 1.00 85.94 357 VAL A C 1
ATOM 2801 O O . VAL A 1 357 ? -12.518 -12.480 16.419 1.00 85.94 357 VAL A O 1
ATOM 2804 N N . ALA A 1 358 ? -11.103 -14.105 15.785 1.00 85.00 358 ALA A N 1
ATOM 2805 C CA . ALA A 1 358 ? -10.824 -13.586 14.456 1.00 85.00 358 ALA A CA 1
ATOM 2806 C C . ALA A 1 358 ? -11.478 -14.486 13.410 1.00 85.00 358 ALA A C 1
ATOM 2808 O O . ALA A 1 358 ? -11.385 -15.711 13.479 1.00 85.00 358 ALA A O 1
ATOM 2809 N N . THR A 1 359 ? -12.134 -13.874 12.428 1.00 78.81 359 THR A N 1
ATOM 2810 C CA . THR A 1 359 ? -12.597 -14.577 11.230 1.00 78.81 359 THR A CA 1
ATOM 2811 C C . THR A 1 359 ? -11.711 -14.152 10.076 1.00 78.81 359 THR A C 1
ATOM 2813 O O . THR A 1 359 ? -11.785 -13.019 9.615 1.00 78.81 359 THR A O 1
ATOM 2816 N N . VAL A 1 360 ? -10.868 -15.068 9.623 1.00 76.75 360 VAL A N 1
ATOM 2817 C CA . VAL A 1 360 ? -9.979 -14.878 8.482 1.00 76.75 360 VAL A CA 1
ATOM 2818 C C . VAL A 1 360 ? -10.710 -15.345 7.233 1.00 76.75 360 VAL A C 1
ATOM 2820 O O . VAL A 1 360 ? -11.272 -16.440 7.210 1.00 76.75 360 VAL A O 1
ATOM 2823 N N . SER A 1 361 ? -10.731 -14.512 6.198 1.00 60.84 361 SER A N 1
ATOM 2824 C CA . SER A 1 361 ? -11.281 -14.849 4.883 1.00 60.84 361 SER A CA 1
ATOM 2825 C C . SER A 1 361 ? -10.292 -14.429 3.810 1.00 60.84 361 SER A C 1
ATOM 2827 O O . SER A 1 361 ? -9.795 -13.311 3.842 1.00 60.84 361 SER A O 1
ATOM 2829 N N . SER A 1 362 ? -10.026 -15.321 2.864 1.00 58.44 362 SER A N 1
ATOM 2830 C CA . SER A 1 362 ? -9.094 -15.093 1.767 1.00 58.44 362 SER A CA 1
ATOM 2831 C C . SER A 1 362 ? -9.596 -15.746 0.488 1.00 58.44 362 SER A C 1
ATOM 2833 O O . SER A 1 362 ? -10.406 -16.672 0.510 1.00 58.44 362 SER A O 1
ATOM 2835 N N . GLN A 1 363 ? -9.111 -15.246 -0.644 1.00 46.69 363 GLN A N 1
ATOM 2836 C CA . GLN A 1 363 ? -9.276 -15.892 -1.945 1.00 46.69 363 GLN A CA 1
ATOM 2837 C C . GLN A 1 363 ? -8.361 -17.123 -2.108 1.00 46.69 363 GLN A C 1
ATOM 2839 O O . GLN A 1 363 ? -8.629 -17.965 -2.961 1.00 46.69 363 GLN A O 1
ATOM 2844 N N . HIS A 1 364 ? -7.327 -17.249 -1.267 1.00 53.00 364 HIS A N 1
ATOM 2845 C CA . HIS A 1 364 ? -6.407 -18.387 -1.203 1.00 53.00 364 HIS A CA 1
ATOM 2846 C C . HIS A 1 364 ? -6.757 -19.305 -0.022 1.00 53.00 364 HIS A C 1
ATOM 2848 O O . HIS A 1 364 ? -7.375 -18.871 0.956 1.00 53.00 364 HIS A O 1
ATOM 2854 N N . GLY A 1 365 ? -6.372 -20.584 -0.099 1.00 61.50 365 GLY A N 1
ATOM 2855 C CA . GLY A 1 365 ? -6.493 -21.492 1.046 1.00 61.50 365 GLY A CA 1
ATOM 2856 C C . GLY A 1 365 ? -5.679 -20.958 2.225 1.00 61.50 365 GLY A C 1
ATOM 2857 O O . GLY A 1 365 ? -4.700 -20.264 2.018 1.00 61.50 365 GLY A O 1
ATOM 2858 N N . ILE A 1 366 ? -6.056 -21.230 3.468 1.00 71.94 366 ILE A N 1
ATOM 2859 C CA . ILE A 1 366 ? -5.278 -20.864 4.661 1.00 71.94 366 ILE A CA 1
ATOM 2860 C C . ILE A 1 366 ? -4.408 -22.069 5.032 1.00 71.94 366 ILE A C 1
ATOM 2862 O O . ILE A 1 366 ? -4.933 -23.135 5.360 1.00 71.94 366 ILE A O 1
ATOM 2866 N N . GLU A 1 367 ? -3.080 -21.934 4.922 1.00 73.38 367 GLU A N 1
ATOM 2867 C CA . GLU A 1 367 ? -2.112 -23.005 5.220 1.00 73.38 367 GLU A CA 1
ATOM 2868 C C . GLU A 1 367 ? -2.048 -23.249 6.717 1.00 73.38 367 GLU A C 1
ATOM 2870 O O . GLU A 1 367 ? -2.250 -24.367 7.197 1.00 73.38 367 GLU A O 1
ATOM 2875 N N . ARG A 1 368 ? -1.759 -22.174 7.446 1.00 83.44 368 ARG A N 1
ATOM 2876 C CA . ARG A 1 368 ? -1.599 -22.171 8.890 1.00 83.44 368 ARG A CA 1
ATOM 2877 C C . ARG A 1 368 ? -1.806 -20.763 9.410 1.00 83.44 368 ARG A C 1
ATOM 2879 O O . ARG A 1 368 ? -1.518 -19.780 8.738 1.00 83.44 368 ARG A O 1
ATOM 2886 N N . ILE A 1 369 ? -2.272 -20.680 10.643 1.00 85.81 369 ILE A N 1
ATOM 2887 C CA . ILE A 1 369 ? -2.323 -19.429 11.386 1.00 85.81 369 ILE A CA 1
ATOM 2888 C C . ILE A 1 369 ? -1.476 -19.651 12.625 1.00 85.81 369 ILE A C 1
ATOM 2890 O O . ILE A 1 369 ? -1.671 -20.631 13.347 1.00 85.81 369 ILE A O 1
ATOM 2894 N N . GLN A 1 370 ? -0.496 -18.782 12.818 1.00 88.69 370 GLN A N 1
ATOM 2895 C CA . GLN A 1 370 ? 0.367 -18.786 13.984 1.00 88.69 370 GLN A CA 1
ATOM 2896 C C . GLN A 1 370 ? 0.019 -17.612 14.878 1.00 88.69 370 GLN A C 1
ATOM 2898 O O . GLN A 1 370 ? -0.514 -16.595 14.441 1.00 88.69 370 GLN A O 1
ATOM 2903 N N . SER A 1 371 ? 0.314 -17.784 16.156 1.00 89.56 371 SER A N 1
ATOM 2904 C CA . SER A 1 371 ? 0.205 -16.724 17.133 1.00 89.56 371 SER A CA 1
ATOM 2905 C C . SER A 1 371 ? 1.303 -16.885 18.162 1.00 89.56 371 SER A C 1
ATOM 2907 O O . SER A 1 371 ? 1.701 -18.006 18.491 1.00 89.56 371 SER A O 1
ATOM 2909 N N . ASN A 1 372 ? 1.769 -15.762 18.693 1.00 86.56 372 ASN A N 1
ATOM 2910 C CA . ASN A 1 372 ? 2.598 -15.742 19.892 1.00 86.56 372 ASN A CA 1
ATOM 2911 C C . ASN A 1 372 ? 1.800 -16.133 21.162 1.00 86.56 372 ASN A C 1
ATOM 2913 O O . ASN A 1 372 ? 2.392 -16.377 22.218 1.00 86.56 372 ASN A O 1
ATOM 2917 N N . CYS A 1 373 ? 0.470 -16.223 21.051 1.00 85.06 373 CYS A N 1
ATOM 2918 C CA . CYS A 1 373 ? -0.481 -16.610 22.084 1.00 85.06 373 CYS A CA 1
ATOM 2919 C C . CYS A 1 373 ? -1.048 -18.019 21.842 1.00 85.06 373 CYS A C 1
ATOM 2921 O O . CYS A 1 373 ? -1.090 -18.530 20.723 1.00 85.06 373 CYS A O 1
ATOM 2923 N N . SER A 1 374 ? -1.521 -18.673 22.908 1.00 85.88 374 SER A N 1
ATOM 2924 C CA . SER A 1 374 ? -2.175 -19.984 22.778 1.00 85.88 374 SER A CA 1
ATOM 2925 C C . SER A 1 374 ? -3.542 -19.840 22.110 1.00 85.88 374 SER A C 1
ATOM 2927 O O . SER A 1 374 ? -4.383 -19.078 22.588 1.00 85.88 374 SER A O 1
ATOM 2929 N N . LEU A 1 375 ? -3.772 -20.601 21.039 1.00 87.75 375 LEU A N 1
ATOM 2930 C CA . LEU A 1 375 ? -5.028 -20.624 20.290 1.00 87.75 375 LEU A CA 1
ATOM 2931 C C . LEU A 1 375 ? -5.852 -21.873 20.624 1.00 87.75 375 LEU A C 1
ATOM 2933 O O . LEU A 1 375 ? -5.311 -22.965 20.813 1.00 87.75 375 LEU A O 1
ATOM 2937 N N . SER A 1 376 ? -7.173 -21.714 20.645 1.00 87.62 376 SER A N 1
ATOM 2938 C CA . SER A 1 376 ? -8.111 -22.830 20.515 1.00 87.62 376 SER A CA 1
ATOM 2939 C C . SER A 1 376 ? -7.967 -23.474 19.124 1.00 87.62 376 SER A C 1
ATOM 2941 O O . SER A 1 376 ? -7.455 -22.827 18.204 1.00 87.62 376 SER A O 1
ATOM 2943 N N . PRO A 1 377 ? -8.392 -24.738 18.929 1.00 86.25 377 PRO A N 1
ATOM 2944 C CA . PRO A 1 377 ? -8.324 -25.382 17.620 1.00 86.25 377 PRO A CA 1
ATOM 2945 C C . PRO A 1 377 ? -8.967 -24.516 16.529 1.00 86.25 377 PRO A C 1
ATOM 2947 O O . PRO A 1 377 ? -10.104 -24.081 16.677 1.00 86.25 377 PRO A O 1
ATOM 2950 N N . ILE A 1 378 ? -8.227 -24.268 15.446 1.00 86.31 378 ILE A N 1
ATOM 2951 C CA . ILE A 1 378 ? -8.684 -23.435 14.328 1.00 86.31 378 ILE A CA 1
ATOM 2952 C C . ILE A 1 378 ? -9.844 -24.140 13.616 1.00 86.31 378 ILE A C 1
ATOM 2954 O O . ILE A 1 378 ? -9.699 -25.280 13.163 1.00 86.31 378 ILE A O 1
ATOM 2958 N N . GLU A 1 379 ? -10.975 -23.453 13.480 1.00 85.06 379 GLU A N 1
ATOM 2959 C CA . GLU A 1 379 ? -12.154 -23.965 12.783 1.00 85.06 379 GLU A CA 1
ATOM 2960 C C . GLU A 1 379 ? -12.186 -23.447 11.342 1.00 85.06 379 GLU A C 1
ATOM 2962 O O . GLU A 1 379 ? -12.403 -22.264 11.096 1.00 85.06 379 GLU A O 1
ATOM 2967 N N . TYR A 1 380 ? -11.991 -24.321 10.357 1.00 82.50 380 TYR A N 1
ATOM 2968 C CA . TYR A 1 380 ? -12.097 -23.940 8.945 1.00 82.50 380 TYR A CA 1
ATOM 2969 C C . TYR A 1 380 ? -13.567 -23.939 8.502 1.00 82.50 380 TYR A C 1
ATOM 2971 O O . TYR A 1 380 ? -14.270 -24.937 8.660 1.00 82.50 380 TYR A O 1
ATOM 2979 N N . LEU A 1 381 ? -14.033 -22.826 7.927 1.00 72.31 381 LEU A N 1
ATOM 2980 C CA . LEU A 1 381 ? -15.449 -22.570 7.611 1.00 72.31 381 LEU A CA 1
ATOM 2981 C C . LEU A 1 381 ? -15.876 -23.063 6.209 1.00 72.31 381 LEU A C 1
ATOM 2983 O O . LEU A 1 381 ? -16.901 -22.636 5.678 1.00 72.31 381 LEU A O 1
ATOM 2987 N N . GLY A 1 382 ? -15.114 -23.979 5.606 1.00 61.75 382 GLY A N 1
ATOM 2988 C CA . GLY A 1 382 ? -15.414 -24.600 4.313 1.00 61.75 382 GLY A CA 1
ATOM 2989 C C . GLY A 1 382 ? -14.330 -25.586 3.867 1.00 61.75 382 GLY A C 1
ATOM 2990 O O . GLY A 1 382 ? -13.194 -25.521 4.338 1.00 61.75 382 GLY A O 1
ATOM 2991 N N . ASP A 1 383 ? -14.671 -26.481 2.932 1.00 61.56 383 ASP A N 1
ATOM 2992 C CA . ASP A 1 383 ? -13.785 -27.570 2.475 1.00 61.56 383 ASP A CA 1
ATOM 2993 C C . ASP A 1 383 ? -12.484 -27.061 1.822 1.00 61.56 383 ASP A C 1
ATOM 2995 O O . ASP A 1 383 ? -11.449 -27.721 1.892 1.00 61.56 383 ASP A O 1
ATOM 2999 N N . ASN A 1 384 ? -12.519 -25.857 1.240 1.00 60.12 384 ASN A N 1
ATOM 3000 C CA . ASN A 1 384 ? -11.398 -25.253 0.511 1.00 60.12 384 ASN A CA 1
ATOM 3001 C C . ASN A 1 384 ? -10.428 -24.473 1.418 1.00 60.12 384 ASN A C 1
ATOM 3003 O O . ASN A 1 384 ? -9.498 -23.850 0.916 1.00 60.12 384 ASN A O 1
ATOM 3007 N N . LYS A 1 385 ? -10.658 -24.452 2.742 1.00 71.62 385 LYS A N 1
ATOM 3008 C CA . LYS A 1 385 ? -9.847 -23.720 3.738 1.00 71.62 385 LYS A CA 1
ATOM 3009 C C . LYS A 1 385 ? -9.634 -22.223 3.459 1.00 71.62 385 LYS A C 1
ATOM 3011 O O . LYS A 1 385 ? -8.754 -21.622 4.054 1.00 71.62 385 LYS A O 1
ATOM 3016 N N . THR A 1 386 ? -10.445 -21.590 2.620 1.00 62.88 386 THR A N 1
ATOM 3017 C CA . THR A 1 386 ? -10.377 -20.148 2.297 1.00 62.88 386 THR A CA 1
ATOM 3018 C C . THR A 1 386 ? -10.894 -19.245 3.419 1.00 62.88 386 THR A C 1
ATOM 3020 O O . THR A 1 386 ? -10.780 -18.023 3.369 1.00 62.88 386 THR A O 1
ATOM 3023 N N . SER A 1 387 ? -11.506 -19.839 4.440 1.00 70.38 387 SER A N 1
ATOM 3024 C CA . SER A 1 387 ? -12.012 -19.128 5.605 1.00 70.38 387 SER A CA 1
ATOM 3025 C C . SER A 1 387 ? -11.729 -19.936 6.861 1.00 70.38 387 SER A C 1
ATOM 3027 O O . SER A 1 387 ? -11.943 -21.151 6.881 1.00 70.38 387 SER A O 1
ATOM 3029 N N . ALA A 1 388 ? -11.274 -19.262 7.910 1.00 79.56 388 ALA A N 1
ATOM 3030 C CA . ALA A 1 388 ? -10.990 -19.867 9.200 1.00 79.56 388 ALA A CA 1
ATOM 3031 C C . ALA A 1 388 ? -11.457 -18.958 10.333 1.00 79.56 388 ALA A C 1
ATOM 3033 O O . ALA A 1 388 ? -11.322 -17.738 10.270 1.00 79.56 388 ALA A O 1
ATOM 3034 N N . GLN A 1 389 ? -11.989 -19.561 11.385 1.00 84.06 389 GLN A N 1
ATOM 3035 C CA . GLN A 1 389 ? -12.223 -18.915 12.659 1.00 84.06 389 GLN A CA 1
ATOM 3036 C C . GLN A 1 389 ? -11.103 -19.311 13.619 1.00 84.06 389 GLN A C 1
ATOM 3038 O O . GLN A 1 389 ? -10.803 -20.489 13.821 1.00 84.06 389 GLN A O 1
ATOM 3043 N N . VAL A 1 390 ? -10.476 -18.296 14.196 1.00 89.62 390 VAL A N 1
ATOM 3044 C CA . VAL A 1 390 ? -9.396 -18.421 15.167 1.00 89.62 390 VAL A CA 1
ATOM 3045 C C . VAL A 1 390 ? -9.869 -17.814 16.466 1.00 89.62 390 VAL A C 1
ATOM 3047 O O . VAL A 1 390 ? -10.518 -16.771 16.472 1.00 89.62 390 VAL A O 1
ATOM 3050 N N . SER A 1 391 ? -9.573 -18.464 17.582 1.00 89.75 391 SER A N 1
ATOM 3051 C CA . SER A 1 391 ? -9.892 -17.934 18.903 1.00 89.75 391 SER A CA 1
ATOM 3052 C C . SER A 1 391 ? -8.726 -18.150 19.847 1.00 89.75 391 SER A C 1
ATOM 3054 O O . SER A 1 391 ? -8.057 -19.181 19.769 1.00 89.75 391 SER A O 1
ATOM 3056 N N . LEU A 1 392 ? -8.492 -17.203 20.752 1.00 87.75 392 LEU A N 1
ATOM 3057 C CA . LEU A 1 392 ? -7.561 -17.423 21.859 1.00 87.75 392 LEU A CA 1
ATOM 3058 C C . LEU A 1 392 ? -8.042 -18.596 22.727 1.00 87.75 392 LEU A C 1
ATOM 3060 O O . LEU A 1 392 ? -9.237 -18.890 22.805 1.00 87.75 392 LEU A O 1
ATOM 3064 N N . ALA A 1 393 ? -7.101 -19.296 23.353 1.00 85.88 393 ALA A N 1
ATOM 3065 C CA . ALA A 1 393 ? -7.409 -20.318 24.341 1.00 85.88 393 ALA A CA 1
ATOM 3066 C C . ALA A 1 393 ? -8.002 -19.688 25.614 1.00 85.88 393 ALA A C 1
ATOM 3068 O O . ALA A 1 393 ? -7.663 -18.559 25.983 1.00 85.88 393 ALA A O 1
ATOM 3069 N N . ASP A 1 394 ? -8.864 -20.437 26.304 1.00 80.19 394 ASP A N 1
ATOM 3070 C CA . ASP A 1 394 ? -9.503 -19.979 27.539 1.00 80.19 394 ASP A CA 1
ATOM 3071 C C . ASP A 1 394 ? -8.473 -19.575 28.606 1.00 80.19 394 ASP A C 1
ATOM 3073 O O . ASP A 1 394 ? -7.496 -20.282 28.867 1.00 80.19 394 ASP A O 1
ATOM 3077 N N . GLY A 1 395 ? -8.730 -18.449 29.277 1.00 71.62 395 GLY A N 1
ATOM 3078 C CA . GLY A 1 395 ? -7.908 -17.972 30.393 1.00 71.62 395 GLY A CA 1
ATOM 3079 C C . GLY A 1 395 ? -6.645 -17.207 29.990 1.00 71.62 395 GLY A C 1
ATOM 3080 O O . GLY A 1 395 ? -5.759 -17.032 30.830 1.00 71.62 395 GLY A O 1
ATOM 3081 N N . HIS A 1 396 ? -6.552 -16.738 28.740 1.00 74.69 396 HIS A N 1
ATOM 3082 C CA . HIS A 1 396 ? -5.462 -15.870 28.299 1.00 74.69 396 HIS A CA 1
ATOM 3083 C C . HIS A 1 396 ? -5.388 -14.580 29.142 1.00 74.69 396 HIS A C 1
ATOM 3085 O O . HIS A 1 396 ? -6.412 -13.970 29.473 1.00 74.69 396 HIS A O 1
ATOM 3091 N N . LYS A 1 397 ? -4.164 -14.163 29.490 1.00 69.62 397 LYS A N 1
ATOM 3092 C CA . LYS A 1 397 ? -3.877 -12.962 30.293 1.00 69.62 397 LYS A CA 1
ATOM 3093 C C . LYS A 1 397 ? -3.338 -11.832 29.409 1.00 69.62 397 LYS A C 1
ATOM 3095 O O . LYS A 1 397 ? -2.800 -12.093 28.342 1.00 69.62 397 LYS A O 1
ATOM 3100 N N . PHE A 1 398 ? -3.467 -10.584 29.849 1.00 68.94 398 PHE A N 1
ATOM 3101 C CA . PHE A 1 398 ? -2.861 -9.414 29.193 1.00 68.94 398 PHE A CA 1
ATOM 3102 C C . PHE A 1 398 ? -1.371 -9.295 29.572 1.00 68.94 398 PHE A C 1
ATOM 3104 O O . PHE A 1 398 ? -0.972 -8.368 30.270 1.00 68.94 398 PHE A O 1
ATOM 3111 N N . ASP A 1 399 ? -0.554 -10.291 29.217 1.00 69.81 399 ASP A N 1
ATOM 3112 C CA . ASP A 1 399 ? 0.887 -10.317 29.529 1.00 69.81 399 ASP A CA 1
ATOM 3113 C C . ASP A 1 399 ? 1.784 -9.947 28.336 1.00 69.81 399 ASP A C 1
ATOM 3115 O O . ASP A 1 399 ? 2.970 -9.682 28.527 1.00 69.81 399 ASP A O 1
ATOM 3119 N N . ARG A 1 400 ? 1.227 -9.956 27.121 1.00 72.69 400 ARG A N 1
ATOM 3120 C CA . ARG A 1 400 ? 1.874 -9.634 25.843 1.00 72.69 400 ARG A CA 1
ATOM 3121 C C . ARG A 1 400 ? 0.843 -9.185 24.820 1.00 72.69 400 ARG A C 1
ATOM 3123 O O . ARG A 1 400 ? -0.322 -9.554 24.949 1.00 72.69 400 ARG A O 1
ATOM 3130 N N . ASP A 1 401 ? 1.285 -8.446 23.807 1.00 83.06 40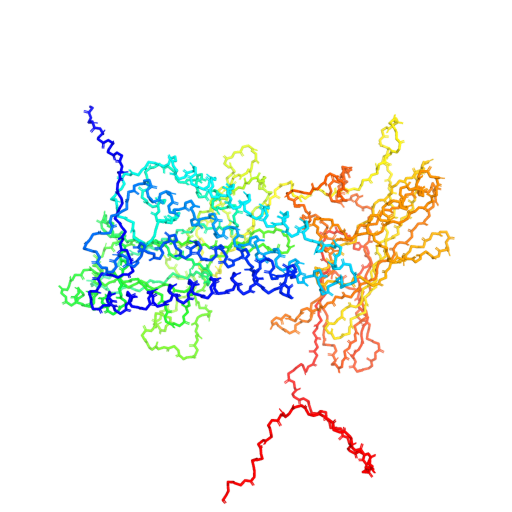1 ASP A N 1
ATOM 3131 C CA . ASP A 1 401 ? 0.467 -8.159 22.627 1.00 83.06 401 ASP A CA 1
ATOM 3132 C C . ASP A 1 401 ? 0.083 -9.457 21.924 1.00 83.06 401 ASP A C 1
ATOM 3134 O O . ASP A 1 401 ? 0.897 -10.380 21.841 1.00 83.06 401 ASP A O 1
ATOM 3138 N N . VAL A 1 402 ? -1.148 -9.533 21.424 1.00 84.50 402 VAL A N 1
ATOM 3139 C CA . VAL A 1 402 ? -1.603 -10.706 20.676 1.00 84.50 402 VAL A CA 1
ATOM 3140 C C . VAL A 1 402 ? -1.244 -10.499 19.219 1.00 84.50 402 VAL A C 1
ATOM 3142 O O . VAL A 1 402 ? -1.740 -9.583 18.571 1.00 84.50 402 VAL A O 1
ATOM 3145 N N . GLU A 1 403 ? -0.401 -11.374 18.702 1.00 88.62 403 GLU A N 1
ATOM 3146 C CA . GLU A 1 403 ? 0.042 -11.351 17.317 1.00 88.62 403 GLU A CA 1
ATOM 3147 C C . GLU A 1 403 ? -0.558 -12.541 16.578 1.00 88.62 403 GLU A C 1
ATOM 3149 O O . GLU A 1 403 ? -0.512 -13.671 17.072 1.00 88.62 403 GLU A O 1
ATOM 3154 N N . LEU A 1 404 ? -1.131 -12.290 15.404 1.00 88.19 404 LEU A N 1
ATOM 3155 C CA . LEU A 1 404 ? -1.583 -13.318 14.476 1.00 88.19 404 LEU A CA 1
ATOM 3156 C C . LEU A 1 404 ? -0.799 -13.191 13.176 1.00 88.19 404 LEU A C 1
ATOM 3158 O O . LEU A 1 404 ? -0.818 -12.142 12.539 1.00 88.19 404 LEU A O 1
ATOM 3162 N N . LEU A 1 405 ? -0.165 -14.289 12.777 1.00 85.81 405 LEU A N 1
ATOM 3163 C CA . LEU A 1 405 ? 0.512 -14.445 11.498 1.00 85.81 405 LEU A CA 1
ATOM 3164 C C . LEU A 1 405 ? -0.295 -15.427 10.656 1.00 85.81 405 LEU A C 1
ATOM 3166 O O . LEU A 1 405 ? -0.458 -16.597 11.020 1.00 85.81 405 LEU A O 1
ATOM 3170 N N . ILE A 1 406 ? -0.856 -14.940 9.558 1.00 79.38 406 ILE A N 1
ATOM 3171 C CA . ILE A 1 406 ? -1.737 -15.718 8.691 1.00 79.38 406 ILE A CA 1
ATOM 3172 C C . ILE A 1 406 ? -0.959 -16.106 7.439 1.00 79.38 406 ILE A C 1
ATOM 3174 O O . ILE A 1 406 ? -0.556 -15.242 6.665 1.00 79.38 406 ILE A O 1
ATOM 3178 N N . TYR A 1 407 ? -0.805 -17.414 7.234 1.00 72.06 407 TYR A N 1
ATOM 3179 C CA . TYR A 1 407 ? -0.145 -18.000 6.072 1.00 72.06 407 TYR A CA 1
ATOM 3180 C C . TYR A 1 407 ? -1.181 -18.693 5.191 1.00 72.06 407 TYR A C 1
ATOM 3182 O O . TYR A 1 407 ? -2.029 -19.451 5.679 1.00 72.06 407 TYR A O 1
ATOM 3190 N N . TYR A 1 408 ? -1.101 -18.479 3.884 1.00 61.62 408 TYR A N 1
ATOM 3191 C CA . TYR A 1 408 ? -2.038 -19.043 2.916 1.00 61.62 408 TYR A CA 1
ATOM 3192 C C . TYR A 1 408 ? -1.443 -20.278 2.208 1.00 61.62 408 TYR A C 1
ATOM 3194 O O . TYR A 1 408 ? -0.254 -20.331 1.927 1.00 61.62 408 TYR A O 1
ATOM 3202 N N . SER A 1 409 ? -2.260 -21.314 1.974 1.00 48.06 409 SER A N 1
ATOM 3203 C CA . SER A 1 409 ? -1.904 -22.545 1.256 1.00 48.06 409 SER A CA 1
ATOM 3204 C C . SER A 1 409 ? -1.869 -22.284 -0.236 1.00 48.06 409 SER A C 1
ATOM 3206 O O . SER A 1 409 ? -2.644 -21.477 -0.743 1.00 48.06 409 SER A O 1
ATOM 3208 N N . GLU A 1 410 ? -1.040 -23.061 -0.932 1.00 43.97 410 GLU A N 1
ATOM 3209 C CA . GLU A 1 410 ? -0.873 -22.984 -2.390 1.00 43.97 410 GLU A CA 1
ATOM 3210 C C . GLU A 1 410 ? -0.228 -21.681 -2.879 1.00 43.97 410 GLU A C 1
ATOM 3212 O O . GLU A 1 410 ? -0.329 -21.350 -4.054 1.00 43.97 410 GLU A O 1
ATOM 3217 N N . VAL A 1 411 ? 0.501 -20.990 -2.000 1.00 38.94 411 VAL A N 1
ATOM 3218 C CA . VAL A 1 411 ? 1.419 -19.900 -2.377 1.00 38.94 411 VAL A CA 1
ATOM 3219 C C . VAL A 1 411 ? 2.880 -20.407 -2.474 1.00 38.94 411 VAL A C 1
ATOM 3221 O O . VAL A 1 411 ? 3.800 -19.657 -2.778 1.00 38.94 411 VAL A O 1
ATOM 3224 N N . HIS A 1 412 ? 3.119 -21.703 -2.189 1.00 33.81 412 HIS A N 1
ATOM 3225 C CA . HIS A 1 412 ? 4.432 -22.228 -1.766 1.00 33.81 412 HIS A CA 1
ATOM 3226 C C . HIS A 1 412 ? 4.833 -23.619 -2.315 1.00 33.81 412 HIS A C 1
ATOM 3228 O O . HIS A 1 412 ? 5.415 -24.425 -1.591 1.00 33.81 412 HIS A O 1
ATOM 3234 N N . ALA A 1 413 ? 4.562 -23.956 -3.579 1.00 25.94 413 ALA A N 1
ATOM 3235 C CA . ALA A 1 413 ? 5.165 -25.159 -4.179 1.00 25.94 413 ALA A CA 1
ATOM 3236 C C . ALA A 1 413 ? 6.486 -24.805 -4.907 1.00 25.94 413 ALA A C 1
ATOM 3238 O O . ALA A 1 413 ? 6.428 -24.167 -5.961 1.00 25.94 413 ALA A O 1
ATOM 3239 N N . PRO A 1 414 ? 7.679 -25.184 -4.397 1.00 28.86 414 PRO A N 1
ATOM 3240 C CA . PRO A 1 414 ? 8.933 -25.072 -5.141 1.00 28.86 414 PRO A CA 1
ATOM 3241 C C . PRO A 1 414 ? 9.022 -26.167 -6.204 1.00 28.86 414 PRO A C 1
ATOM 3243 O O . PRO A 1 414 ? 8.540 -27.287 -6.009 1.00 28.86 414 PRO A O 1
ATOM 3246 N N . SER A 1 415 ? 9.637 -25.846 -7.339 1.00 29.78 415 SER A N 1
ATOM 3247 C CA . SER A 1 415 ? 9.727 -26.755 -8.476 1.00 29.78 415 SER A CA 1
ATOM 3248 C C . SER A 1 415 ? 10.837 -26.268 -9.456 1.00 29.78 415 SER A C 1
ATOM 3250 O O . SER A 1 415 ? 11.002 -25.059 -9.589 1.00 29.78 415 SER A O 1
ATOM 3252 N N . VAL A 1 416 ? 11.590 -27.175 -10.134 1.00 29.53 416 VAL A N 1
ATOM 3253 C CA . VAL A 1 416 ? 12.563 -26.904 -11.258 1.00 29.53 416 VAL A CA 1
ATOM 3254 C C . VAL A 1 416 ? 12.080 -27.282 -12.678 1.00 29.53 416 VAL A C 1
ATOM 3256 O O . VAL A 1 416 ? 11.776 -28.448 -12.919 1.00 29.53 416 VAL A O 1
ATOM 3259 N N . ALA A 1 417 ? 11.952 -26.340 -13.632 1.00 28.58 417 ALA A N 1
ATOM 3260 C CA . ALA A 1 417 ? 11.250 -26.601 -14.908 1.00 28.58 417 ALA A CA 1
ATOM 3261 C C . ALA A 1 417 ? 12.229 -27.069 -15.964 1.00 28.58 417 ALA A C 1
ATOM 3263 O O . ALA A 1 417 ? 13.094 -26.313 -16.389 1.00 28.58 417 ALA A O 1
ATOM 3264 N N . VAL A 1 418 ? 12.082 -28.321 -16.393 1.00 29.66 418 VAL A N 1
ATOM 3265 C CA . VAL A 1 418 ? 12.797 -28.840 -17.558 1.00 29.66 418 VAL A CA 1
ATOM 3266 C C . VAL A 1 418 ? 11.797 -28.911 -18.700 1.00 29.66 418 VAL A C 1
ATOM 3268 O O . VAL A 1 418 ? 10.940 -29.801 -18.726 1.00 29.66 418 VAL A O 1
ATOM 3271 N N . GLU A 1 419 ? 11.885 -27.976 -19.642 1.00 26.80 419 GLU A N 1
ATOM 3272 C CA . GLU A 1 419 ? 11.139 -28.090 -20.888 1.00 26.80 419 GLU A CA 1
ATOM 3273 C C . GLU A 1 419 ? 11.883 -29.064 -21.812 1.00 26.80 419 GLU A C 1
ATOM 3275 O O . GLU A 1 419 ? 12.951 -28.789 -22.357 1.00 26.80 419 GLU A O 1
ATOM 3280 N N . MET A 1 420 ? 11.343 -30.279 -21.926 1.00 27.34 420 MET A N 1
ATOM 3281 C CA . MET A 1 420 ? 11.813 -31.266 -22.894 1.00 27.34 420 MET A CA 1
ATOM 3282 C C . MET A 1 420 ? 11.361 -30.843 -24.292 1.00 27.34 420 MET A C 1
ATOM 3284 O O . MET A 1 420 ? 10.161 -30.751 -24.559 1.00 27.34 420 MET A O 1
ATOM 3288 N N . GLY A 1 421 ? 12.315 -30.670 -25.207 1.00 26.31 421 GLY A N 1
ATOM 3289 C CA . GLY A 1 421 ? 12.025 -30.566 -26.634 1.00 26.31 421 GLY A CA 1
ATOM 3290 C C . GLY A 1 421 ? 11.310 -31.824 -27.150 1.00 26.31 421 GLY A C 1
ATOM 3291 O O . GLY A 1 421 ? 11.929 -32.876 -27.280 1.00 26.31 421 GLY A O 1
ATOM 3292 N N . GLU A 1 422 ? 10.020 -31.669 -27.464 1.00 26.67 422 GLU A N 1
ATOM 3293 C CA . GLU A 1 422 ? 9.067 -32.627 -28.060 1.00 26.67 422 GLU A CA 1
ATOM 3294 C C . GLU A 1 422 ? 8.743 -33.935 -27.282 1.00 26.67 422 GLU A C 1
ATOM 3296 O O . GLU A 1 422 ? 9.569 -34.511 -26.573 1.00 26.67 422 GLU A O 1
ATOM 3301 N N . PRO A 1 423 ? 7.487 -34.435 -27.374 1.00 33.16 423 PRO A N 1
ATOM 3302 C CA . PRO A 1 423 ? 6.937 -35.362 -26.398 1.00 33.16 423 PRO A CA 1
ATOM 3303 C C . PRO A 1 423 ? 7.251 -36.810 -26.769 1.00 33.16 423 PRO A C 1
ATOM 3305 O O . PRO A 1 423 ? 6.706 -37.319 -27.739 1.00 33.16 423 PRO A O 1
ATOM 3308 N N . GLU A 1 424 ? 8.055 -37.494 -25.958 1.00 28.67 424 GLU A N 1
ATOM 3309 C CA . GLU A 1 424 ? 7.894 -38.920 -25.626 1.00 28.67 424 GLU A CA 1
ATOM 3310 C C . GLU A 1 424 ? 9.004 -39.362 -24.657 1.00 28.67 424 GLU A C 1
ATOM 3312 O O . GLU A 1 424 ? 10.066 -39.797 -25.084 1.00 28.67 424 GLU A O 1
ATOM 3317 N N . THR A 1 425 ? 8.777 -39.259 -23.340 1.00 25.14 425 THR A N 1
ATOM 3318 C CA . THR A 1 425 ? 9.107 -40.272 -22.304 1.00 25.14 425 THR A CA 1
ATOM 3319 C C . THR A 1 425 ? 8.902 -39.714 -20.885 1.00 25.14 425 THR A C 1
ATOM 3321 O O . THR A 1 425 ? 9.035 -38.524 -20.636 1.00 25.14 425 THR A O 1
ATOM 3324 N N . LYS A 1 426 ? 8.489 -40.580 -19.948 1.00 25.14 426 LYS A N 1
ATOM 3325 C CA . LYS A 1 426 ? 8.206 -40.241 -18.537 1.00 25.14 426 LYS A CA 1
ATOM 3326 C C . LYS A 1 426 ? 9.490 -39.862 -17.771 1.00 25.14 426 LYS A C 1
ATOM 3328 O O . LYS A 1 426 ? 10.508 -40.500 -18.039 1.00 25.14 426 LYS A O 1
ATOM 3333 N N . PRO A 1 427 ? 9.435 -38.963 -16.766 1.00 28.69 427 PRO A N 1
ATOM 3334 C CA . PRO A 1 427 ? 10.608 -38.599 -15.974 1.00 28.69 427 PRO A CA 1
ATOM 3335 C C . PRO A 1 427 ? 11.079 -39.790 -15.130 1.00 28.69 427 PRO A C 1
ATOM 3337 O O . PRO A 1 427 ? 10.316 -40.363 -14.345 1.00 28.69 427 PRO A O 1
ATOM 3340 N N . GLY A 1 428 ? 12.333 -40.191 -15.333 1.00 25.44 428 GLY A N 1
ATOM 3341 C CA . GLY A 1 428 ? 13.077 -41.017 -14.390 1.00 25.44 428 GLY A CA 1
ATOM 3342 C C . GLY A 1 428 ? 13.707 -40.101 -13.348 1.00 25.44 428 GLY A C 1
ATOM 3343 O O . GLY A 1 428 ? 14.250 -39.067 -13.710 1.00 25.44 428 GLY A O 1
ATOM 3344 N N . GLY A 1 429 ? 13.605 -40.459 -12.067 1.00 33.59 429 GLY A N 1
ATOM 3345 C CA . GLY A 1 429 ? 14.279 -39.719 -11.003 1.00 33.59 429 GLY A CA 1
ATOM 3346 C C . GLY A 1 429 ? 15.793 -39.724 -11.220 1.00 33.59 429 GLY A C 1
ATOM 3347 O O . GLY A 1 429 ? 16.386 -40.795 -11.365 1.00 33.59 429 GLY A O 1
ATOM 3348 N N . ALA A 1 430 ? 16.390 -38.538 -11.241 1.00 29.58 430 ALA A N 1
ATOM 3349 C CA . ALA A 1 430 ? 17.829 -38.321 -11.261 1.00 29.58 430 ALA A CA 1
ATOM 3350 C C . ALA A 1 430 ? 18.184 -37.369 -10.111 1.00 29.58 430 ALA A C 1
ATOM 3352 O O . ALA A 1 430 ? 17.465 -36.404 -9.858 1.00 29.58 430 ALA A O 1
ATOM 3353 N N . SER A 1 431 ? 19.238 -37.708 -9.366 1.00 32.59 431 SER A N 1
ATOM 3354 C CA . SER A 1 431 ? 19.776 -36.900 -8.274 1.00 32.59 431 SER A CA 1
ATOM 3355 C C . SER A 1 431 ? 20.731 -35.867 -8.858 1.00 32.59 431 SER A C 1
ATOM 3357 O O . SER A 1 431 ? 21.824 -36.229 -9.282 1.00 32.59 431 SER A O 1
ATOM 3359 N N . THR A 1 432 ? 20.329 -34.607 -8.887 1.00 39.66 432 THR A N 1
ATOM 3360 C CA . THR A 1 432 ? 21.200 -33.504 -9.294 1.00 39.66 432 THR A CA 1
ATOM 3361 C C . THR A 1 432 ? 22.242 -33.227 -8.200 1.00 39.66 432 THR A C 1
ATOM 3363 O O . THR A 1 432 ? 22.019 -33.546 -7.034 1.00 39.66 432 THR A O 1
ATOM 3366 N N . THR A 1 433 ? 23.395 -32.653 -8.547 1.00 42.75 433 THR A N 1
ATOM 3367 C CA . THR A 1 433 ? 24.342 -32.087 -7.567 1.00 42.75 433 THR A CA 1
ATOM 3368 C C . THR A 1 433 ? 24.506 -30.625 -7.938 1.00 42.75 433 THR A C 1
ATOM 3370 O O . THR A 1 433 ? 25.170 -30.309 -8.921 1.00 42.75 433 THR A O 1
ATOM 3373 N N . GLU A 1 434 ? 23.835 -29.744 -7.209 1.00 55.12 434 GLU A N 1
ATOM 3374 C CA . GLU A 1 434 ? 23.800 -28.313 -7.500 1.00 55.12 434 GLU A CA 1
ATOM 3375 C C . GLU A 1 434 ? 24.337 -27.557 -6.276 1.00 55.12 434 GLU A C 1
ATOM 3377 O O . GLU A 1 434 ? 23.784 -27.621 -5.176 1.00 55.12 434 GLU A O 1
ATOM 3382 N N . GLU A 1 435 ? 25.475 -26.885 -6.458 1.00 60.72 435 GLU A N 1
ATOM 3383 C CA . GLU A 1 435 ? 26.140 -26.094 -5.419 1.00 60.72 435 GLU A CA 1
ATOM 3384 C C . GLU A 1 435 ? 25.985 -24.606 -5.727 1.00 60.72 435 GLU A C 1
ATOM 3386 O O . GLU A 1 435 ? 26.417 -24.128 -6.785 1.00 60.72 435 GLU A O 1
ATOM 3391 N N . HIS A 1 436 ? 25.404 -23.872 -4.778 1.00 67.25 436 HIS A N 1
ATOM 3392 C CA . HIS A 1 436 ? 25.288 -22.419 -4.830 1.00 67.25 436 HIS A CA 1
ATOM 3393 C C . HIS A 1 436 ? 26.367 -21.793 -3.948 1.00 67.25 436 HIS A C 1
ATOM 3395 O O . HIS A 1 436 ? 26.414 -22.026 -2.739 1.00 67.25 436 HIS A O 1
ATOM 3401 N N . LEU A 1 437 ? 27.236 -20.999 -4.569 1.00 73.19 437 LEU A N 1
ATOM 3402 C CA . LEU A 1 437 ? 28.341 -20.298 -3.920 1.00 73.19 437 LEU A CA 1
ATOM 3403 C C . LEU A 1 437 ? 28.017 -18.807 -3.860 1.00 73.19 437 LEU A C 1
ATOM 3405 O O . LEU A 1 437 ? 27.781 -18.186 -4.894 1.00 73.19 437 LEU A O 1
ATOM 3409 N N . CYS A 1 438 ? 28.013 -18.229 -2.666 1.00 80.75 438 CYS A N 1
ATOM 3410 C CA . CYS A 1 438 ? 27.774 -16.808 -2.453 1.00 80.75 438 CYS A CA 1
ATOM 3411 C C . CYS A 1 438 ? 28.988 -16.169 -1.771 1.00 80.75 438 CYS A C 1
ATOM 3413 O O . CYS A 1 438 ? 29.247 -16.398 -0.589 1.00 80.75 438 CYS A O 1
ATOM 3415 N N . ASP A 1 439 ? 29.731 -15.357 -2.517 1.00 84.81 439 ASP A N 1
ATOM 3416 C CA . ASP A 1 439 ? 30.836 -14.565 -1.983 1.00 84.81 439 ASP A CA 1
ATOM 3417 C C . ASP A 1 439 ? 30.360 -13.135 -1.725 1.00 84.81 439 ASP A C 1
ATOM 3419 O O . ASP A 1 439 ? 29.849 -12.467 -2.627 1.00 84.81 439 ASP A O 1
ATOM 3423 N N . LEU A 1 440 ? 30.545 -12.645 -0.500 1.00 86.19 440 LEU A N 1
ATOM 3424 C CA . LEU A 1 440 ? 30.159 -11.296 -0.104 1.00 86.19 440 LEU A CA 1
ATOM 3425 C C . LEU A 1 440 ? 31.363 -10.480 0.347 1.00 86.19 440 LEU A C 1
ATOM 3427 O O . LEU A 1 440 ? 32.252 -10.963 1.050 1.00 86.19 440 LEU A O 1
ATOM 3431 N N . SER A 1 441 ? 31.331 -9.196 0.018 1.00 82.56 441 SER A N 1
ATOM 3432 C CA . SER A 1 441 ? 32.242 -8.172 0.511 1.00 82.56 441 SER A CA 1
ATOM 3433 C C . SER A 1 441 ? 31.425 -7.039 1.117 1.00 82.56 441 SER A C 1
ATOM 3435 O O . SER A 1 441 ? 30.817 -6.265 0.386 1.00 82.56 441 SER A O 1
ATOM 3437 N N . ILE A 1 442 ? 31.420 -6.926 2.441 1.00 81.50 442 ILE A N 1
ATOM 3438 C CA . ILE A 1 442 ? 30.688 -5.891 3.177 1.00 81.50 442 ILE A CA 1
ATOM 3439 C C . ILE A 1 442 ? 31.668 -4.791 3.589 1.00 81.50 442 ILE A C 1
ATOM 3441 O O . ILE A 1 442 ? 32.664 -5.055 4.268 1.00 81.50 442 ILE A O 1
ATOM 3445 N N . CYS A 1 443 ? 31.382 -3.561 3.171 1.00 71.94 443 CYS A N 1
ATOM 3446 C CA . CYS A 1 443 ? 32.162 -2.364 3.464 1.00 71.94 443 CYS A CA 1
ATOM 3447 C C . CYS A 1 443 ? 31.226 -1.294 4.031 1.00 71.94 443 CYS A C 1
ATOM 3449 O O . CYS A 1 443 ? 30.507 -0.644 3.270 1.00 71.94 443 CYS A O 1
ATOM 3451 N N . GLU A 1 444 ? 31.242 -1.101 5.351 1.00 72.88 444 GLU A N 1
ATOM 3452 C CA . GLU A 1 444 ? 30.235 -0.281 6.045 1.00 72.88 444 GLU A CA 1
ATOM 3453 C C . GLU A 1 444 ? 28.815 -0.686 5.599 1.00 72.88 444 GLU A C 1
ATOM 3455 O O . GLU A 1 444 ? 28.491 -1.866 5.640 1.00 72.88 444 GLU A O 1
ATOM 3460 N N . PHE A 1 445 ? 28.006 0.256 5.109 1.00 70.88 445 PHE A N 1
ATOM 3461 C CA . PHE A 1 445 ? 26.607 0.084 4.709 1.00 70.88 445 PHE A CA 1
ATOM 3462 C C . PHE A 1 445 ? 26.395 -0.549 3.325 1.00 70.88 445 PHE A C 1
ATOM 3464 O O . PHE A 1 445 ? 25.271 -0.558 2.840 1.00 70.88 445 PHE A O 1
ATOM 3471 N N . VAL A 1 446 ? 27.438 -1.042 2.649 1.00 74.38 446 VAL A N 1
ATOM 3472 C CA . VAL A 1 446 ? 27.306 -1.596 1.290 1.00 74.38 446 VAL A CA 1
ATOM 3473 C C . VAL A 1 446 ? 27.853 -3.016 1.224 1.00 74.38 446 VAL A C 1
ATOM 3475 O O . VAL A 1 446 ? 29.010 -3.264 1.574 1.00 74.38 446 VAL A O 1
ATOM 3478 N N . ALA A 1 447 ? 27.044 -3.942 0.710 1.00 82.06 447 ALA A N 1
ATOM 3479 C CA . ALA A 1 447 ? 27.454 -5.292 0.349 1.00 82.06 447 ALA A CA 1
ATOM 3480 C C . ALA A 1 447 ? 27.678 -5.402 -1.162 1.00 82.06 447 ALA A C 1
ATOM 3482 O O . ALA A 1 447 ? 26.775 -5.171 -1.958 1.00 82.06 447 ALA A O 1
ATOM 3483 N N . GLY A 1 448 ? 28.880 -5.799 -1.571 1.00 80.94 448 GLY A N 1
ATOM 3484 C CA . GLY A 1 448 ? 29.126 -6.361 -2.894 1.00 80.94 448 GLY A CA 1
ATOM 3485 C C . GLY A 1 448 ? 28.921 -7.869 -2.847 1.00 80.94 448 GLY A C 1
ATOM 3486 O O . GLY A 1 448 ? 29.613 -8.550 -2.093 1.00 80.94 448 GLY A O 1
ATOM 3487 N N . VAL A 1 449 ? 28.000 -8.388 -3.651 1.00 85.81 449 VAL A N 1
ATOM 3488 C CA . VAL A 1 449 ? 27.637 -9.807 -3.674 1.00 85.81 449 VAL A CA 1
ATOM 3489 C C . VAL A 1 449 ? 28.013 -10.427 -5.016 1.00 85.81 449 VAL A C 1
ATOM 3491 O O . VAL A 1 449 ? 27.855 -9.816 -6.074 1.00 85.81 449 VAL A O 1
ATOM 3494 N N . SER A 1 450 ? 28.532 -11.649 -4.968 1.00 88.12 450 SER A N 1
ATOM 3495 C CA . SER A 1 450 ? 28.845 -12.490 -6.118 1.00 88.12 450 SER A CA 1
ATOM 3496 C C . SER A 1 450 ? 28.199 -13.858 -5.908 1.00 88.12 450 SER A C 1
ATOM 3498 O O . SER A 1 450 ? 28.736 -14.709 -5.200 1.00 88.12 450 SER A O 1
ATOM 3500 N N . ALA A 1 451 ? 27.033 -14.061 -6.518 1.00 84.62 451 ALA A N 1
ATOM 3501 C CA . ALA A 1 451 ? 26.262 -15.296 -6.442 1.00 84.62 451 ALA A CA 1
ATOM 3502 C C . ALA A 1 451 ? 26.566 -16.184 -7.653 1.00 84.62 451 ALA A C 1
ATOM 3504 O O . ALA A 1 451 ? 26.425 -15.745 -8.793 1.00 84.62 451 ALA A O 1
ATOM 3505 N N . THR A 1 452 ? 26.985 -17.426 -7.418 1.00 82.75 452 THR A N 1
ATOM 3506 C CA . THR A 1 452 ? 27.333 -18.398 -8.459 1.00 82.75 452 THR A CA 1
ATOM 3507 C C . THR A 1 452 ? 26.492 -19.665 -8.343 1.00 82.75 452 THR A C 1
ATOM 3509 O O . THR A 1 452 ? 26.505 -20.321 -7.302 1.00 82.75 452 THR A O 1
ATOM 3512 N N . LEU A 1 453 ? 25.814 -20.034 -9.431 1.00 79.00 453 LEU A N 1
ATOM 3513 C CA . LEU A 1 453 ? 25.050 -21.277 -9.562 1.00 79.00 453 LEU A CA 1
ATOM 3514 C C . LEU A 1 453 ? 25.811 -22.248 -10.467 1.00 79.00 453 LEU A C 1
ATOM 3516 O O . LEU A 1 453 ? 26.161 -21.890 -11.593 1.00 79.00 453 LEU A O 1
ATOM 3520 N N . ASN A 1 454 ? 26.066 -23.466 -9.989 1.00 78.69 454 ASN A N 1
ATOM 3521 C CA . ASN A 1 454 ? 26.729 -24.514 -10.765 1.00 78.69 454 ASN A CA 1
ATOM 3522 C C . ASN A 1 454 ? 25.729 -25.583 -11.192 1.00 78.69 454 ASN A C 1
ATOM 3524 O O . ASN A 1 454 ? 25.016 -26.127 -10.352 1.00 78.69 454 ASN A O 1
ATOM 3528 N N . TYR A 1 455 ? 25.743 -25.934 -12.477 1.00 77.50 455 TYR A N 1
ATOM 3529 C CA . TYR A 1 455 ? 24.869 -26.958 -13.033 1.00 77.50 455 TYR A CA 1
ATOM 3530 C C . TYR A 1 455 ? 25.587 -27.833 -14.064 1.00 77.50 455 TYR A C 1
ATOM 3532 O O . TYR A 1 455 ? 26.392 -27.359 -14.871 1.00 77.50 455 TYR A O 1
ATOM 3540 N N . GLU A 1 456 ? 25.277 -29.126 -14.048 1.00 80.88 456 GLU A N 1
ATOM 3541 C CA . GLU A 1 456 ? 25.725 -30.115 -15.027 1.00 80.88 456 GLU A CA 1
ATOM 3542 C C . GLU A 1 456 ? 24.497 -30.748 -15.680 1.00 80.88 456 GLU A C 1
ATOM 3544 O O . GLU A 1 456 ? 23.630 -31.286 -14.995 1.00 80.88 456 GLU A O 1
ATOM 3549 N N . ASN A 1 457 ? 24.419 -30.707 -17.014 1.00 77.69 457 ASN A N 1
ATOM 3550 C CA . ASN A 1 457 ? 23.357 -31.424 -17.714 1.00 77.69 457 ASN A CA 1
ATOM 3551 C C . ASN A 1 457 ? 23.657 -32.934 -17.694 1.00 77.69 457 ASN A C 1
ATOM 3553 O O . ASN A 1 457 ? 24.459 -33.415 -18.491 1.00 77.69 457 ASN A O 1
ATOM 3557 N N . GLU A 1 458 ? 23.001 -33.693 -16.820 1.00 74.56 458 GLU A N 1
ATOM 3558 C CA . GLU A 1 458 ? 23.140 -35.157 -16.754 1.00 74.56 458 GLU A CA 1
ATOM 3559 C C . GLU A 1 458 ? 22.231 -35.914 -17.743 1.00 74.56 458 GLU A C 1
ATOM 3561 O O . GLU A 1 458 ? 22.353 -37.135 -17.910 1.00 74.56 458 GLU A O 1
ATOM 3566 N N . GLU A 1 459 ? 21.334 -35.209 -18.435 1.00 73.25 459 GLU A N 1
ATOM 3567 C CA . GLU A 1 459 ? 20.405 -35.809 -19.382 1.00 73.25 459 GLU A CA 1
ATOM 3568 C C . GLU A 1 459 ? 21.095 -36.238 -20.675 1.00 73.25 459 GLU A C 1
ATOM 3570 O O . GLU A 1 459 ? 22.142 -35.740 -21.084 1.00 73.25 459 GLU A O 1
ATOM 3575 N N . LYS A 1 460 ? 20.475 -37.188 -21.380 1.00 77.38 460 LYS A N 1
ATOM 3576 C CA . LYS A 1 460 ? 20.991 -37.688 -22.670 1.00 77.38 460 LYS A CA 1
ATOM 3577 C C . LYS A 1 460 ? 20.647 -36.784 -23.854 1.00 77.38 460 LYS A C 1
ATOM 3579 O O . LYS A 1 460 ? 21.012 -37.109 -24.986 1.00 77.38 460 LYS A O 1
ATOM 3584 N N . VAL A 1 461 ? 19.939 -35.688 -23.603 1.00 76.06 461 VAL A N 1
ATOM 3585 C CA . VAL A 1 461 ? 19.448 -34.731 -24.597 1.00 76.06 461 VAL A CA 1
ATOM 3586 C C . VAL A 1 461 ? 19.879 -33.308 -24.226 1.00 76.06 461 VAL A C 1
ATOM 3588 O O . VAL A 1 461 ? 20.108 -33.029 -23.048 1.00 76.06 461 VAL A O 1
ATOM 3591 N N . PRO A 1 462 ? 20.057 -32.409 -25.211 1.00 71.69 462 PRO A N 1
ATOM 3592 C CA . PRO A 1 462 ? 20.276 -31.001 -24.916 1.00 71.69 462 PRO A CA 1
ATOM 3593 C C . PRO A 1 462 ? 19.042 -30.404 -24.233 1.00 71.69 462 PRO A C 1
ATOM 3595 O O . PRO A 1 462 ? 17.917 -30.733 -24.609 1.00 71.69 462 PRO A O 1
ATOM 3598 N N . LEU A 1 463 ? 19.274 -29.537 -23.251 1.00 72.56 463 LEU A N 1
ATOM 3599 C CA . LEU A 1 463 ? 18.232 -28.894 -22.455 1.00 72.56 463 LEU A CA 1
ATOM 3600 C C . LEU A 1 463 ? 18.252 -27.381 -22.651 1.00 72.56 463 LEU A C 1
ATOM 3602 O O . LEU A 1 463 ? 19.300 -26.786 -22.917 1.00 72.56 463 LEU A O 1
ATOM 3606 N N . GLU A 1 464 ? 17.090 -26.773 -22.476 1.00 68.75 464 GLU A N 1
ATOM 3607 C CA . GLU A 1 464 ? 16.968 -25.364 -22.138 1.00 68.75 464 GLU A CA 1
ATOM 3608 C C . GLU A 1 464 ? 16.738 -25.273 -20.629 1.00 68.75 464 GLU A C 1
ATOM 3610 O O . GLU A 1 464 ? 15.858 -25.945 -20.089 1.00 68.75 464 GLU A O 1
ATOM 3615 N N . ALA A 1 465 ? 17.616 -24.546 -19.943 1.00 68.88 465 ALA A N 1
ATOM 3616 C CA . ALA A 1 465 ? 17.647 -24.468 -18.490 1.00 68.88 465 ALA A CA 1
ATOM 3617 C C . ALA A 1 465 ? 17.411 -23.028 -18.032 1.00 68.88 465 ALA A C 1
ATOM 3619 O O . ALA A 1 465 ? 18.005 -22.095 -18.574 1.00 68.88 465 ALA A O 1
ATOM 3620 N N . PHE A 1 466 ? 16.576 -22.875 -17.009 1.00 67.50 466 PHE A N 1
ATOM 3621 C CA . PHE A 1 466 ? 16.191 -21.594 -16.427 1.00 67.50 466 PHE A CA 1
ATOM 3622 C C . PHE A 1 466 ? 16.806 -21.476 -15.035 1.00 67.50 466 PHE A C 1
ATOM 3624 O O . PHE A 1 466 ? 16.605 -22.342 -14.185 1.00 67.50 466 PHE A O 1
ATOM 3631 N N . PHE A 1 467 ? 17.562 -20.408 -14.808 1.00 72.88 467 PHE A N 1
ATOM 3632 C CA . PHE A 1 467 ? 18.240 -20.134 -13.546 1.00 72.88 467 PHE A CA 1
ATOM 3633 C C . PHE A 1 467 ? 17.685 -18.864 -12.932 1.00 72.88 467 PHE A C 1
ATOM 3635 O O . PHE A 1 467 ? 17.480 -17.883 -13.640 1.00 72.88 467 PHE A O 1
ATOM 3642 N N . VAL A 1 468 ? 17.481 -18.870 -11.620 1.00 67.69 468 VAL A N 1
ATOM 3643 C CA . VAL A 1 468 ? 16.846 -17.757 -10.916 1.00 67.69 468 VAL A CA 1
ATOM 3644 C C . VAL A 1 468 ? 17.775 -17.251 -9.822 1.00 67.69 468 VAL A C 1
ATOM 3646 O O . VAL A 1 468 ? 18.271 -18.026 -9.006 1.00 67.69 468 VAL A O 1
ATOM 3649 N N . PHE A 1 469 ? 18.004 -15.944 -9.819 1.00 75.38 469 PHE A N 1
ATOM 3650 C CA . PHE A 1 469 ? 18.828 -15.232 -8.856 1.00 75.38 469 PHE A CA 1
ATOM 3651 C C . PHE A 1 469 ? 17.938 -14.276 -8.061 1.00 75.38 469 PHE A C 1
ATOM 3653 O O . PHE A 1 469 ? 17.634 -13.188 -8.557 1.00 75.38 469 PHE A O 1
ATOM 3660 N N . PRO A 1 470 ? 17.503 -14.663 -6.853 1.00 73.31 470 PRO A N 1
ATOM 3661 C CA . PRO A 1 470 ? 16.812 -13.737 -5.975 1.00 73.31 470 PRO A CA 1
ATOM 3662 C C . PRO A 1 470 ? 17.804 -12.777 -5.321 1.00 73.31 470 PRO A C 1
ATOM 3664 O O . PRO A 1 470 ? 18.930 -13.148 -4.977 1.00 73.31 470 PRO A O 1
ATOM 3667 N N . MET A 1 471 ? 17.363 -11.547 -5.122 1.00 75.06 471 MET A N 1
ATOM 3668 C CA . MET A 1 471 ? 18.112 -10.492 -4.455 1.00 75.06 471 MET A CA 1
ATOM 3669 C C . MET A 1 471 ? 17.171 -9.596 -3.654 1.00 75.06 471 MET A C 1
ATOM 3671 O O . MET A 1 471 ? 16.011 -9.935 -3.451 1.00 75.06 471 MET A O 1
ATOM 3675 N N . ASP A 1 472 ? 17.701 -8.520 -3.095 1.00 72.75 472 ASP A N 1
ATOM 3676 C CA . ASP A 1 472 ? 16.902 -7.492 -2.434 1.00 72.75 472 ASP A CA 1
ATOM 3677 C C . ASP A 1 472 ? 16.446 -6.449 -3.468 1.00 72.75 472 ASP A C 1
ATOM 3679 O O . ASP A 1 472 ? 17.183 -6.203 -4.425 1.00 72.75 472 ASP A O 1
ATOM 3683 N N . GLU A 1 473 ? 15.265 -5.846 -3.301 1.00 66.06 473 GLU A N 1
ATOM 3684 C CA . GLU A 1 473 ? 14.681 -4.900 -4.275 1.00 66.06 473 GLU A CA 1
ATOM 3685 C C . GLU A 1 473 ? 15.568 -3.672 -4.520 1.00 66.06 473 GLU A C 1
ATOM 3687 O O . GLU A 1 473 ? 15.604 -3.150 -5.637 1.00 66.06 473 GLU A O 1
ATOM 3692 N N . ASP A 1 474 ? 16.366 -3.272 -3.529 1.00 69.06 474 ASP A N 1
ATOM 3693 C CA . ASP A 1 474 ? 17.303 -2.153 -3.645 1.00 69.06 474 ASP A CA 1
ATOM 3694 C C . ASP A 1 474 ? 18.683 -2.573 -4.200 1.00 69.06 474 ASP A C 1
ATOM 3696 O O . ASP A 1 474 ? 19.640 -1.790 -4.216 1.00 69.06 474 ASP A O 1
ATOM 3700 N N . SER A 1 475 ? 18.816 -3.813 -4.685 1.00 78.12 475 SER A N 1
ATOM 3701 C CA . SER A 1 475 ? 20.058 -4.322 -5.272 1.00 78.12 475 SER A CA 1
ATOM 3702 C C . SER A 1 475 ? 20.270 -3.843 -6.709 1.00 78.12 475 SER A C 1
ATOM 3704 O O . SER A 1 475 ? 19.363 -3.823 -7.535 1.00 78.12 475 SER A O 1
ATOM 3706 N N . ALA A 1 476 ? 21.520 -3.539 -7.061 1.00 80.31 476 ALA A N 1
ATOM 3707 C CA . ALA A 1 476 ? 21.904 -3.175 -8.423 1.00 80.31 476 ALA A CA 1
ATOM 3708 C C . ALA A 1 476 ? 22.877 -4.197 -9.028 1.00 80.31 476 ALA A C 1
ATOM 3710 O O . ALA A 1 476 ? 24.038 -4.297 -8.613 1.00 80.31 476 ALA A O 1
ATOM 3711 N N . VAL A 1 477 ? 22.426 -4.928 -10.053 1.00 84.12 477 VAL A N 1
ATOM 3712 C CA . VAL A 1 477 ? 23.273 -5.824 -10.860 1.00 84.12 477 VAL A CA 1
ATOM 3713 C C . VAL A 1 477 ? 24.248 -5.007 -11.703 1.00 84.12 477 VAL A C 1
ATOM 3715 O O . VAL A 1 477 ? 23.851 -4.111 -12.445 1.00 84.12 477 VAL A O 1
ATOM 3718 N N . TYR A 1 478 ? 25.536 -5.348 -11.643 1.00 81.88 478 TYR A N 1
ATOM 3719 C CA . TYR A 1 478 ? 26.570 -4.678 -12.441 1.00 81.88 478 TYR A CA 1
ATOM 3720 C C . TYR A 1 478 ? 27.391 -5.629 -13.319 1.00 81.88 478 TYR A C 1
ATOM 3722 O O . TYR A 1 478 ? 28.140 -5.167 -14.182 1.00 81.88 478 TYR A O 1
ATOM 3730 N N . SER A 1 479 ? 27.299 -6.948 -13.118 1.00 88.00 479 SER A N 1
ATOM 3731 C CA . SER A 1 479 ? 28.013 -7.919 -13.950 1.00 88.00 479 SER A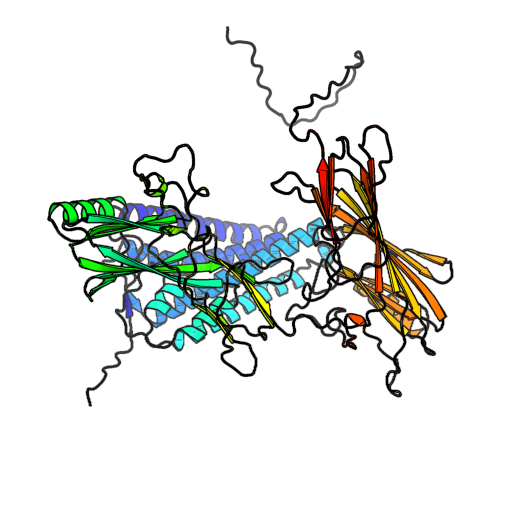 CA 1
ATOM 3732 C C . SER A 1 479 ? 27.340 -9.285 -13.935 1.00 88.00 479 SER A C 1
ATOM 3734 O O . SER A 1 479 ? 26.930 -9.773 -12.888 1.00 88.00 479 SER A O 1
ATOM 3736 N N . PHE A 1 480 ? 27.339 -9.945 -15.091 1.00 90.38 480 PHE A N 1
ATOM 3737 C CA . PHE A 1 480 ? 26.994 -11.355 -15.228 1.00 90.38 480 PHE A CA 1
ATOM 3738 C C . PHE A 1 480 ? 28.042 -12.073 -16.074 1.00 90.38 480 PHE A C 1
ATOM 3740 O O . PHE A 1 480 ? 28.462 -11.576 -17.125 1.00 90.38 480 PHE A O 1
ATOM 3747 N N . GLU A 1 481 ? 28.488 -13.228 -15.594 1.00 90.19 481 GLU A N 1
ATOM 3748 C CA . GLU A 1 481 ? 29.512 -14.046 -16.233 1.00 90.19 481 GLU A CA 1
ATOM 3749 C C . GLU A 1 481 ? 29.052 -15.508 -16.246 1.00 90.19 481 GLU A C 1
ATOM 3751 O O . GLU A 1 481 ? 28.682 -16.052 -15.213 1.00 90.19 481 GLU A O 1
ATOM 3756 N N . ALA A 1 482 ? 29.095 -16.159 -17.405 1.00 87.19 482 ALA A N 1
ATOM 3757 C CA . ALA A 1 482 ? 28.820 -17.584 -17.540 1.00 87.19 482 ALA A CA 1
ATOM 3758 C C . ALA A 1 482 ? 30.116 -18.319 -17.897 1.00 87.19 482 ALA A C 1
ATOM 3760 O O . ALA A 1 482 ? 30.753 -18.020 -18.908 1.00 87.19 482 ALA A O 1
ATOM 3761 N N . MET A 1 483 ? 30.525 -19.282 -17.077 1.00 86.62 483 MET A N 1
ATOM 3762 C CA . MET A 1 483 ? 31.651 -20.163 -17.359 1.00 86.62 483 MET A CA 1
ATOM 3763 C C . MET A 1 483 ? 31.141 -21.476 -17.941 1.00 86.62 483 MET A C 1
ATOM 3765 O O . MET A 1 483 ? 30.418 -22.215 -17.278 1.00 86.62 483 MET A O 1
ATOM 3769 N N . VAL A 1 484 ? 31.556 -21.782 -19.167 1.00 85.31 484 VAL A N 1
ATOM 3770 C CA . VAL A 1 484 ? 31.203 -23.021 -19.864 1.00 85.31 484 VAL A CA 1
ATOM 3771 C C . VAL A 1 484 ? 32.449 -23.639 -20.469 1.00 85.31 484 VAL A C 1
ATOM 3773 O O . VAL A 1 484 ? 33.158 -22.987 -21.233 1.00 85.31 484 VAL A O 1
ATOM 3776 N N . ASP A 1 485 ? 32.730 -24.893 -20.108 1.00 78.94 485 ASP A N 1
ATOM 3777 C CA . ASP A 1 485 ? 33.882 -25.664 -20.609 1.00 78.94 485 ASP A CA 1
ATOM 3778 C C . ASP A 1 485 ? 35.221 -24.888 -20.522 1.00 78.94 485 ASP A C 1
ATOM 3780 O O . ASP A 1 485 ? 36.033 -24.848 -21.447 1.00 78.94 485 ASP A O 1
ATOM 3784 N N . GLY A 1 486 ? 35.424 -24.173 -19.407 1.00 76.94 486 GLY A N 1
ATOM 3785 C CA . GLY A 1 486 ? 36.622 -23.365 -19.141 1.00 76.94 486 GLY A CA 1
ATOM 3786 C C . GLY A 1 486 ? 36.695 -22.014 -19.867 1.00 76.94 486 GLY A C 1
ATOM 3787 O O . GLY A 1 486 ? 37.670 -21.285 -19.685 1.00 76.94 486 GLY A O 1
ATOM 3788 N N . SER A 1 487 ? 35.683 -21.649 -20.659 1.00 80.88 487 SER A N 1
ATOM 3789 C CA . SER A 1 487 ? 35.566 -20.334 -21.299 1.00 80.88 487 SER A CA 1
ATOM 3790 C C . SER A 1 487 ? 34.628 -19.429 -20.503 1.00 80.88 487 SER A C 1
ATOM 3792 O O . SER A 1 487 ? 33.557 -19.865 -20.094 1.00 80.88 487 SER A O 1
ATOM 3794 N N . ILE A 1 488 ? 35.017 -18.167 -20.297 1.00 85.88 488 ILE A N 1
ATOM 3795 C CA . ILE A 1 488 ? 34.184 -17.163 -19.620 1.00 85.88 488 ILE A CA 1
ATOM 3796 C C . ILE A 1 488 ? 33.475 -16.319 -20.674 1.00 85.88 488 ILE A C 1
ATOM 3798 O O . ILE A 1 488 ? 34.117 -15.663 -21.497 1.00 85.88 488 ILE A O 1
ATOM 3802 N N . ILE A 1 489 ? 32.153 -16.317 -20.609 1.00 86.62 489 ILE A N 1
ATOM 3803 C CA . ILE A 1 489 ? 31.258 -15.482 -21.398 1.00 86.62 489 ILE A CA 1
ATOM 3804 C C . ILE A 1 489 ? 30.823 -14.335 -20.493 1.00 86.62 489 ILE A C 1
ATOM 3806 O O . ILE A 1 489 ? 30.314 -14.567 -19.401 1.00 86.62 489 ILE A O 1
ATOM 3810 N N . LYS A 1 490 ? 31.045 -13.096 -20.925 1.00 86.19 490 LYS A N 1
ATOM 3811 C CA . LYS A 1 490 ? 30.582 -11.910 -20.197 1.00 86.19 490 LYS A CA 1
ATOM 3812 C C . LYS A 1 490 ? 29.315 -11.388 -20.849 1.00 86.19 490 LYS A C 1
ATOM 3814 O O . LYS A 1 490 ? 29.267 -11.315 -22.077 1.00 86.19 490 LYS A O 1
ATOM 3819 N N . ALA A 1 491 ? 28.327 -11.025 -20.039 1.00 85.12 491 ALA A N 1
ATOM 3820 C CA . ALA A 1 491 ? 27.127 -10.380 -20.546 1.00 85.12 491 ALA A CA 1
ATOM 3821 C C . ALA A 1 491 ? 27.456 -9.026 -21.182 1.00 85.12 491 ALA A C 1
ATOM 3823 O O . ALA A 1 491 ? 28.288 -8.265 -20.682 1.00 85.12 491 ALA A O 1
ATOM 3824 N N . GLU A 1 492 ? 26.759 -8.726 -22.271 1.00 84.25 492 GLU A N 1
ATOM 3825 C CA . GLU A 1 492 ? 26.714 -7.406 -22.885 1.00 84.25 492 GLU A CA 1
ATOM 3826 C C . GLU A 1 492 ? 25.290 -6.873 -22.741 1.00 84.25 492 GLU A C 1
ATOM 3828 O O . GLU A 1 492 ? 24.329 -7.577 -23.046 1.00 84.25 492 GLU A O 1
ATOM 3833 N N . LEU A 1 493 ? 25.154 -5.639 -22.257 1.00 80.75 493 LEU A N 1
ATOM 3834 C CA . LEU A 1 493 ? 23.852 -5.006 -22.079 1.00 80.75 493 LEU A CA 1
ATOM 3835 C C . LEU A 1 493 ? 23.262 -4.641 -23.449 1.00 80.75 493 LEU A C 1
ATOM 3837 O O . LEU A 1 493 ? 23.882 -3.903 -24.216 1.00 80.75 493 LEU A O 1
ATOM 3841 N N . GLN A 1 494 ? 22.061 -5.137 -23.737 1.00 80.31 494 GLN A N 1
ATOM 3842 C CA . GLN A 1 494 ? 21.330 -4.900 -24.986 1.00 80.31 494 GLN A CA 1
ATOM 3843 C C . GLN A 1 494 ? 19.877 -4.494 -24.689 1.00 80.31 494 GLN A C 1
ATOM 3845 O O . GLN A 1 494 ? 19.396 -4.664 -23.570 1.00 80.31 494 GLN A O 1
ATOM 3850 N N . ASP A 1 495 ? 19.169 -3.948 -25.684 1.00 81.38 495 ASP A N 1
ATOM 3851 C CA . ASP A 1 495 ? 17.719 -3.719 -25.585 1.00 81.38 495 ASP A CA 1
ATOM 3852 C C . ASP A 1 495 ? 16.980 -5.059 -25.429 1.00 81.38 495 ASP A C 1
ATOM 3854 O O . ASP A 1 495 ? 17.310 -6.013 -26.135 1.00 81.38 495 ASP A O 1
ATOM 3858 N N . LYS A 1 496 ? 15.964 -5.137 -24.554 1.00 78.56 496 LYS A N 1
ATOM 3859 C CA . LYS A 1 496 ? 15.229 -6.386 -24.258 1.00 78.56 496 LYS A CA 1
ATOM 3860 C C . LYS A 1 496 ? 14.702 -7.061 -25.533 1.00 78.56 496 LYS A C 1
ATOM 3862 O O . LYS A 1 496 ? 14.872 -8.262 -25.706 1.00 78.56 496 LYS A O 1
ATOM 3867 N N . THR A 1 497 ? 14.157 -6.302 -26.486 1.00 79.00 497 THR A N 1
ATOM 3868 C CA . THR A 1 497 ? 13.616 -6.872 -27.738 1.00 79.00 497 THR A CA 1
ATOM 3869 C C . THR A 1 497 ? 14.720 -7.440 -28.630 1.00 79.00 497 THR A C 1
ATOM 3871 O O . THR A 1 497 ? 14.540 -8.466 -29.285 1.00 79.00 497 THR A O 1
ATOM 3874 N N . GLU A 1 498 ? 15.864 -6.756 -28.678 1.00 84.38 498 GLU A N 1
ATOM 3875 C CA . GLU A 1 498 ? 17.029 -7.173 -29.460 1.00 84.38 498 GLU A CA 1
ATOM 3876 C C . GLU A 1 498 ? 17.705 -8.400 -28.838 1.00 84.38 498 GLU A C 1
ATOM 3878 O O . GLU A 1 498 ? 18.018 -9.347 -29.557 1.00 84.38 498 GLU A O 1
ATOM 3883 N N . ALA A 1 499 ? 17.852 -8.422 -27.511 1.00 84.62 499 ALA A N 1
ATOM 3884 C CA . ALA A 1 499 ? 18.406 -9.542 -26.759 1.00 84.62 499 ALA A CA 1
ATOM 3885 C C . ALA A 1 499 ? 17.572 -10.818 -26.951 1.00 84.62 499 ALA A C 1
ATOM 3887 O O . ALA A 1 499 ? 18.127 -11.859 -27.302 1.00 84.62 499 ALA A O 1
ATOM 3888 N N . HIS A 1 500 ? 16.243 -10.718 -26.828 1.00 83.38 500 HIS A N 1
ATOM 3889 C CA . HIS A 1 500 ? 15.310 -11.821 -27.096 1.00 83.38 500 HIS A CA 1
ATOM 3890 C C . HIS A 1 500 ? 15.402 -12.313 -28.546 1.00 83.38 500 HIS A C 1
ATOM 3892 O O . HIS A 1 500 ? 15.550 -13.507 -28.794 1.00 83.38 500 HIS A O 1
ATOM 3898 N N . ALA A 1 501 ? 15.401 -11.405 -29.530 1.00 82.88 501 ALA A N 1
ATOM 3899 C CA . ALA A 1 501 ? 15.526 -11.786 -30.939 1.00 82.88 501 ALA A CA 1
ATOM 3900 C C . ALA A 1 501 ? 16.876 -12.458 -31.257 1.00 82.88 501 ALA A C 1
ATOM 3902 O O . ALA A 1 501 ? 16.933 -13.400 -32.051 1.00 82.88 501 ALA A O 1
ATOM 3903 N N . ASN A 1 502 ? 17.963 -11.981 -30.646 1.00 87.19 502 ASN A N 1
ATOM 3904 C CA . ASN A 1 502 ? 19.296 -12.560 -30.785 1.00 87.19 502 ASN A CA 1
ATOM 3905 C C . ASN A 1 502 ? 19.376 -13.946 -30.138 1.00 87.19 502 ASN A C 1
ATOM 3907 O O . ASN A 1 502 ? 19.955 -14.854 -30.738 1.00 87.19 502 ASN A O 1
ATOM 3911 N N . TYR A 1 503 ? 18.767 -14.112 -28.962 1.00 85.38 503 TYR A N 1
ATOM 3912 C CA . TYR A 1 503 ? 18.659 -15.388 -28.265 1.00 85.38 503 TYR A CA 1
ATOM 3913 C C . TYR A 1 503 ? 17.908 -16.417 -29.119 1.00 85.38 503 TYR A C 1
ATOM 3915 O O . TYR A 1 503 ? 18.498 -17.417 -29.518 1.00 85.38 503 TYR A O 1
ATOM 3923 N N . GLU A 1 504 ? 16.678 -16.119 -29.537 1.00 83.50 504 GLU A N 1
ATOM 3924 C CA . GLU A 1 504 ? 15.855 -16.997 -30.386 1.00 83.50 504 GLU A CA 1
ATOM 3925 C C . GLU A 1 504 ? 16.543 -17.371 -31.709 1.00 83.50 504 GLU A C 1
ATOM 3927 O O . GLU A 1 504 ? 16.540 -18.520 -32.166 1.00 83.50 504 GLU A O 1
ATOM 3932 N N . ASN A 1 505 ? 17.208 -16.403 -32.343 1.00 87.06 505 ASN A N 1
ATOM 3933 C CA . ASN A 1 505 ? 17.977 -16.654 -33.557 1.00 87.06 505 ASN A CA 1
ATOM 3934 C C . ASN A 1 505 ? 19.178 -17.582 -33.293 1.00 87.06 505 ASN A C 1
ATOM 3936 O O . ASN A 1 505 ? 19.483 -18.448 -34.113 1.00 87.06 505 ASN A O 1
ATOM 3940 N N . ALA A 1 506 ? 19.854 -17.443 -32.152 1.00 85.44 506 ALA A N 1
ATOM 3941 C CA . ALA A 1 506 ? 20.937 -18.338 -31.764 1.00 85.44 506 ALA A CA 1
ATOM 3942 C C . ALA A 1 506 ? 20.422 -19.758 -31.468 1.00 85.44 506 ALA A C 1
ATOM 3944 O O . ALA A 1 506 ? 21.004 -20.724 -31.974 1.00 85.44 506 ALA A O 1
ATOM 3945 N N . ILE A 1 507 ? 19.303 -19.889 -30.747 1.00 81.62 507 ILE A N 1
ATOM 3946 C CA . ILE A 1 507 ? 18.672 -21.180 -30.437 1.00 81.62 507 ILE A CA 1
ATOM 3947 C C . ILE A 1 507 ? 18.199 -21.890 -31.708 1.00 81.62 507 ILE A C 1
ATOM 3949 O O . ILE A 1 507 ? 18.547 -23.051 -31.928 1.00 81.62 507 ILE A O 1
ATOM 3953 N N . SER A 1 508 ? 17.513 -21.191 -32.618 1.00 79.69 508 SER A N 1
ATOM 3954 C CA . SER A 1 508 ? 17.056 -21.766 -33.896 1.00 79.69 508 SER A CA 1
ATOM 3955 C C . SER A 1 508 ? 18.199 -22.222 -34.818 1.00 79.69 508 SER A C 1
ATOM 3957 O O . SER A 1 508 ? 18.018 -23.117 -35.647 1.00 79.69 508 SER A O 1
ATOM 3959 N N . GLN A 1 509 ? 19.398 -21.652 -34.660 1.00 83.69 509 GLN A N 1
ATOM 3960 C CA . GLN A 1 509 ? 20.616 -22.075 -35.358 1.00 83.69 509 GLN A CA 1
ATOM 3961 C C . GLN A 1 509 ? 21.361 -23.219 -34.648 1.00 83.69 509 GLN A C 1
ATOM 3963 O O . GLN A 1 509 ? 22.372 -23.704 -35.161 1.00 83.69 509 GLN A O 1
ATOM 3968 N N . GLY A 1 510 ? 20.881 -23.670 -33.485 1.00 79.44 510 GLY A N 1
ATOM 3969 C CA . GLY A 1 510 ? 21.529 -24.696 -32.671 1.00 79.44 510 GLY A CA 1
ATOM 3970 C C . GLY A 1 510 ? 22.796 -24.205 -31.967 1.00 79.44 510 GLY A C 1
ATOM 3971 O O . GLY A 1 510 ? 23.657 -25.019 -31.617 1.00 79.44 510 GLY A O 1
ATOM 3972 N N . HIS A 1 511 ? 22.945 -22.894 -31.768 1.00 84.06 511 HIS A N 1
ATOM 3973 C CA . HIS A 1 511 ? 23.995 -22.331 -30.923 1.00 84.06 511 HIS A CA 1
ATOM 3974 C C . HIS A 1 511 ? 23.585 -22.386 -29.449 1.00 84.06 511 HIS A C 1
ATOM 3976 O O . HIS A 1 511 ? 22.404 -22.463 -29.122 1.00 84.06 511 HIS A O 1
ATOM 3982 N N . GLN A 1 512 ? 24.577 -22.387 -28.560 1.00 83.88 512 GLN A N 1
ATOM 3983 C CA . GLN A 1 512 ? 24.342 -22.187 -27.134 1.00 83.88 512 GLN A CA 1
ATOM 3984 C C . GLN A 1 512 ? 24.207 -20.685 -26.885 1.00 83.88 512 GLN A C 1
ATOM 3986 O O . GLN A 1 512 ? 25.046 -19.916 -27.364 1.00 83.88 512 GLN A O 1
ATOM 3991 N N . ALA A 1 513 ? 23.168 -20.276 -26.164 1.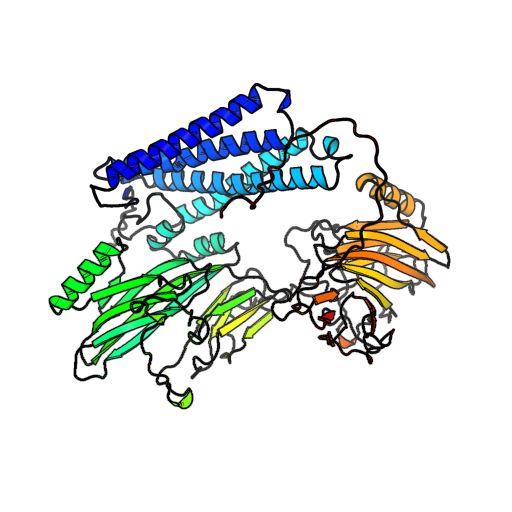00 86.69 513 ALA A N 1
ATOM 3992 C CA . ALA A 1 513 ? 22.891 -18.871 -25.886 1.00 86.69 513 ALA A CA 1
ATOM 3993 C C . ALA A 1 513 ? 22.505 -18.666 -24.420 1.00 86.69 513 ALA A C 1
ATOM 3995 O O . ALA A 1 513 ? 22.002 -19.580 -23.768 1.00 86.69 513 ALA A O 1
ATOM 3996 N N . PHE A 1 514 ? 22.765 -17.455 -23.930 1.00 88.25 514 PHE A N 1
ATOM 3997 C CA . PHE A 1 514 ? 22.507 -17.023 -22.561 1.00 88.25 514 PHE A CA 1
ATOM 3998 C C . PHE A 1 514 ? 21.745 -15.711 -22.636 1.00 88.25 514 PHE A C 1
ATOM 4000 O O . PHE A 1 514 ? 22.200 -14.781 -23.305 1.00 88.25 514 PHE A O 1
ATOM 4007 N N . LEU A 1 515 ? 20.615 -15.642 -21.955 1.00 86.44 515 LEU A N 1
ATOM 4008 C CA . LEU A 1 515 ? 19.835 -14.425 -21.800 1.00 86.44 515 LEU A CA 1
ATOM 4009 C C . LEU A 1 515 ? 19.631 -14.223 -20.309 1.00 86.44 515 LEU A C 1
ATOM 4011 O O . LEU A 1 515 ? 19.107 -15.117 -19.665 1.00 86.44 515 LEU A O 1
ATOM 4015 N N . LEU A 1 516 ? 20.100 -13.105 -19.764 1.00 86.88 516 LEU A N 1
ATOM 4016 C CA . LEU A 1 516 ? 19.809 -12.700 -18.392 1.00 86.88 516 LEU A CA 1
ATOM 4017 C C . LEU A 1 516 ? 18.878 -11.494 -18.453 1.00 86.88 516 LEU A C 1
ATOM 4019 O O . LEU A 1 516 ? 19.197 -10.519 -19.136 1.00 86.88 516 LEU A O 1
ATOM 4023 N N . GLU A 1 517 ? 17.780 -11.542 -17.716 1.00 84.12 517 GLU A N 1
ATOM 4024 C CA . GLU A 1 517 ? 16.851 -10.429 -17.587 1.00 84.12 517 GLU A CA 1
ATOM 4025 C C . GLU A 1 517 ? 16.236 -10.352 -16.191 1.00 84.12 517 GLU A C 1
ATOM 4027 O O . GLU A 1 517 ? 16.176 -11.342 -15.469 1.00 84.12 517 GLU A O 1
ATOM 4032 N N . GLU A 1 518 ? 15.815 -9.150 -15.815 1.00 80.56 518 GLU A N 1
ATOM 4033 C CA . GLU A 1 518 ? 14.942 -8.920 -14.663 1.00 80.56 518 GLU A CA 1
ATOM 4034 C C . GLU A 1 518 ? 13.553 -9.491 -14.983 1.00 80.56 518 GLU A C 1
ATOM 4036 O O . GLU A 1 518 ? 13.068 -9.341 -16.114 1.00 80.56 518 GLU A O 1
ATOM 4041 N N . ASP A 1 519 ? 12.940 -10.177 -14.019 1.00 71.62 519 ASP A N 1
ATOM 4042 C CA . ASP A 1 519 ? 11.612 -10.752 -14.205 1.00 71.62 519 ASP A CA 1
ATOM 4043 C C . ASP A 1 519 ? 10.540 -9.652 -14.335 1.00 71.62 519 ASP A C 1
ATOM 4045 O O . ASP A 1 519 ? 10.591 -8.595 -13.710 1.00 71.62 519 ASP A O 1
ATOM 4049 N N . ASP A 1 520 ? 9.538 -9.891 -15.183 1.00 65.25 520 ASP A N 1
ATOM 4050 C CA . ASP A 1 520 ? 8.502 -8.892 -15.474 1.00 65.25 520 ASP A CA 1
ATOM 4051 C C . ASP A 1 520 ? 7.487 -8.706 -14.328 1.00 65.25 520 ASP A C 1
ATOM 4053 O O . ASP A 1 520 ? 6.709 -7.747 -14.339 1.00 65.25 520 ASP A O 1
ATOM 4057 N N . CYS A 1 521 ? 7.471 -9.610 -13.350 1.00 60.19 521 CYS A N 1
ATOM 4058 C CA . CYS A 1 521 ? 6.610 -9.549 -12.179 1.00 60.19 521 CYS A CA 1
ATOM 4059 C C . CYS A 1 521 ? 7.330 -9.081 -10.919 1.00 60.19 521 CYS A C 1
ATOM 4061 O O . CYS A 1 521 ? 6.682 -8.499 -10.053 1.00 60.19 521 CYS A O 1
ATOM 4063 N N . SER A 1 522 ? 8.635 -9.310 -10.799 1.00 63.19 522 SER A N 1
ATOM 4064 C CA . SER A 1 522 ? 9.411 -8.957 -9.612 1.00 63.19 522 SER A CA 1
ATOM 4065 C C . SER A 1 522 ? 10.764 -8.359 -9.987 1.00 63.19 522 SER A C 1
ATOM 4067 O O . SER A 1 522 ? 11.503 -8.895 -10.806 1.00 63.19 522 SER A O 1
ATOM 4069 N N . ARG A 1 523 ? 11.089 -7.238 -9.337 1.00 66.75 523 ARG A N 1
ATOM 4070 C CA . ARG A 1 523 ? 12.333 -6.483 -9.562 1.00 66.75 523 ARG A CA 1
ATOM 4071 C C . ARG A 1 523 ? 13.543 -7.078 -8.861 1.00 66.75 523 ARG A C 1
ATOM 4073 O O . ARG A 1 523 ? 14.685 -6.812 -9.215 1.00 66.75 523 ARG A O 1
ATOM 4080 N N . ASP A 1 524 ? 13.277 -7.878 -7.850 1.00 70.12 524 ASP A N 1
ATOM 4081 C CA . ASP A 1 524 ? 14.244 -8.539 -6.998 1.00 70.12 524 ASP A CA 1
ATOM 4082 C C . ASP A 1 524 ? 14.531 -9.983 -7.447 1.00 70.12 524 ASP A C 1
ATOM 4084 O O . ASP A 1 524 ? 15.166 -10.761 -6.733 1.00 70.12 524 ASP A O 1
ATOM 4088 N N . VAL A 1 525 ? 14.136 -10.320 -8.682 1.00 72.19 525 VAL A N 1
ATOM 4089 C CA . VAL A 1 525 ? 14.460 -11.577 -9.356 1.00 72.19 525 VAL A CA 1
ATOM 4090 C C . VAL A 1 525 ? 15.111 -11.324 -10.705 1.00 72.19 525 VAL A C 1
ATOM 4092 O O . VAL A 1 525 ? 14.545 -10.689 -11.592 1.00 72.19 525 VAL A O 1
ATOM 4095 N N . PHE A 1 526 ? 16.279 -11.933 -10.900 1.00 77.75 526 PHE A N 1
ATOM 4096 C CA . PHE A 1 526 ? 16.906 -12.055 -12.211 1.00 77.75 526 PHE A CA 1
ATOM 4097 C C . PHE A 1 526 ? 16.825 -13.491 -12.716 1.00 77.75 526 PHE A C 1
ATOM 4099 O O . PHE A 1 526 ? 17.209 -14.433 -12.022 1.00 77.75 526 PHE A O 1
ATOM 4106 N N . CYS A 1 527 ? 16.379 -13.654 -13.954 1.00 77.12 527 CYS A N 1
ATOM 4107 C CA . CYS A 1 527 ? 16.248 -14.936 -14.625 1.00 77.12 527 CYS A CA 1
ATOM 4108 C C . CYS A 1 527 ? 17.279 -15.064 -15.742 1.00 77.12 527 CYS A C 1
ATOM 4110 O O . CYS A 1 527 ? 17.451 -14.162 -16.561 1.00 77.12 527 CYS A O 1
ATOM 4112 N N . CYS A 1 528 ? 17.996 -16.189 -15.764 1.00 82.00 528 CYS A N 1
ATOM 4113 C CA . CYS A 1 528 ? 18.913 -16.541 -16.833 1.00 82.00 528 CYS A CA 1
ATOM 4114 C C . CYS A 1 528 ? 18.433 -17.775 -17.597 1.00 82.00 528 CYS A C 1
ATOM 4116 O O . CYS A 1 528 ? 18.399 -18.876 -17.047 1.00 82.00 528 CYS A O 1
ATOM 4118 N N . ASN A 1 529 ? 18.155 -17.599 -18.885 1.00 81.38 529 ASN A N 1
ATOM 4119 C CA . ASN A 1 529 ? 17.804 -18.674 -19.800 1.00 81.38 529 ASN A CA 1
ATOM 4120 C C . ASN A 1 529 ? 19.079 -19.154 -20.494 1.00 81.38 529 ASN A C 1
ATOM 4122 O O . ASN A 1 529 ? 19.766 -18.388 -21.178 1.00 81.38 529 ASN A O 1
ATOM 4126 N N . VAL A 1 530 ? 19.390 -20.439 -20.351 1.00 83.62 530 VAL A N 1
ATOM 4127 C CA . VAL A 1 530 ? 20.527 -21.103 -20.993 1.00 83.62 530 VAL A CA 1
ATOM 4128 C C . VAL A 1 530 ? 19.996 -22.112 -21.991 1.00 83.62 530 VAL A C 1
ATOM 4130 O O . VAL A 1 530 ? 19.547 -23.195 -21.623 1.00 83.62 530 VAL A O 1
ATOM 4133 N N . GLY A 1 531 ? 20.075 -21.770 -23.270 1.00 80.19 531 GLY A N 1
ATOM 4134 C CA . GLY A 1 531 ? 19.526 -22.615 -24.319 1.00 80.19 531 GLY A CA 1
ATOM 4135 C C . GLY A 1 531 ? 20.569 -23.552 -24.918 1.00 80.19 531 GLY A C 1
ATOM 4136 O O . GLY A 1 531 ? 21.747 -23.205 -25.059 1.00 80.19 531 GLY A O 1
ATOM 4137 N N . ASN A 1 532 ? 20.113 -24.746 -25.305 1.00 80.50 532 ASN A N 1
ATOM 4138 C CA . ASN A 1 532 ? 20.908 -25.798 -25.945 1.00 80.50 532 ASN A CA 1
ATOM 4139 C C . ASN A 1 532 ? 22.130 -26.260 -25.119 1.00 80.50 532 ASN A C 1
ATOM 4141 O O . ASN A 1 532 ? 23.228 -26.494 -25.643 1.00 80.50 532 ASN A O 1
ATOM 4145 N N . LEU A 1 533 ? 21.940 -26.408 -23.809 1.00 79.44 533 LEU A N 1
ATOM 4146 C CA . LEU A 1 533 ? 22.927 -26.963 -22.896 1.00 79.44 533 LEU A CA 1
ATOM 4147 C C . LEU A 1 533 ? 23.097 -28.463 -23.167 1.00 79.44 533 LEU A C 1
ATOM 4149 O O . LEU A 1 533 ? 22.176 -29.250 -22.973 1.00 79.44 533 LEU A O 1
ATOM 4153 N N . ARG A 1 534 ? 24.272 -28.886 -23.639 1.00 83.44 534 ARG A N 1
ATOM 4154 C CA . ARG A 1 534 ? 24.505 -30.266 -24.107 1.00 83.44 534 ARG A CA 1
ATOM 4155 C C . ARG A 1 534 ? 24.678 -31.275 -22.959 1.00 83.44 534 ARG A C 1
ATOM 4157 O O . ARG A 1 534 ? 25.187 -30.888 -21.911 1.00 83.44 534 ARG A O 1
ATOM 4164 N N . PRO A 1 535 ? 24.377 -32.568 -23.188 1.00 83.31 535 PRO A N 1
ATOM 4165 C CA . PRO A 1 535 ? 24.683 -33.653 -22.252 1.00 83.31 535 PRO A CA 1
ATOM 4166 C C . PRO A 1 535 ? 26.135 -33.640 -21.757 1.00 83.31 535 PRO A C 1
ATOM 4168 O O . PRO A 1 535 ? 27.067 -33.608 -22.565 1.00 83.31 535 PRO A O 1
ATOM 4171 N N . GLY A 1 536 ? 26.321 -33.700 -20.441 1.00 81.44 536 GLY A N 1
ATOM 4172 C CA . GLY A 1 536 ? 27.602 -33.688 -19.729 1.00 81.44 536 GLY A CA 1
ATOM 4173 C C . GLY A 1 536 ? 28.307 -32.329 -19.668 1.00 81.44 536 GLY A C 1
ATOM 4174 O O . GLY A 1 536 ? 29.462 -32.267 -19.246 1.00 81.44 536 GLY A O 1
ATOM 4175 N N . LEU A 1 537 ? 27.674 -31.245 -20.131 1.00 81.94 537 LEU A N 1
ATOM 4176 C CA . LEU A 1 537 ? 28.261 -29.907 -20.093 1.00 81.94 537 LEU A CA 1
ATOM 4177 C C . LEU A 1 537 ? 28.042 -29.262 -18.718 1.00 81.94 537 LEU A C 1
ATOM 4179 O O . LEU A 1 537 ? 26.921 -29.249 -18.210 1.00 81.94 537 LEU A O 1
ATOM 4183 N N . LYS A 1 538 ? 29.110 -28.681 -18.162 1.00 84.25 538 LYS A N 1
ATOM 4184 C CA . LYS A 1 538 ? 29.080 -27.902 -16.917 1.00 84.25 538 LYS A CA 1
ATOM 4185 C C . LYS A 1 538 ? 28.978 -26.419 -17.216 1.00 84.25 538 LYS A C 1
ATOM 4187 O O . LYS A 1 538 ? 29.756 -25.900 -18.022 1.00 84.25 538 LYS A O 1
ATOM 4192 N N . VAL A 1 539 ? 28.055 -25.757 -16.536 1.00 83.81 539 VAL A N 1
ATOM 4193 C CA . VAL A 1 539 ? 27.889 -24.309 -16.553 1.00 83.81 539 VAL A CA 1
ATOM 4194 C C . VAL A 1 539 ? 27.977 -23.771 -15.129 1.00 83.81 539 VAL A C 1
ATOM 4196 O O . VAL A 1 539 ? 27.379 -24.331 -14.214 1.00 83.81 539 VAL A O 1
ATOM 4199 N N . ALA A 1 540 ? 28.736 -22.694 -14.946 1.00 84.88 540 ALA A N 1
ATOM 4200 C CA . ALA A 1 540 ? 28.716 -21.897 -13.727 1.00 84.88 540 ALA A CA 1
ATOM 4201 C C . ALA A 1 540 ? 28.271 -20.478 -14.081 1.00 84.88 540 ALA A C 1
ATOM 4203 O O . ALA A 1 540 ? 28.917 -19.815 -14.892 1.00 84.88 540 ALA A O 1
ATOM 4204 N N . LEU A 1 541 ? 27.154 -20.031 -13.521 1.00 85.06 541 LEU A N 1
ATOM 4205 C CA . LEU A 1 541 ? 26.581 -18.715 -13.780 1.00 85.06 541 LEU A CA 1
ATOM 4206 C C . LEU A 1 541 ? 26.827 -17.819 -12.577 1.00 85.06 541 LEU A C 1
ATOM 4208 O O . LEU A 1 541 ? 26.323 -18.108 -11.499 1.00 85.06 541 LEU A O 1
ATOM 4212 N N . THR A 1 542 ? 27.576 -16.739 -12.765 1.00 86.81 542 THR A N 1
ATOM 4213 C CA . THR A 1 542 ? 27.936 -15.788 -11.715 1.00 86.81 542 THR A CA 1
ATOM 4214 C C . THR A 1 542 ? 27.246 -14.448 -11.954 1.00 86.81 542 THR A C 1
ATOM 4216 O O . THR A 1 542 ? 27.581 -13.731 -12.900 1.00 86.81 542 THR A O 1
ATOM 4219 N N . LEU A 1 543 ? 26.330 -14.081 -11.060 1.00 86.50 543 LEU A N 1
ATOM 4220 C CA . LEU A 1 543 ? 25.697 -12.767 -10.994 1.00 86.50 543 LEU A CA 1
ATOM 4221 C C . LEU A 1 543 ? 26.370 -11.924 -9.906 1.00 86.50 543 LEU A C 1
ATOM 4223 O O . LEU A 1 543 ? 26.532 -12.375 -8.772 1.00 86.50 543 LEU A O 1
ATOM 4227 N N . LYS A 1 544 ? 26.757 -10.692 -10.244 1.00 85.31 544 LYS A N 1
ATOM 4228 C CA . LYS A 1 544 ? 27.356 -9.746 -9.301 1.00 85.31 544 LYS A CA 1
ATOM 4229 C C . LYS A 1 544 ? 26.510 -8.491 -9.180 1.00 85.31 544 LYS A C 1
ATOM 4231 O O . LYS A 1 544 ? 26.182 -7.853 -10.187 1.00 85.31 544 LYS A O 1
ATOM 4236 N N . TYR A 1 545 ? 26.219 -8.126 -7.942 1.00 86.00 545 TYR A N 1
ATOM 4237 C CA . TYR A 1 545 ? 25.376 -6.991 -7.599 1.00 86.00 545 TYR A CA 1
ATOM 4238 C C . TYR A 1 545 ? 25.872 -6.287 -6.338 1.00 86.00 545 TYR A C 1
ATOM 4240 O O . TYR A 1 545 ? 26.727 -6.802 -5.614 1.00 86.00 545 TYR A O 1
ATOM 4248 N N . VAL A 1 546 ? 25.390 -5.069 -6.121 1.00 81.12 546 VAL A N 1
ATOM 4249 C CA . VAL A 1 546 ? 25.613 -4.306 -4.889 1.00 81.12 546 VAL A CA 1
ATOM 4250 C C . VAL A 1 546 ? 24.287 -4.080 -4.179 1.00 81.12 546 VAL A C 1
ATOM 4252 O O . VAL A 1 546 ? 23.276 -3.912 -4.850 1.00 81.12 546 VAL A O 1
ATOM 4255 N N . GLN A 1 547 ? 24.305 -4.070 -2.851 1.00 82.69 547 GLN A N 1
ATOM 4256 C CA . GLN A 1 547 ? 23.133 -3.886 -1.998 1.00 82.69 547 GLN A CA 1
ATOM 4257 C C . GLN A 1 547 ? 23.469 -2.922 -0.854 1.00 82.69 547 GLN A C 1
ATOM 4259 O O . GLN A 1 547 ? 24.548 -3.017 -0.260 1.00 82.69 547 GLN A O 1
ATOM 4264 N N . GLU A 1 548 ? 22.559 -1.998 -0.550 1.00 77.94 548 GLU A N 1
ATOM 4265 C CA . GLU A 1 548 ? 22.627 -1.152 0.646 1.00 77.94 548 GLU A CA 1
ATOM 4266 C C . GLU A 1 548 ? 22.099 -1.919 1.866 1.00 77.94 548 GLU A C 1
ATOM 4268 O O . GLU A 1 548 ? 21.124 -2.660 1.775 1.00 77.94 548 GLU A O 1
ATOM 4273 N N . LEU A 1 549 ? 22.773 -1.785 3.008 1.00 79.12 549 LEU A N 1
ATOM 4274 C CA . LEU A 1 549 ? 22.467 -2.536 4.220 1.00 79.12 549 LEU A CA 1
ATOM 4275 C C . LEU A 1 549 ? 21.770 -1.640 5.251 1.00 79.12 549 LEU A C 1
ATOM 4277 O O . LEU A 1 549 ? 22.374 -0.656 5.695 1.00 79.12 549 LEU A O 1
ATOM 4281 N N . PRO A 1 550 ? 20.538 -1.974 5.679 1.00 76.25 550 PRO A N 1
ATOM 4282 C CA . PRO A 1 550 ? 19.838 -1.203 6.693 1.00 76.25 550 PRO A CA 1
ATOM 4283 C C . PRO A 1 550 ? 20.497 -1.341 8.071 1.00 76.25 550 PRO A C 1
ATOM 4285 O O . PRO A 1 550 ? 21.076 -2.377 8.423 1.00 76.25 550 PRO A O 1
ATOM 4288 N N . LEU A 1 551 ? 20.381 -0.271 8.863 1.00 70.50 551 LEU A N 1
ATOM 4289 C CA . LEU A 1 551 ? 20.788 -0.235 10.264 1.00 70.50 551 LEU A CA 1
ATOM 4290 C C . LEU A 1 551 ? 19.566 -0.473 11.156 1.00 70.50 551 LEU A C 1
ATOM 4292 O O . LEU A 1 551 ? 18.633 0.329 11.172 1.00 70.50 551 LEU A O 1
ATOM 4296 N N . GLU A 1 552 ? 19.594 -1.561 11.912 1.00 77.25 552 GLU A N 1
ATOM 4297 C CA . GLU A 1 552 ? 18.547 -1.942 12.854 1.00 77.25 552 GLU A CA 1
ATOM 4298 C C . GLU A 1 552 ? 18.534 -1.028 14.089 1.00 77.25 552 GLU A C 1
ATOM 4300 O O . GLU A 1 552 ? 19.533 -0.399 14.453 1.00 77.25 552 GLU A O 1
ATOM 4305 N N . ALA A 1 553 ? 17.393 -0.977 14.783 1.00 70.50 553 ALA A N 1
ATOM 4306 C CA . ALA A 1 553 ? 17.204 -0.115 15.955 1.00 70.50 553 ALA A CA 1
ATOM 4307 C C . ALA A 1 553 ? 18.169 -0.429 17.118 1.00 70.50 553 ALA A C 1
ATOM 4309 O O . ALA A 1 553 ? 18.444 0.434 17.952 1.00 70.50 553 ALA A O 1
ATOM 4310 N N . ASP A 1 554 ? 18.690 -1.658 17.179 1.00 73.38 554 ASP A N 1
ATOM 4311 C CA . ASP A 1 554 ? 19.692 -2.097 18.154 1.00 73.38 554 ASP A CA 1
ATOM 4312 C C . ASP A 1 554 ? 21.145 -1.815 17.711 1.00 73.38 554 ASP A C 1
ATOM 4314 O O . ASP A 1 554 ? 22.088 -2.175 18.421 1.00 73.38 554 ASP A O 1
ATOM 4318 N N . GLY A 1 555 ? 21.326 -1.159 16.560 1.00 67.62 555 GLY A N 1
ATOM 4319 C CA . GLY A 1 555 ? 22.617 -0.787 15.987 1.00 67.62 555 GLY A CA 1
ATOM 4320 C C . GLY A 1 555 ? 23.285 -1.877 15.145 1.00 67.62 555 GLY A C 1
ATOM 4321 O O . GLY A 1 555 ? 24.452 -1.708 14.782 1.00 67.62 555 GLY A O 1
ATOM 4322 N N . ALA A 1 556 ? 22.602 -2.987 14.840 1.00 79.56 556 ALA A N 1
ATOM 4323 C CA . ALA A 1 556 ? 23.113 -3.990 13.911 1.00 79.56 556 ALA A CA 1
ATOM 4324 C C . ALA A 1 556 ? 22.995 -3.537 12.457 1.00 79.56 556 ALA A C 1
ATOM 4326 O O . ALA A 1 556 ? 21.946 -3.077 12.020 1.00 79.56 556 ALA A O 1
ATOM 4327 N N . LEU A 1 557 ? 24.046 -3.760 11.676 1.00 79.06 557 LEU A N 1
ATOM 4328 C CA . LEU A 1 557 ? 23.941 -3.734 10.226 1.00 79.06 557 LEU A CA 1
ATOM 4329 C C . LEU A 1 557 ? 23.431 -5.089 9.735 1.00 79.06 557 LEU A C 1
ATOM 4331 O O . LEU A 1 557 ? 24.013 -6.123 10.084 1.00 79.06 557 LEU A O 1
ATOM 4335 N N . ARG A 1 558 ? 22.361 -5.087 8.940 1.00 86.38 558 ARG A N 1
ATOM 4336 C CA . ARG A 1 558 ? 21.676 -6.310 8.517 1.00 86.38 558 ARG A CA 1
ATOM 4337 C C . ARG A 1 558 ? 21.881 -6.590 7.036 1.00 86.38 558 ARG A C 1
ATOM 4339 O O . ARG A 1 558 ? 21.608 -5.749 6.192 1.00 86.38 558 ARG A O 1
ATOM 4346 N N . TYR A 1 559 ? 22.322 -7.805 6.735 1.00 87.19 559 TYR A N 1
ATOM 4347 C CA . TYR A 1 559 ? 22.328 -8.370 5.391 1.00 87.19 559 TYR A CA 1
ATOM 4348 C C . TYR A 1 559 ? 21.407 -9.589 5.337 1.00 87.19 559 TYR A C 1
ATOM 4350 O O . TYR A 1 559 ? 21.432 -10.428 6.241 1.00 87.19 559 TYR A O 1
ATOM 4358 N N . VAL A 1 560 ? 20.636 -9.708 4.259 1.00 83.50 560 VAL A N 1
ATOM 4359 C CA . VAL A 1 560 ? 19.768 -10.856 3.991 1.00 83.50 560 VAL A CA 1
ATOM 4360 C C . VAL A 1 560 ? 20.120 -11.409 2.617 1.00 83.50 560 VAL A C 1
ATOM 4362 O O . VAL A 1 560 ? 20.069 -10.685 1.629 1.00 83.50 560 VAL A O 1
ATOM 4365 N N . LEU A 1 561 ? 20.468 -12.695 2.552 1.00 80.00 561 LEU A N 1
ATOM 4366 C CA . LEU A 1 561 ? 20.523 -13.455 1.308 1.00 80.00 561 LEU A CA 1
ATOM 4367 C C . LEU A 1 561 ? 19.186 -14.179 1.134 1.00 80.00 561 LEU A C 1
ATOM 4369 O O . LEU A 1 561 ? 18.900 -15.109 1.902 1.00 80.00 561 LEU A O 1
ATOM 4373 N N . PRO A 1 562 ? 18.390 -13.795 0.127 1.00 69.50 562 PRO A N 1
ATOM 4374 C CA . PRO A 1 562 ? 17.202 -14.534 -0.257 1.00 69.50 562 PRO A CA 1
ATOM 4375 C C . PRO A 1 562 ? 17.576 -15.964 -0.643 1.00 69.50 562 PRO A C 1
ATOM 4377 O O . PRO A 1 562 ? 18.294 -16.200 -1.614 1.00 69.50 562 PRO A O 1
ATOM 4380 N N . ALA A 1 563 ? 17.106 -16.931 0.130 1.00 64.94 563 ALA A N 1
ATOM 4381 C CA . ALA A 1 563 ? 17.251 -18.347 -0.182 1.00 64.94 563 ALA A CA 1
ATOM 4382 C C . ALA A 1 563 ? 15.880 -18.993 -0.455 1.00 64.94 563 ALA A C 1
ATOM 4384 O O . ALA A 1 563 ? 15.815 -20.121 -0.943 1.00 64.94 563 ALA A O 1
ATOM 4385 N N . ILE A 1 564 ? 14.784 -18.275 -0.180 1.00 55.88 564 ILE A N 1
ATOM 4386 C CA . ILE A 1 564 ? 13.415 -18.666 -0.508 1.00 55.88 564 ILE A CA 1
ATOM 4387 C C . ILE A 1 564 ? 12.901 -17.817 -1.681 1.00 55.88 564 ILE A C 1
ATOM 4389 O O . ILE A 1 564 ? 12.688 -16.617 -1.552 1.00 55.88 564 ILE A O 1
ATOM 4393 N N . LEU A 1 565 ? 12.646 -18.461 -2.824 1.00 50.12 565 LEU A N 1
ATOM 4394 C CA . LEU A 1 565 ? 12.080 -17.822 -4.024 1.00 50.12 565 LEU A CA 1
ATOM 4395 C C . LEU A 1 565 ? 10.538 -17.733 -4.005 1.00 50.12 565 LEU A C 1
ATOM 4397 O O . LEU A 1 565 ? 9.971 -16.730 -4.419 1.00 50.12 565 LEU A O 1
ATOM 4401 N N . ASN A 1 566 ? 9.838 -18.748 -3.485 1.00 41.16 566 ASN A N 1
ATOM 4402 C CA . ASN A 1 566 ? 8.369 -18.756 -3.354 1.00 41.16 566 ASN A CA 1
ATOM 4403 C C . ASN A 1 566 ? 7.971 -18.705 -1.866 1.00 41.16 566 ASN A C 1
ATOM 4405 O O . ASN A 1 566 ? 8.415 -19.560 -1.098 1.00 41.16 566 ASN A O 1
ATOM 4409 N N . PRO A 1 567 ? 7.148 -17.730 -1.435 1.00 36.75 567 PRO A N 1
ATOM 4410 C CA . PRO A 1 567 ? 6.074 -17.084 -2.192 1.00 36.75 567 PRO A CA 1
ATOM 4411 C C . PRO A 1 567 ? 6.429 -15.683 -2.693 1.00 36.75 567 PRO A C 1
ATOM 4413 O O . PRO A 1 567 ? 5.542 -15.010 -3.210 1.00 36.75 567 PRO A O 1
ATOM 4416 N N . ARG A 1 568 ? 7.669 -15.215 -2.476 1.00 43.31 568 ARG A N 1
ATOM 4417 C CA . ARG A 1 568 ? 8.045 -13.798 -2.595 1.00 43.31 568 ARG A CA 1
ATOM 4418 C C . ARG A 1 568 ? 7.631 -13.188 -3.944 1.00 43.31 568 ARG A C 1
ATOM 4420 O O . ARG A 1 568 ? 7.348 -11.999 -4.000 1.00 43.31 568 ARG A O 1
ATOM 4427 N N . TYR A 1 569 ? 7.483 -14.021 -4.982 1.00 45.25 569 TYR A N 1
ATOM 4428 C CA . TYR A 1 569 ? 7.231 -13.592 -6.357 1.00 45.25 569 TYR A CA 1
ATOM 4429 C C . TYR A 1 569 ? 5.986 -14.178 -7.048 1.00 45.25 569 TYR A C 1
ATOM 4431 O O . TYR A 1 569 ? 5.768 -13.920 -8.230 1.00 45.25 569 TYR A O 1
ATOM 4439 N N . GLN A 1 570 ? 5.108 -14.915 -6.351 1.00 43.88 570 GLN A N 1
ATOM 4440 C CA . GLN A 1 570 ? 3.848 -15.393 -6.956 1.00 43.88 570 GLN A CA 1
ATOM 4441 C C . GLN A 1 570 ? 2.756 -14.310 -6.950 1.00 43.88 570 GLN A C 1
ATOM 4443 O O . GLN A 1 570 ? 1.798 -14.341 -6.178 1.00 43.88 570 GLN A O 1
ATOM 4448 N N . LEU A 1 571 ? 2.900 -13.341 -7.855 1.00 42.41 571 LEU A N 1
ATOM 4449 C CA . LEU A 1 571 ? 1.939 -12.262 -8.081 1.00 42.41 571 LEU A CA 1
ATOM 4450 C C . LEU A 1 571 ? 0.785 -12.713 -8.992 1.00 42.41 571 LEU A C 1
ATOM 4452 O O . LEU A 1 571 ? 0.977 -13.263 -10.079 1.00 42.41 571 LEU A O 1
ATOM 4456 N N . SER A 1 572 ? -0.455 -12.432 -8.585 1.00 39.97 572 SER A N 1
ATOM 4457 C CA . SER A 1 572 ? -1.626 -12.621 -9.444 1.00 39.97 572 SER A CA 1
ATOM 4458 C C . SER A 1 572 ? -1.579 -11.639 -10.623 1.00 39.97 572 SER A C 1
ATOM 4460 O O . SER A 1 572 ? -1.764 -10.439 -10.426 1.00 39.97 572 SER A O 1
ATOM 4462 N N . GLY A 1 573 ? -1.365 -12.143 -11.841 1.00 48.47 573 GLY A N 1
ATOM 4463 C CA . GLY A 1 573 ? -1.317 -11.333 -13.068 1.00 48.47 573 GLY A CA 1
ATOM 4464 C C . GLY A 1 573 ? -0.057 -11.499 -13.925 1.00 48.47 573 GLY A C 1
ATOM 4465 O O . GLY A 1 573 ? 0.026 -10.844 -14.963 1.00 48.47 573 GLY A O 1
ATOM 4466 N N . CYS A 1 574 ? 0.883 -12.367 -13.531 1.00 45.53 574 CYS A N 1
ATOM 4467 C CA . CYS A 1 574 ? 2.072 -12.677 -14.328 1.00 45.53 574 CYS A CA 1
ATOM 4468 C C . CYS A 1 574 ? 1.742 -13.296 -15.700 1.00 45.53 574 CYS A C 1
ATOM 4470 O O . CYS A 1 574 ? 0.859 -14.157 -15.781 1.00 45.53 574 CYS A O 1
ATOM 4472 N N . PRO A 1 575 ? 2.442 -12.897 -16.781 1.00 50.34 575 PRO A N 1
ATOM 4473 C CA . PRO A 1 575 ? 2.372 -13.573 -18.077 1.00 50.34 575 PRO A CA 1
ATOM 4474 C C . PRO A 1 575 ? 2.810 -15.045 -17.975 1.00 50.34 575 PRO A C 1
ATOM 4476 O O . PRO A 1 575 ? 3.707 -15.360 -17.199 1.00 50.34 575 PRO A O 1
ATOM 4479 N N . GLU A 1 576 ? 2.236 -15.939 -18.796 1.00 50.56 576 GLU A N 1
ATOM 4480 C CA . GLU A 1 576 ? 2.638 -17.365 -18.842 1.00 50.56 576 GLU A CA 1
ATOM 4481 C C . GLU A 1 576 ? 4.129 -17.558 -19.190 1.00 50.56 576 GLU A C 1
ATOM 4483 O O . GLU A 1 576 ? 4.707 -18.574 -18.815 1.00 50.56 576 GLU A O 1
ATOM 4488 N N . ASP A 1 577 ? 4.742 -16.564 -19.841 1.00 50.00 577 ASP A N 1
ATOM 4489 C CA . ASP A 1 577 ? 6.148 -16.556 -20.259 1.00 50.00 577 ASP A CA 1
ATOM 4490 C C . ASP A 1 577 ? 7.120 -16.109 -19.139 1.00 50.00 577 ASP A C 1
ATOM 4492 O O . ASP A 1 577 ? 8.330 -16.113 -19.348 1.00 50.00 577 ASP A O 1
ATOM 4496 N N . SER A 1 578 ? 6.627 -15.714 -17.952 1.00 52.25 578 SER A N 1
ATOM 4497 C CA . SER A 1 578 ? 7.493 -15.379 -16.807 1.00 52.25 578 SER A CA 1
ATOM 4498 C C . SER A 1 578 ? 8.144 -16.641 -16.234 1.00 52.25 578 SER A C 1
ATOM 4500 O O . SER A 1 578 ? 7.486 -17.668 -16.025 1.00 52.25 578 SER A O 1
ATOM 4502 N N . CYS A 1 579 ? 9.430 -16.540 -15.887 1.00 53.78 579 CYS A N 1
ATOM 4503 C CA . CYS A 1 579 ? 10.186 -17.608 -15.229 1.00 53.78 579 CYS A CA 1
ATOM 4504 C C . CYS A 1 579 ? 9.564 -18.043 -13.887 1.00 53.78 579 CYS A C 1
ATOM 4506 O O . CYS A 1 579 ? 9.784 -19.170 -13.445 1.00 53.78 579 CYS A O 1
ATOM 4508 N N . LEU A 1 580 ? 8.731 -17.199 -13.268 1.00 52.22 580 LEU A N 1
ATOM 4509 C CA . LEU A 1 580 ? 7.994 -17.494 -12.036 1.00 52.22 580 LEU A CA 1
ATOM 4510 C C . LEU A 1 580 ? 6.701 -18.301 -12.261 1.00 52.22 580 LEU A C 1
ATOM 4512 O O . LEU A 1 580 ? 6.100 -18.793 -11.303 1.00 52.22 580 LEU A O 1
ATOM 4516 N N . THR A 1 581 ? 6.264 -18.445 -13.519 1.00 45.09 581 THR A N 1
ATOM 4517 C CA . THR A 1 581 ? 4.992 -19.086 -13.912 1.00 45.09 581 THR A CA 1
ATOM 4518 C C . THR A 1 581 ? 5.192 -20.425 -14.643 1.00 45.09 581 THR A C 1
ATOM 4520 O O . THR A 1 581 ? 4.235 -21.186 -14.821 1.00 45.09 581 THR A O 1
ATOM 4523 N N . MET A 1 582 ? 6.427 -20.766 -15.037 1.00 46.56 582 MET A N 1
ATOM 4524 C CA . MET A 1 582 ? 6.729 -22.022 -15.731 1.00 46.56 582 MET A CA 1
ATOM 4525 C C . MET A 1 582 ? 6.330 -23.259 -14.903 1.00 46.56 582 MET A C 1
ATOM 4527 O O . MET A 1 582 ? 6.439 -23.294 -13.675 1.00 46.56 582 MET A O 1
ATOM 4531 N N . LYS A 1 583 ? 5.792 -24.284 -15.588 1.00 38.03 583 LYS A N 1
ATOM 4532 C CA . LYS A 1 583 ? 5.256 -25.514 -14.978 1.00 38.03 583 LYS A CA 1
ATOM 4533 C C . LYS A 1 583 ? 6.342 -26.513 -14.675 1.00 38.03 583 LYS A C 1
ATOM 4535 O O . LYS A 1 583 ? 7.129 -26.889 -15.540 1.00 38.03 583 LYS A O 1
ATOM 4540 N N . THR A 1 584 ? 6.268 -27.050 -13.469 1.00 36.41 584 THR A N 1
ATOM 4541 C CA . THR A 1 584 ? 7.496 -27.510 -12.882 1.00 36.41 584 THR A CA 1
ATOM 4542 C C . THR A 1 584 ? 7.311 -28.696 -11.917 1.00 36.41 584 THR A C 1
ATOM 4544 O O . THR A 1 584 ? 6.329 -28.705 -11.172 1.00 36.41 584 THR A O 1
ATOM 4547 N N . PRO A 1 585 ? 8.186 -29.731 -11.896 1.00 33.50 585 PRO A N 1
ATOM 4548 C CA . PRO A 1 585 ? 8.063 -30.887 -11.012 1.00 33.50 585 PRO A CA 1
ATOM 4549 C C . PRO A 1 585 ? 8.466 -30.544 -9.570 1.00 33.50 585 PRO A C 1
ATOM 4551 O O . PRO A 1 585 ? 9.503 -29.931 -9.321 1.00 33.50 585 PRO A O 1
ATOM 4554 N N . VAL A 1 586 ? 7.646 -30.986 -8.619 1.00 33.47 586 VAL A N 1
ATOM 4555 C CA . VAL A 1 586 ? 7.814 -30.766 -7.174 1.00 33.47 586 VAL A CA 1
ATOM 4556 C C . VAL A 1 586 ? 8.632 -31.912 -6.562 1.00 33.47 586 VAL A C 1
ATOM 4558 O O . VAL A 1 586 ? 8.276 -33.079 -6.748 1.00 33.47 586 VAL A O 1
ATOM 4561 N N . VAL A 1 587 ? 9.688 -31.588 -5.803 1.00 34.94 587 VAL A N 1
ATOM 4562 C CA . VAL A 1 587 ? 10.532 -32.548 -5.057 1.00 34.94 587 VAL A CA 1
ATOM 4563 C C . VAL A 1 587 ? 10.420 -32.269 -3.543 1.00 34.94 587 VAL A C 1
ATOM 4565 O O . VAL A 1 587 ? 10.458 -31.103 -3.149 1.00 34.94 587 VAL A O 1
ATOM 4568 N N . PRO A 1 588 ? 10.255 -33.286 -2.672 1.00 36.06 588 PRO A N 1
ATOM 4569 C CA . PRO A 1 588 ? 10.200 -33.105 -1.216 1.00 36.06 588 PRO A CA 1
ATOM 4570 C C . PRO A 1 588 ? 11.479 -32.489 -0.619 1.00 36.06 588 PRO A C 1
ATOM 4572 O O . PRO A 1 588 ? 12.580 -32.772 -1.078 1.00 36.06 588 PRO A O 1
ATOM 4575 N N . LEU A 1 589 ? 11.348 -31.718 0.470 1.00 35.94 589 LEU A N 1
ATOM 4576 C CA . LEU A 1 589 ? 12.455 -31.016 1.156 1.00 35.94 589 LEU A CA 1
ATOM 4577 C C . LEU A 1 589 ? 13.623 -31.942 1.577 1.00 35.94 589 LEU A C 1
ATOM 4579 O O . LEU A 1 589 ? 14.793 -31.549 1.606 1.00 35.94 589 LEU A O 1
ATOM 4583 N N . GLU A 1 590 ? 13.306 -33.190 1.922 1.00 40.16 590 GLU A N 1
ATOM 4584 C CA . GLU A 1 590 ? 14.283 -34.214 2.316 1.00 40.16 590 GLU A CA 1
ATOM 4585 C C . GLU A 1 590 ? 15.163 -34.660 1.137 1.00 40.16 590 GLU A C 1
ATOM 4587 O O . GLU A 1 590 ? 16.332 -34.989 1.347 1.00 40.16 590 GLU A O 1
ATOM 4592 N N . ASP A 1 591 ? 14.631 -34.547 -0.082 1.00 43.47 591 ASP A N 1
ATOM 4593 C CA . ASP A 1 591 ? 15.224 -34.980 -1.347 1.00 43.47 591 ASP A CA 1
ATOM 4594 C C . ASP A 1 591 ? 15.829 -33.811 -2.157 1.00 43.47 591 ASP A C 1
ATOM 4596 O O . ASP A 1 591 ? 16.259 -34.019 -3.290 1.00 43.47 591 ASP A O 1
ATOM 4600 N N . LEU A 1 592 ? 15.871 -32.587 -1.601 1.00 47.09 592 LEU A N 1
ATOM 4601 C CA . LEU A 1 592 ? 16.474 -31.416 -2.257 1.00 47.09 592 LEU A CA 1
ATOM 4602 C C . LEU A 1 592 ? 17.983 -31.639 -2.500 1.00 47.09 592 LEU A C 1
ATOM 4604 O O . LEU A 1 592 ? 18.724 -31.799 -1.523 1.00 47.09 592 LEU A O 1
ATOM 4608 N N . PRO A 1 593 ? 18.457 -31.603 -3.761 1.00 53.06 593 PRO A N 1
ATOM 4609 C CA . PRO A 1 593 ? 19.861 -31.838 -4.113 1.00 53.06 593 PRO A CA 1
ATOM 4610 C C . PRO A 1 593 ? 20.810 -30.648 -3.868 1.00 53.06 593 PRO A C 1
ATOM 4612 O O . PRO A 1 593 ? 21.995 -30.744 -4.185 1.00 53.06 593 PRO A O 1
ATOM 4615 N N . TYR A 1 594 ? 20.306 -29.530 -3.336 1.00 63.66 594 TYR A N 1
ATOM 4616 C CA . TYR A 1 594 ? 21.013 -28.246 -3.299 1.00 63.66 594 TYR A CA 1
ATOM 4617 C C . TYR A 1 594 ? 21.703 -27.989 -1.958 1.00 63.66 594 TYR A C 1
ATOM 4619 O O . TYR A 1 594 ? 21.088 -28.144 -0.897 1.00 63.66 594 TYR A O 1
ATOM 4627 N N . THR A 1 595 ? 22.940 -27.495 -2.002 1.00 66.00 595 THR A N 1
ATOM 4628 C CA . THR A 1 595 ? 23.632 -26.944 -0.826 1.00 66.00 595 THR A CA 1
ATOM 4629 C C . THR A 1 595 ? 24.049 -25.502 -1.065 1.00 66.00 595 THR A C 1
ATOM 4631 O O . THR A 1 595 ? 24.527 -25.164 -2.151 1.00 66.00 595 THR A O 1
ATOM 4634 N N . ILE A 1 596 ? 23.899 -24.666 -0.037 1.00 74.00 596 ILE A N 1
ATOM 4635 C CA . ILE A 1 596 ? 24.377 -23.284 -0.043 1.00 74.00 596 ILE A CA 1
ATOM 4636 C C . ILE A 1 596 ? 25.705 -23.181 0.702 1.00 74.00 596 ILE A C 1
ATOM 4638 O O . ILE A 1 596 ? 25.854 -23.675 1.821 1.00 74.00 596 ILE A O 1
ATOM 4642 N N . SER A 1 597 ? 26.667 -22.512 0.080 1.00 80.25 597 SER A N 1
ATOM 4643 C CA . SER A 1 597 ? 27.906 -22.082 0.713 1.00 80.25 597 SER A CA 1
ATOM 4644 C C . SER A 1 597 ? 28.011 -20.569 0.593 1.00 80.25 597 SER A C 1
ATOM 4646 O O . SER A 1 597 ? 27.804 -20.006 -0.481 1.00 80.25 597 SER A O 1
ATOM 4648 N N . MET A 1 598 ? 28.294 -19.905 1.710 1.00 85.69 598 MET A N 1
ATOM 4649 C CA . MET A 1 598 ? 28.399 -18.452 1.779 1.00 85.69 598 MET A CA 1
ATOM 4650 C C . MET A 1 598 ? 29.640 -18.059 2.568 1.00 85.69 598 MET A C 1
ATOM 4652 O O . MET A 1 598 ? 29.846 -18.550 3.683 1.00 85.69 598 MET A O 1
ATOM 4656 N N . VAL A 1 599 ? 30.421 -17.139 2.006 1.00 87.38 599 VAL A N 1
ATOM 4657 C CA . VAL A 1 599 ? 31.597 -16.540 2.640 1.00 87.38 599 VAL A CA 1
ATOM 4658 C C . VAL A 1 599 ? 31.488 -15.024 2.541 1.00 87.38 599 VAL A C 1
ATOM 4660 O O . VAL A 1 599 ? 31.495 -14.458 1.454 1.00 87.38 599 VAL A O 1
ATOM 4663 N N . ALA A 1 600 ? 31.415 -14.350 3.684 1.00 87.81 600 ALA A N 1
ATOM 4664 C CA . ALA A 1 600 ? 31.350 -12.902 3.788 1.00 87.81 600 ALA A CA 1
ATOM 4665 C C . ALA A 1 600 ? 32.650 -12.328 4.351 1.00 87.81 600 ALA A C 1
ATOM 4667 O O . ALA A 1 600 ? 33.081 -12.673 5.449 1.00 87.81 600 ALA A O 1
ATOM 4668 N N . THR A 1 601 ? 33.263 -11.411 3.609 1.00 88.00 601 THR A N 1
ATOM 4669 C CA . THR A 1 601 ? 34.387 -10.596 4.070 1.00 88.00 601 THR A CA 1
ATOM 4670 C C . THR A 1 601 ? 33.847 -9.250 4.525 1.00 88.00 601 THR A C 1
ATOM 4672 O O . THR A 1 601 ? 33.401 -8.451 3.710 1.00 88.00 601 THR A O 1
ATOM 4675 N N . VAL A 1 602 ? 33.873 -8.997 5.828 1.00 85.19 602 VAL A N 1
ATOM 4676 C CA . VAL A 1 602 ? 33.403 -7.756 6.445 1.00 85.19 602 VAL A CA 1
ATOM 4677 C C . VAL A 1 602 ? 34.592 -6.843 6.698 1.00 85.19 602 VAL A C 1
ATOM 4679 O O . VAL A 1 602 ? 35.596 -7.278 7.261 1.00 85.19 602 VAL A O 1
ATOM 4682 N N . SER A 1 603 ? 34.470 -5.573 6.325 1.00 79.00 603 SER A N 1
ATOM 4683 C CA . SER A 1 603 ? 35.446 -4.522 6.604 1.00 79.00 603 SER A CA 1
ATOM 4684 C C . SER A 1 603 ? 34.756 -3.234 7.061 1.00 79.00 603 SER A C 1
ATOM 4686 O O . SER A 1 603 ? 33.701 -2.867 6.547 1.00 79.00 603 SER A O 1
ATOM 4688 N N . SER A 1 604 ? 35.335 -2.565 8.059 1.00 77.12 604 SER A N 1
ATOM 4689 C CA . SER A 1 604 ? 34.842 -1.288 8.584 1.00 77.12 604 SER A CA 1
ATOM 4690 C C . SER A 1 604 ? 35.984 -0.443 9.152 1.00 77.12 604 SER A C 1
ATOM 4692 O O . SER A 1 604 ? 37.059 -0.949 9.463 1.00 77.12 604 SER A O 1
ATOM 4694 N N . GLN A 1 605 ? 35.758 0.857 9.290 1.00 68.50 605 GLN A N 1
ATOM 4695 C CA . GLN A 1 605 ? 36.581 1.795 10.047 1.00 68.50 605 GLN A CA 1
ATOM 4696 C C . GLN A 1 605 ? 36.470 1.549 11.559 1.00 68.50 605 GLN A C 1
ATOM 4698 O O . GLN A 1 605 ? 37.379 1.911 12.309 1.00 68.50 605 GLN A O 1
ATOM 4703 N N . HIS A 1 606 ? 35.391 0.897 11.998 1.00 74.44 606 HIS A N 1
ATOM 4704 C CA . HIS A 1 606 ? 35.134 0.521 13.382 1.00 74.44 606 HIS A CA 1
ATOM 4705 C C . HIS A 1 606 ? 35.499 -0.947 13.643 1.00 74.44 606 HIS A C 1
ATOM 4707 O O . HIS A 1 606 ? 35.494 -1.796 12.748 1.00 74.44 606 HIS A O 1
ATOM 4713 N N . GLY A 1 607 ? 35.834 -1.269 14.895 1.00 75.94 607 GLY A N 1
ATOM 4714 C CA . GLY A 1 607 ? 36.095 -2.653 15.293 1.00 75.94 607 GLY A CA 1
ATOM 4715 C C . GLY A 1 607 ? 34.815 -3.488 15.230 1.00 75.94 607 GLY A C 1
ATOM 4716 O O . GLY A 1 607 ? 33.773 -3.049 15.700 1.00 75.94 607 GLY A O 1
ATOM 4717 N N . ILE A 1 608 ? 34.874 -4.699 14.680 1.00 83.44 608 ILE A N 1
ATOM 4718 C CA . ILE A 1 608 ? 33.735 -5.623 14.650 1.00 83.44 608 ILE A CA 1
ATOM 4719 C C . ILE A 1 608 ? 33.603 -6.265 16.037 1.00 83.44 608 ILE A C 1
ATOM 4721 O O . ILE A 1 608 ? 34.461 -7.051 16.457 1.00 83.44 608 ILE A O 1
ATOM 4725 N N . GLU A 1 609 ? 32.527 -5.930 16.752 1.00 81.00 609 GLU A N 1
ATOM 4726 C CA . GLU A 1 609 ? 32.252 -6.426 18.103 1.00 81.00 609 GLU A CA 1
ATOM 4727 C C . GLU A 1 609 ? 31.819 -7.891 18.066 1.00 81.00 609 GLU A C 1
ATOM 4729 O O . GLU A 1 609 ? 32.405 -8.741 18.742 1.00 81.00 609 GLU A O 1
ATOM 4734 N N . ARG A 1 610 ? 30.798 -8.185 17.256 1.00 84.88 610 ARG A N 1
ATOM 4735 C CA . ARG A 1 610 ? 30.240 -9.527 17.073 1.00 84.88 610 ARG A CA 1
ATOM 4736 C C . ARG A 1 610 ? 29.455 -9.626 15.770 1.00 84.88 610 ARG A C 1
ATOM 4738 O O . ARG A 1 610 ? 28.956 -8.627 15.258 1.00 84.88 610 ARG A O 1
ATOM 4745 N N . THR A 1 611 ? 29.292 -10.852 15.290 1.00 86.12 611 THR A N 1
ATOM 4746 C CA . THR A 1 611 ? 28.395 -11.193 14.185 1.00 86.12 611 THR A CA 1
ATOM 4747 C C . THR A 1 611 ? 27.395 -12.248 14.646 1.00 86.12 611 THR A C 1
ATOM 4749 O O . THR A 1 611 ? 27.705 -13.086 15.497 1.00 86.12 611 THR A O 1
ATOM 4752 N N . GLN A 1 612 ? 26.170 -12.172 14.138 1.00 86.69 612 GLN A N 1
ATOM 4753 C CA . GLN A 1 612 ? 25.095 -13.120 14.423 1.00 86.69 612 GLN A CA 1
ATOM 4754 C C . GLN A 1 612 ? 24.422 -13.529 13.120 1.00 86.69 612 GLN A C 1
ATOM 4756 O O . GLN A 1 612 ? 24.375 -12.749 12.179 1.00 86.69 612 GLN A O 1
ATOM 4761 N N . SER A 1 613 ? 23.897 -14.747 13.072 1.00 86.69 613 SER A N 1
ATOM 4762 C CA . SER A 1 613 ? 23.110 -15.220 11.940 1.00 86.69 613 SER A CA 1
ATOM 4763 C C . SER A 1 613 ? 21.995 -16.130 12.429 1.00 86.69 613 SER A C 1
ATOM 4765 O O . SER A 1 613 ? 22.136 -16.802 13.454 1.00 86.69 613 SER A O 1
ATOM 4767 N N . ASN A 1 614 ? 20.894 -16.161 11.682 1.00 81.12 614 ASN A N 1
ATOM 4768 C CA . ASN A 1 614 ? 19.836 -17.153 11.855 1.00 81.12 614 ASN A CA 1
ATOM 4769 C C . ASN A 1 614 ? 20.275 -18.568 11.406 1.00 81.12 614 ASN A C 1
ATOM 4771 O O . ASN A 1 614 ? 19.601 -19.553 11.717 1.00 81.12 614 ASN A O 1
ATOM 4775 N N . CYS A 1 615 ? 21.415 -18.672 10.714 1.00 81.50 615 CYS A N 1
ATOM 4776 C CA . CYS A 1 615 ? 22.047 -19.906 10.267 1.00 81.50 615 CYS A CA 1
ATOM 4777 C C . CYS A 1 615 ? 23.318 -20.213 11.076 1.00 81.50 615 CYS A C 1
ATOM 4779 O O . CYS A 1 615 ? 23.942 -19.342 11.683 1.00 81.50 615 CYS A O 1
ATOM 4781 N N . SER A 1 616 ? 23.729 -21.485 11.095 1.00 83.81 616 SER A N 1
ATOM 4782 C CA . SER A 1 616 ? 24.956 -21.889 11.801 1.00 83.81 616 SER A CA 1
ATOM 4783 C C . SER A 1 616 ? 26.198 -21.377 11.069 1.00 83.81 616 SER A C 1
ATOM 4785 O O . SER A 1 616 ? 26.413 -21.728 9.908 1.00 83.81 616 SER A O 1
ATOM 4787 N N . LEU A 1 617 ? 27.025 -20.592 11.760 1.00 85.88 617 LEU A N 1
ATOM 4788 C CA . LEU A 1 617 ? 28.276 -20.040 11.235 1.00 85.88 617 LEU A CA 1
ATOM 4789 C C . LEU A 1 617 ? 29.486 -20.886 11.646 1.00 85.88 617 LEU A C 1
ATOM 4791 O O . LEU A 1 617 ? 29.554 -21.412 12.760 1.00 85.88 617 LEU A O 1
ATOM 4795 N N . SER A 1 618 ? 30.472 -20.954 10.757 1.00 87.12 618 SER A N 1
ATOM 4796 C CA . SER A 1 618 ? 31.840 -21.344 11.094 1.00 87.12 618 SER A CA 1
ATOM 4797 C C . SER A 1 618 ? 32.490 -20.282 12.001 1.00 87.12 618 SER A C 1
ATOM 4799 O O . SER A 1 618 ? 32.041 -19.131 12.020 1.00 87.12 618 SER A O 1
ATOM 4801 N N . PRO A 1 619 ? 33.534 -20.626 12.782 1.00 84.75 619 PRO A N 1
ATOM 4802 C CA . PRO A 1 619 ? 34.224 -19.653 13.627 1.00 84.75 619 PRO A CA 1
ATOM 4803 C C . PRO A 1 619 ? 34.701 -18.435 12.824 1.00 84.75 619 PRO A C 1
ATOM 4805 O O . PRO A 1 619 ? 35.344 -18.595 11.792 1.00 84.75 619 PRO A O 1
ATOM 4808 N N . VAL A 1 620 ? 34.399 -17.229 13.312 1.00 86.44 620 VAL A N 1
ATOM 4809 C CA . VAL A 1 620 ? 34.765 -15.969 12.646 1.00 86.44 620 VAL A CA 1
ATOM 4810 C C . VAL A 1 620 ? 36.283 -15.796 12.627 1.00 86.44 620 VAL A C 1
ATOM 4812 O O . VAL A 1 620 ? 36.929 -15.819 13.680 1.00 86.44 620 VAL A O 1
ATOM 4815 N N . GLU A 1 621 ? 36.848 -15.569 11.443 1.00 88.31 621 GLU A N 1
ATOM 4816 C CA . GLU A 1 621 ? 38.283 -15.358 11.253 1.00 88.31 621 GLU A CA 1
ATOM 4817 C C . GLU A 1 621 ? 38.589 -13.865 11.107 1.00 88.31 621 GLU A C 1
ATOM 4819 O O . GLU A 1 621 ? 38.278 -13.242 10.097 1.00 88.31 621 GLU A O 1
ATOM 4824 N N . TYR A 1 622 ? 39.214 -13.252 12.112 1.00 86.69 622 TYR A N 1
ATOM 4825 C CA . TYR A 1 622 ? 39.625 -11.848 12.026 1.00 86.69 622 TYR A CA 1
ATOM 4826 C C . TYR A 1 622 ? 40.901 -11.704 11.188 1.00 86.69 622 TYR A C 1
ATOM 4828 O O . TYR A 1 622 ? 41.907 -12.359 11.457 1.00 86.69 622 TYR A O 1
ATOM 4836 N N . LEU A 1 623 ? 40.874 -10.807 10.199 1.00 81.12 623 LEU A N 1
ATOM 4837 C CA . LEU A 1 623 ? 41.961 -10.609 9.230 1.00 81.12 623 LEU A CA 1
ATOM 4838 C C . LEU A 1 623 ? 43.046 -9.628 9.722 1.00 81.12 623 LEU A C 1
ATOM 4840 O O . LEU A 1 623 ? 44.046 -9.415 9.036 1.00 81.12 623 LEU A O 1
ATOM 4844 N N . GLY A 1 624 ? 42.875 -9.040 10.913 1.00 73.19 624 GLY A N 1
ATOM 4845 C CA . GLY A 1 624 ? 43.836 -8.131 11.540 1.00 73.19 624 GLY A CA 1
ATOM 4846 C C . GLY A 1 624 ? 43.621 -7.965 13.049 1.00 73.19 624 GLY A C 1
ATOM 4847 O O . GLY A 1 624 ? 42.527 -8.195 13.567 1.00 73.19 624 GLY A O 1
ATOM 4848 N N . ASP A 1 625 ? 44.670 -7.533 13.761 1.00 71.12 625 ASP A N 1
ATOM 4849 C CA . ASP A 1 625 ? 44.684 -7.410 15.232 1.00 71.12 625 ASP A CA 1
ATOM 4850 C C . ASP A 1 625 ? 43.682 -6.374 15.774 1.00 71.12 625 ASP A C 1
ATOM 4852 O O . ASP A 1 625 ? 43.217 -6.471 16.909 1.00 71.12 625 ASP A O 1
ATOM 4856 N N . ASN A 1 626 ? 43.340 -5.376 14.957 1.00 74.88 626 ASN A N 1
ATOM 4857 C CA . ASN A 1 626 ? 42.404 -4.297 15.279 1.00 74.88 626 ASN A CA 1
ATOM 4858 C C . ASN A 1 626 ? 40.926 -4.689 15.089 1.00 74.88 626 ASN A C 1
ATOM 4860 O O . ASN A 1 626 ? 40.053 -3.862 15.340 1.00 74.88 626 ASN A O 1
ATOM 4864 N N . LYS A 1 627 ? 40.641 -5.925 14.646 1.00 82.50 627 LYS A N 1
ATOM 4865 C CA . LYS A 1 627 ? 39.288 -6.449 14.388 1.00 82.50 627 LYS A CA 1
ATOM 4866 C C . LYS A 1 627 ? 38.436 -5.598 13.436 1.00 82.50 627 LYS A C 1
ATOM 4868 O O . LYS A 1 627 ? 37.217 -5.717 13.445 1.00 82.50 627 LYS A O 1
ATOM 4873 N N . THR A 1 628 ? 39.047 -4.769 12.596 1.00 78.44 628 THR A N 1
ATOM 4874 C CA . THR A 1 628 ? 38.332 -3.953 11.596 1.00 78.44 628 THR A CA 1
ATOM 4875 C C . THR A 1 628 ? 37.962 -4.750 10.347 1.00 78.44 628 THR A C 1
ATOM 4877 O O . THR A 1 628 ? 37.302 -4.243 9.444 1.00 78.44 628 THR A O 1
ATOM 4880 N N . SER A 1 629 ? 38.433 -5.994 10.242 1.00 84.38 629 SER A N 1
ATOM 4881 C CA . SER A 1 629 ? 38.101 -6.887 9.137 1.00 84.38 629 SER A CA 1
ATOM 4882 C C . SER A 1 629 ? 37.980 -8.329 9.614 1.00 84.38 629 SER A C 1
ATOM 4884 O O . SER A 1 629 ? 38.801 -8.791 10.413 1.00 84.38 629 SER A O 1
ATOM 4886 N N . ALA A 1 630 ? 36.965 -9.036 9.128 1.00 88.06 630 ALA A N 1
ATOM 4887 C CA . ALA A 1 630 ? 36.684 -10.419 9.490 1.00 88.06 630 ALA A CA 1
ATOM 4888 C C . ALA A 1 630 ? 36.092 -11.198 8.314 1.00 88.06 630 ALA A C 1
ATOM 4890 O O . ALA A 1 630 ? 35.376 -10.636 7.491 1.00 88.06 630 ALA A O 1
ATOM 4891 N N . GLN A 1 631 ? 36.365 -12.496 8.263 1.00 89.56 631 GLN A N 1
ATOM 4892 C CA . GLN A 1 631 ? 35.708 -13.443 7.381 1.00 89.56 631 GLN A CA 1
ATOM 4893 C C . GLN A 1 631 ? 34.692 -14.259 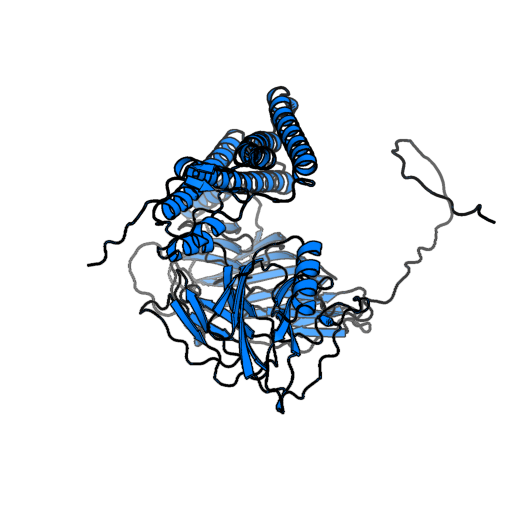8.187 1.00 89.56 631 GLN A C 1
ATOM 4895 O O . GLN A 1 631 ? 34.997 -14.795 9.256 1.00 89.56 631 GLN A O 1
ATOM 4900 N N . VAL A 1 632 ? 33.466 -14.312 7.680 1.00 90.00 632 VAL A N 1
ATOM 4901 C CA . VAL A 1 632 ? 32.326 -15.011 8.269 1.00 90.00 632 VAL A CA 1
ATOM 4902 C C . VAL A 1 632 ? 31.804 -15.990 7.233 1.00 90.00 632 VAL A C 1
ATOM 4904 O O . VAL A 1 632 ? 31.409 -15.574 6.150 1.00 90.00 632 VAL A O 1
ATOM 4907 N N . SER A 1 633 ? 31.774 -17.276 7.562 1.00 88.81 633 SER A N 1
ATOM 4908 C CA . SER A 1 633 ? 31.321 -18.311 6.630 1.00 88.81 633 SER A CA 1
ATOM 4909 C C . SER A 1 633 ? 30.191 -19.123 7.234 1.00 88.81 633 SER A C 1
ATOM 4911 O O . SER A 1 633 ? 30.184 -19.395 8.437 1.00 88.81 633 SER A O 1
ATOM 4913 N N . LEU A 1 634 ? 29.254 -19.552 6.397 1.00 85.44 634 LEU A N 1
ATOM 4914 C CA . LEU A 1 634 ? 28.275 -20.564 6.772 1.00 85.44 634 LEU A CA 1
ATOM 4915 C C . LEU A 1 634 ? 28.974 -21.900 7.099 1.00 85.44 634 LEU A C 1
ATOM 4917 O O . LEU A 1 634 ? 30.058 -22.195 6.595 1.00 85.44 634 LEU A O 1
ATOM 4921 N N . ALA A 1 635 ? 28.385 -22.693 7.995 1.00 83.81 635 ALA A N 1
ATOM 4922 C CA . ALA A 1 635 ? 28.831 -24.065 8.250 1.00 83.81 635 ALA A CA 1
ATOM 4923 C C . ALA A 1 635 ? 28.515 -24.989 7.053 1.00 83.81 635 ALA A C 1
ATOM 4925 O O . ALA A 1 635 ? 27.591 -24.726 6.289 1.00 83.81 635 ALA A O 1
ATOM 4926 N N . ASP A 1 636 ? 29.253 -26.086 6.887 1.00 77.62 636 ASP A N 1
ATOM 4927 C CA . ASP A 1 636 ? 29.048 -26.985 5.744 1.00 77.62 636 ASP A CA 1
ATOM 4928 C C . ASP A 1 636 ? 27.653 -27.643 5.748 1.00 77.62 636 ASP A C 1
ATOM 4930 O O . ASP A 1 636 ? 27.172 -28.116 6.781 1.00 77.62 636 ASP A O 1
ATOM 4934 N N . GLY A 1 637 ? 27.040 -27.751 4.563 1.00 67.50 637 GLY A N 1
ATOM 4935 C CA . GLY A 1 637 ? 25.829 -28.550 4.338 1.00 67.50 637 GLY A CA 1
ATOM 4936 C C . GLY A 1 637 ? 24.495 -27.849 4.616 1.00 67.50 637 GLY A C 1
ATOM 4937 O O . GLY A 1 637 ? 23.489 -28.538 4.802 1.00 67.50 637 GLY A O 1
ATOM 4938 N N . HIS A 1 638 ? 24.456 -26.513 4.643 1.00 70.38 638 HIS A N 1
ATOM 4939 C CA . HIS A 1 638 ? 23.191 -25.773 4.718 1.00 70.38 638 HIS A CA 1
ATOM 4940 C C . HIS A 1 638 ? 22.332 -25.982 3.467 1.00 70.38 638 HIS A C 1
ATOM 4942 O O . HIS A 1 638 ? 22.841 -26.059 2.346 1.00 70.38 638 HIS A O 1
ATOM 4948 N N . LYS A 1 639 ? 21.014 -26.061 3.672 1.00 65.81 639 LYS A N 1
ATOM 4949 C CA . LYS A 1 639 ? 20.001 -26.212 2.619 1.00 65.81 639 LYS A CA 1
ATOM 4950 C C . LYS A 1 639 ? 19.273 -24.883 2.386 1.00 65.81 639 LYS A C 1
ATOM 4952 O O . LYS A 1 639 ? 19.228 -24.045 3.277 1.00 65.81 639 LYS A O 1
ATOM 4957 N N . PHE A 1 640 ? 18.654 -24.729 1.217 1.00 63.12 640 PHE A N 1
ATOM 4958 C CA . PHE A 1 640 ? 17.760 -23.611 0.873 1.00 63.12 640 PHE A CA 1
ATOM 4959 C C . PHE A 1 640 ? 16.386 -23.744 1.562 1.00 63.12 640 PHE A C 1
ATOM 4961 O O . PHE A 1 640 ? 15.357 -23.848 0.901 1.00 63.12 640 PHE A O 1
ATOM 4968 N N . ASP A 1 641 ? 16.358 -23.844 2.894 1.00 61.53 641 ASP A N 1
ATOM 4969 C CA . ASP A 1 641 ? 15.116 -23.992 3.672 1.00 61.53 641 ASP A CA 1
ATOM 4970 C C . ASP A 1 641 ? 14.626 -22.678 4.308 1.00 61.53 641 ASP A C 1
ATOM 4972 O O . ASP A 1 641 ? 13.496 -22.620 4.792 1.00 61.53 641 ASP A O 1
ATOM 4976 N N . ARG A 1 642 ? 15.472 -21.641 4.324 1.00 66.06 642 ARG A N 1
ATOM 4977 C CA . ARG A 1 642 ? 15.205 -20.303 4.870 1.00 66.06 642 ARG A CA 1
ATOM 4978 C C . ARG A 1 642 ? 16.182 -19.275 4.310 1.00 66.06 642 ARG A C 1
ATOM 4980 O O . ARG A 1 642 ? 17.306 -19.641 3.980 1.00 66.06 642 ARG A O 1
ATOM 4987 N N . ASP A 1 643 ? 15.794 -18.005 4.297 1.00 76.50 643 ASP A N 1
ATOM 4988 C CA . ASP A 1 643 ? 16.718 -16.907 3.995 1.00 76.50 643 ASP A CA 1
ATOM 4989 C C . ASP A 1 643 ? 17.868 -16.850 5.001 1.00 76.50 643 ASP A C 1
ATOM 4991 O O . ASP A 1 643 ? 17.678 -17.100 6.196 1.00 76.50 643 ASP A O 1
ATOM 4995 N N . VAL A 1 644 ? 19.063 -16.497 4.528 1.00 79.06 644 VAL A N 1
ATOM 4996 C CA . VAL A 1 644 ? 20.245 -16.376 5.387 1.00 79.06 644 VAL A CA 1
ATOM 4997 C C . VAL A 1 644 ? 20.385 -14.929 5.826 1.00 79.06 644 VAL A C 1
ATOM 4999 O O . VAL A 1 644 ? 20.661 -14.046 5.020 1.00 79.06 644 VAL A O 1
ATOM 5002 N N . GLU A 1 645 ? 20.232 -14.690 7.120 1.00 87.19 645 GLU A N 1
ATOM 5003 C CA . GLU A 1 645 ? 20.376 -13.370 7.724 1.00 87.19 645 GLU A CA 1
ATOM 5004 C C . GLU A 1 645 ? 21.719 -13.265 8.443 1.00 87.19 645 GLU A C 1
ATOM 5006 O O . GLU A 1 645 ? 22.097 -14.168 9.194 1.00 87.19 645 GLU A O 1
ATOM 5011 N N . LEU A 1 646 ? 22.434 -12.161 8.232 1.00 86.69 646 LEU A N 1
ATOM 5012 C CA . LEU A 1 646 ? 23.694 -11.834 8.889 1.00 86.69 646 LEU A CA 1
ATOM 5013 C C . LEU A 1 646 ? 23.597 -10.441 9.522 1.00 86.69 646 LEU A C 1
ATOM 5015 O O . LEU A 1 646 ? 23.432 -9.442 8.828 1.00 86.69 646 LEU A O 1
ATOM 5019 N N . LEU A 1 647 ? 23.748 -10.384 10.843 1.00 87.12 647 LEU A N 1
ATOM 5020 C CA . LEU A 1 647 ? 23.778 -9.163 11.643 1.00 87.12 647 LEU A CA 1
ATOM 5021 C C . LEU A 1 647 ? 25.211 -8.871 12.090 1.00 87.12 647 LEU A C 1
ATOM 5023 O O . LEU A 1 647 ? 25.881 -9.736 12.667 1.00 87.12 647 LEU A O 1
ATOM 5027 N N . ILE A 1 648 ? 25.676 -7.646 11.862 1.00 83.50 648 ILE A N 1
ATOM 5028 C CA . ILE A 1 648 ? 27.034 -7.199 12.184 1.00 83.50 648 ILE A CA 1
ATOM 5029 C C . ILE A 1 648 ? 26.951 -6.037 13.171 1.00 83.50 648 ILE A C 1
ATOM 5031 O O . ILE A 1 648 ? 26.306 -5.030 12.904 1.00 83.50 648 ILE A O 1
ATOM 5035 N N . TYR A 1 649 ? 27.632 -6.169 14.309 1.00 81.50 649 TYR A N 1
ATOM 5036 C CA . TYR A 1 649 ? 27.691 -5.135 15.341 1.00 81.50 649 TYR A CA 1
ATOM 5037 C C . TYR A 1 649 ? 29.090 -4.523 15.373 1.00 81.50 649 TYR A C 1
ATOM 5039 O O . TYR A 1 649 ? 30.085 -5.242 15.525 1.00 81.50 649 TYR A O 1
ATOM 5047 N N . TYR A 1 650 ? 29.163 -3.199 15.270 1.00 80.44 650 TYR A N 1
ATOM 5048 C CA . TYR A 1 650 ? 30.411 -2.445 15.350 1.00 80.44 650 TYR A CA 1
ATOM 5049 C C . TYR A 1 650 ? 30.602 -1.827 16.738 1.00 80.44 650 TYR A C 1
ATOM 5051 O O . TYR A 1 650 ? 29.662 -1.376 17.385 1.00 80.44 650 TYR A O 1
ATOM 5059 N N . SER A 1 651 ? 31.848 -1.781 17.195 1.00 69.00 651 SER A N 1
ATOM 5060 C CA . SER A 1 651 ? 32.255 -1.109 18.425 1.00 69.00 651 SER A CA 1
ATOM 5061 C C . SER A 1 651 ? 32.332 0.408 18.208 1.00 69.00 651 SER A C 1
ATOM 5063 O O . SER A 1 651 ? 32.902 0.866 17.222 1.00 69.00 651 SER A O 1
ATOM 5065 N N . GLU A 1 652 ? 31.836 1.188 19.174 1.00 57.75 652 GLU A N 1
ATOM 5066 C CA . GLU A 1 652 ? 31.993 2.657 19.244 1.00 57.75 652 GLU A CA 1
ATOM 5067 C C . GLU A 1 652 ? 31.245 3.499 18.179 1.00 57.75 652 GLU A C 1
ATOM 5069 O O . GLU A 1 652 ? 31.685 4.595 17.841 1.00 57.75 652 GLU A O 1
ATOM 5074 N N . VAL A 1 653 ? 30.065 3.072 17.710 1.00 51.12 653 VAL A N 1
ATOM 5075 C CA . VAL A 1 653 ? 29.242 3.821 16.718 1.00 51.12 653 VAL A CA 1
ATOM 5076 C C . VAL A 1 653 ? 28.747 5.196 17.232 1.00 51.12 653 VAL A C 1
ATOM 5078 O O . VAL A 1 653 ? 28.343 6.057 16.455 1.00 51.12 653 VAL A O 1
ATOM 5081 N N . HIS A 1 654 ? 28.806 5.448 18.548 1.00 43.94 654 HIS A N 1
ATOM 5082 C CA . HIS A 1 654 ? 28.276 6.663 19.196 1.00 43.94 654 HIS A CA 1
ATOM 5083 C C . HIS A 1 654 ? 29.336 7.599 19.800 1.00 43.94 654 HIS A C 1
ATOM 5085 O O . HIS A 1 654 ? 28.994 8.516 20.551 1.00 43.94 654 HIS A O 1
ATOM 5091 N N . ALA A 1 655 ? 30.622 7.395 19.504 1.00 36.00 655 ALA A N 1
ATOM 5092 C CA . ALA A 1 655 ? 31.667 8.312 19.948 1.00 36.00 655 ALA A CA 1
ATOM 5093 C C . ALA A 1 655 ? 31.892 9.413 18.890 1.00 36.00 655 ALA A C 1
ATOM 5095 O O . ALA A 1 655 ? 32.260 9.096 17.759 1.00 36.00 655 ALA A O 1
ATOM 5096 N N . PRO A 1 656 ? 31.706 10.709 19.212 1.00 28.59 656 PRO A N 1
ATOM 5097 C CA . PRO A 1 656 ? 32.005 11.782 18.270 1.00 28.59 656 PRO A CA 1
ATOM 5098 C C . PRO A 1 656 ? 33.501 11.775 17.939 1.00 28.59 656 PRO A C 1
ATOM 5100 O O . PRO A 1 656 ? 34.341 11.953 18.822 1.00 28.59 656 PRO A O 1
ATOM 5103 N N . SER A 1 657 ? 33.835 11.588 16.664 1.00 36.97 657 SER A N 1
ATOM 5104 C CA . SER A 1 657 ? 35.202 11.687 16.159 1.00 36.97 657 SER A CA 1
ATOM 5105 C C . SER A 1 657 ? 35.362 12.966 15.329 1.00 36.97 657 SER A C 1
ATOM 5107 O O . SER A 1 657 ? 34.508 13.332 14.525 1.00 36.97 657 SER A O 1
ATOM 5109 N N . ILE A 1 658 ? 36.452 13.695 15.572 1.00 29.34 658 ILE A N 1
ATOM 5110 C CA . ILE A 1 658 ? 36.864 14.860 14.782 1.00 29.34 658 ILE A CA 1
ATOM 5111 C C . ILE A 1 658 ? 37.966 14.391 13.832 1.00 29.34 658 ILE A C 1
ATOM 5113 O O . ILE A 1 658 ? 39.031 13.960 14.280 1.00 29.34 658 ILE A O 1
ATOM 5117 N N . ALA A 1 659 ? 37.733 14.507 12.526 1.00 29.75 659 ALA A N 1
ATOM 5118 C CA . ALA A 1 659 ? 38.797 14.419 11.535 1.00 29.75 659 ALA A CA 1
ATOM 5119 C C . ALA A 1 659 ? 39.591 15.737 11.557 1.00 29.75 659 ALA A C 1
ATOM 5121 O O . ALA A 1 659 ? 39.062 16.796 11.224 1.00 29.75 659 ALA A O 1
ATOM 5122 N N . VAL A 1 660 ? 40.852 15.687 11.998 1.00 29.20 660 VAL A N 1
ATOM 5123 C CA . VAL A 1 660 ? 41.768 16.836 11.955 1.00 29.20 660 VAL A CA 1
ATOM 5124 C C . VAL A 1 660 ? 42.602 16.733 10.685 1.00 29.20 660 VAL A C 1
ATOM 5126 O O . VAL A 1 660 ? 43.532 15.932 10.610 1.00 29.20 660 VAL A O 1
ATOM 5129 N N . GLU A 1 661 ? 42.286 17.554 9.690 1.00 29.28 661 GLU A N 1
ATOM 5130 C CA . GLU A 1 661 ? 43.133 17.723 8.513 1.00 29.28 661 GLU A CA 1
ATOM 5131 C C . GLU A 1 661 ? 44.249 18.729 8.848 1.00 29.28 661 GLU A C 1
ATOM 5133 O O . GLU A 1 661 ? 43.992 19.867 9.247 1.00 29.28 661 GLU A O 1
ATOM 5138 N N . MET A 1 662 ? 45.514 18.301 8.768 1.00 33.91 662 MET A N 1
ATOM 5139 C CA . MET A 1 662 ? 46.657 19.195 8.977 1.00 33.91 662 MET A CA 1
ATOM 5140 C C . MET A 1 662 ? 46.816 20.088 7.745 1.00 33.91 662 MET A C 1
ATOM 5142 O O . MET A 1 662 ? 47.195 19.606 6.682 1.00 33.91 662 MET A O 1
ATOM 5146 N N . GLY A 1 663 ? 46.530 21.384 7.897 1.00 28.19 663 GLY A N 1
ATOM 5147 C CA . GLY A 1 663 ? 46.638 22.361 6.815 1.00 28.19 663 GLY A CA 1
ATOM 5148 C C . GLY A 1 663 ? 48.044 22.416 6.210 1.00 28.19 663 GLY A C 1
ATOM 5149 O O . GLY A 1 663 ? 49.027 22.667 6.912 1.00 28.19 663 GLY A O 1
ATOM 5150 N N . GLU A 1 664 ? 48.133 22.204 4.898 1.00 36.31 664 GLU A N 1
ATOM 5151 C CA . GLU A 1 664 ? 49.340 22.492 4.127 1.00 36.31 664 GLU A CA 1
ATOM 5152 C C . GLU A 1 664 ? 49.595 24.012 4.045 1.00 36.31 664 GLU A C 1
ATOM 5154 O O . GLU A 1 664 ? 48.652 24.809 4.000 1.00 36.31 664 GLU A O 1
ATOM 5159 N N . PRO A 1 665 ? 50.868 24.449 4.025 1.00 37.69 665 PRO A N 1
ATOM 5160 C CA . PRO A 1 665 ? 51.218 25.860 3.962 1.00 37.69 665 PRO A CA 1
ATOM 5161 C C . PRO A 1 665 ? 50.924 26.477 2.585 1.00 37.69 665 PRO A C 1
ATOM 5163 O O . PRO A 1 665 ? 51.226 25.915 1.535 1.00 37.69 665 PRO A O 1
ATOM 5166 N N . GLU A 1 666 ? 50.366 27.686 2.644 1.00 38.84 666 GLU A N 1
ATOM 5167 C CA . GLU A 1 666 ? 49.865 28.526 1.555 1.00 38.84 666 GLU A CA 1
ATOM 5168 C C . GLU A 1 666 ? 50.681 28.515 0.250 1.00 38.84 666 GLU A C 1
ATOM 5170 O O . GLU A 1 666 ? 51.834 28.947 0.208 1.00 38.84 666 GLU A O 1
ATOM 5175 N N . THR A 1 667 ? 50.004 28.218 -0.864 1.00 32.91 667 THR A N 1
ATOM 5176 C CA . THR A 1 667 ? 50.305 28.832 -2.167 1.00 32.91 667 THR A CA 1
ATOM 5177 C C . THR A 1 667 ? 49.006 29.194 -2.911 1.00 32.91 667 THR A C 1
ATOM 5179 O O . THR A 1 667 ? 48.292 28.340 -3.418 1.00 32.91 667 THR A O 1
ATOM 5182 N N . LYS A 1 668 ? 48.684 30.496 -2.977 1.00 31.91 668 LYS A N 1
ATOM 5183 C CA . LYS A 1 668 ? 47.808 31.116 -4.009 1.00 31.91 668 LYS A CA 1
ATOM 5184 C C . LYS A 1 668 ? 48.643 31.370 -5.282 1.00 31.91 668 LYS A C 1
ATOM 5186 O O . LYS A 1 668 ? 49.858 31.498 -5.108 1.00 31.91 668 LYS A O 1
ATOM 5191 N N . PRO A 1 669 ? 48.098 31.576 -6.513 1.00 40.44 669 PRO A N 1
ATOM 5192 C CA . PRO A 1 669 ? 46.728 31.969 -6.941 1.00 40.44 669 PRO A CA 1
ATOM 5193 C C . PRO A 1 669 ? 46.193 31.083 -8.123 1.00 40.44 669 PRO A C 1
ATOM 5195 O O . PRO A 1 669 ? 46.837 30.099 -8.455 1.00 40.44 669 PRO A O 1
ATOM 5198 N N . ALA A 1 670 ? 45.062 31.278 -8.824 1.00 31.56 670 ALA A N 1
ATOM 5199 C CA . ALA A 1 670 ? 44.228 32.440 -9.146 1.00 31.56 670 ALA A CA 1
ATOM 5200 C C . ALA A 1 670 ? 42.748 32.047 -9.366 1.00 31.56 670 ALA A C 1
ATOM 5202 O O . ALA A 1 670 ? 42.443 30.922 -9.751 1.00 31.56 670 ALA A O 1
ATOM 5203 N N . ILE A 1 671 ? 41.868 33.015 -9.111 1.00 32.78 671 ILE A N 1
ATOM 5204 C CA . ILE A 1 671 ? 40.403 32.965 -9.198 1.00 32.78 671 ILE A CA 1
ATOM 5205 C C . ILE A 1 671 ? 39.977 33.407 -10.603 1.00 32.78 671 ILE A C 1
ATOM 5207 O O . ILE A 1 671 ? 40.514 34.398 -11.098 1.00 32.78 671 ILE A O 1
ATOM 5211 N N . ASP A 1 672 ? 39.001 32.713 -11.191 1.00 30.50 672 ASP A N 1
ATOM 5212 C CA . ASP A 1 672 ? 38.120 33.273 -12.220 1.00 30.50 672 ASP A CA 1
ATOM 5213 C C . ASP A 1 672 ? 36.666 32.901 -11.874 1.00 30.50 672 ASP A C 1
ATOM 5215 O O . ASP A 1 672 ? 36.381 31.788 -11.425 1.00 30.50 672 ASP A O 1
ATOM 5219 N N . ASP A 1 673 ? 35.792 33.896 -11.995 1.00 34.09 673 ASP A N 1
ATOM 5220 C CA . ASP A 1 673 ? 34.472 34.016 -11.372 1.00 34.09 673 ASP A CA 1
ATOM 5221 C C . ASP A 1 673 ? 33.371 33.134 -11.993 1.00 34.09 673 ASP A C 1
ATOM 5223 O O . ASP A 1 673 ? 33.195 33.117 -13.212 1.00 34.09 673 ASP A O 1
ATOM 5227 N N . CYS A 1 674 ? 32.520 32.534 -11.147 1.00 27.95 674 CYS A N 1
ATOM 5228 C CA . CYS A 1 674 ? 31.055 32.716 -11.188 1.00 27.95 674 CYS A CA 1
ATOM 5229 C C . CYS A 1 674 ? 30.362 32.027 -9.995 1.00 27.95 674 CYS A C 1
ATOM 5231 O O . CYS A 1 674 ? 30.471 30.821 -9.795 1.00 27.95 674 CYS A O 1
ATOM 5233 N N . GLU A 1 675 ? 29.626 32.828 -9.228 1.00 31.98 675 GLU A N 1
ATOM 5234 C CA . GLU A 1 675 ? 28.846 32.484 -8.030 1.00 31.98 675 GLU A CA 1
ATOM 5235 C C . GLU A 1 675 ? 27.402 32.031 -8.387 1.00 31.98 675 GLU A C 1
ATOM 5237 O O . GLU A 1 675 ? 26.951 32.265 -9.514 1.00 31.98 675 GLU A O 1
ATOM 5242 N N . PRO A 1 676 ? 26.644 31.419 -7.449 1.00 31.89 676 PRO A N 1
ATOM 5243 C CA . PRO A 1 676 ? 25.813 32.243 -6.561 1.00 31.89 676 PRO A CA 1
ATOM 5244 C C . PRO A 1 676 ? 25.907 31.902 -5.061 1.00 31.89 676 PRO A C 1
ATOM 5246 O O . PRO A 1 676 ? 25.801 30.751 -4.646 1.00 31.89 676 PRO A O 1
ATOM 5249 N N . GLY A 1 677 ? 26.044 32.987 -4.290 1.00 28.19 677 GLY A N 1
ATOM 5250 C CA . GLY A 1 677 ? 26.073 33.178 -2.837 1.00 28.19 677 GLY A CA 1
ATOM 5251 C C . GLY A 1 677 ? 25.473 32.134 -1.891 1.00 28.19 677 GLY A C 1
ATOM 5252 O O . GLY A 1 677 ? 24.275 31.855 -1.898 1.00 28.19 677 GLY A O 1
ATOM 5253 N N . ILE A 1 678 ? 26.315 31.722 -0.938 1.00 27.86 678 ILE A N 1
ATOM 5254 C CA . ILE A 1 678 ? 25.938 31.179 0.372 1.00 27.86 678 ILE A CA 1
ATOM 5255 C C . ILE A 1 678 ? 26.244 32.258 1.421 1.00 27.86 678 ILE A C 1
ATOM 5257 O O . ILE A 1 678 ? 27.323 32.848 1.426 1.00 27.86 678 ILE A O 1
ATOM 5261 N N . ALA A 1 679 ? 25.281 32.539 2.300 1.00 27.48 679 ALA A N 1
ATOM 5262 C CA . ALA A 1 679 ? 25.418 33.516 3.375 1.00 27.48 679 ALA A CA 1
ATOM 5263 C C . ALA A 1 679 ? 26.299 32.970 4.514 1.00 27.48 679 ALA A C 1
ATOM 5265 O O . ALA A 1 679 ? 26.016 31.910 5.067 1.00 27.48 679 ALA A O 1
ATOM 5266 N N . PHE A 1 680 ? 27.335 33.724 4.890 1.00 31.33 680 PHE A N 1
ATOM 5267 C CA . PHE A 1 680 ? 28.158 33.489 6.077 1.00 31.33 680 PHE A CA 1
ATOM 5268 C C . PHE A 1 680 ? 27.808 34.532 7.146 1.00 31.33 680 PHE A C 1
ATOM 5270 O O . PHE A 1 680 ? 27.763 35.728 6.852 1.00 31.33 680 PHE A O 1
ATOM 5277 N N . VAL A 1 681 ? 27.550 34.085 8.377 1.00 27.36 681 VAL A N 1
ATOM 5278 C CA . VAL A 1 681 ? 27.329 34.949 9.546 1.00 27.36 681 VAL A CA 1
ATOM 5279 C C . VAL A 1 681 ? 28.538 34.806 10.463 1.00 27.36 681 VAL A C 1
ATOM 5281 O O . VAL A 1 681 ? 28.762 33.741 11.032 1.00 27.36 681 VAL A O 1
ATOM 5284 N N . ASP A 1 682 ? 29.313 35.880 10.592 1.00 29.28 682 ASP A N 1
ATOM 5285 C CA . ASP A 1 682 ? 30.396 35.981 11.567 1.00 29.28 682 ASP A CA 1
ATOM 5286 C C . ASP A 1 682 ? 29.803 36.322 12.942 1.00 29.28 682 ASP A C 1
ATOM 5288 O O . ASP A 1 682 ? 29.138 37.346 13.116 1.00 29.28 682 ASP A O 1
ATOM 5292 N N . ALA A 1 683 ? 30.016 35.436 13.913 1.00 38.34 683 ALA A N 1
ATOM 5293 C CA . ALA A 1 683 ? 29.637 35.625 15.305 1.00 38.34 683 ALA A CA 1
ATOM 5294 C C . ALA A 1 683 ? 30.847 36.091 16.127 1.00 38.34 683 ALA A C 1
ATOM 5296 O O . ALA A 1 683 ? 31.232 35.450 17.102 1.00 38.34 683 ALA A O 1
ATOM 5297 N N . THR A 1 684 ? 31.440 37.222 15.749 1.00 41.53 684 THR A N 1
ATOM 5298 C CA . THR A 1 684 ? 32.351 37.980 16.614 1.00 41.53 684 THR A CA 1
ATOM 5299 C C . THR A 1 684 ? 32.079 39.480 16.526 1.00 41.53 684 THR A C 1
ATOM 5301 O O . THR A 1 684 ? 32.869 40.231 15.983 1.00 41.53 684 THR A O 1
ATOM 5304 N N . ASP A 1 685 ? 30.937 39.911 17.073 1.00 40.22 685 ASP A N 1
ATOM 5305 C CA . ASP A 1 685 ? 30.752 41.263 17.635 1.00 40.22 685 ASP A CA 1
ATOM 5306 C C . ASP A 1 685 ? 29.475 41.308 18.499 1.00 40.22 685 ASP A C 1
ATOM 5308 O O . ASP A 1 685 ? 28.464 41.938 18.187 1.00 40.22 685 ASP A O 1
ATOM 5312 N N . ALA A 1 686 ? 29.517 40.582 19.617 1.00 40.94 686 ALA A N 1
ATOM 5313 C CA . ALA A 1 686 ? 28.608 40.777 20.743 1.00 40.94 686 ALA A CA 1
ATOM 5314 C C . ALA A 1 686 ? 29.387 40.618 22.056 1.00 40.94 686 ALA A C 1
ATOM 5316 O O . ALA A 1 686 ? 29.245 39.625 22.771 1.00 40.94 686 ALA A O 1
ATOM 5317 N N . LEU A 1 687 ? 30.233 41.611 22.341 1.00 37.00 687 LEU A N 1
ATOM 5318 C CA . LEU A 1 687 ? 30.667 41.982 23.688 1.00 37.00 687 LEU A CA 1
ATOM 5319 C C . LEU A 1 687 ? 30.593 43.500 23.845 1.00 37.00 687 LEU A C 1
ATOM 5321 O O . LEU A 1 687 ? 31.169 44.205 22.987 1.00 37.00 687 LEU A O 1
#